Protein 5UH0 (pdb70)

Secondary structure (DSSP, 8-state):
--HHHHHHHHTEEEEEEE-BTTTBB-SSSS-B-HHHHHHHHHHHHHTSEEEEEEES-HHHHHHHHHTTS-SEE-S-PBP-GGGGGTEEEEEEEEEE-EEEEEEBTB---SSTTS-SS-EEEETTS---HHHHHHHTT-TT--EEEESS--HHHHHHHHHHTSSSBEEEEHHHHHHHHTT-TTEEEEEE-S--EEEEEEEE--S--HHHH--HHHH--TTSHHHHHHHHT-/--HHHHHHHHTEEEEEEE-BTTTB----HHHHHHHHHHHHHTSEEEEEEES-HHHHHHHHHTTS-SEE-S-PBP-GGGGGTEEEEEEEEEE-EEEEEEBTB---SSTTS-SS-EEEETTS---HHHHHHHTT-TT--EEEESS--HHHHHHHHHHTS-SBEEEEHHHHHHHHTT-TTEEEEEE-S--EEEEEEEE--SS-HHHH--HHHH--GGGHHHHHHHHT-

InterPro domains:
  IPR000189 Prokaryotic transglycosylase, active site [PS00922] (309-337)
  IPR001638 Solute-binding protein family 3/N-terminal domain of MltF [PF00497] (51-267)
  IPR001638 Solute-binding protein family 3/N-terminal domain of MltF [SM00062] (44-268)
  IPR008258 Transglycosylase SLT domain 1 [PF01464] (298-403)
  IPR023346 Lysozyme-like domain superfamily [SSF53955] (290-451)
  IPR023703 Membrane-bound lytic murein transglycosylase F [MF_02016] (5-475)
  IPR023703 Membrane-bound lytic murein transglycosylase F [NF008112] (1-473)

Foldseek 3Di:
DFPLVVCVVVLEAFEEEADAQQFWHPPDPDIDHLNVVLQCVLCVLSRGHYDYDHAFAPVVVLVCQQVVVHFKYGYQAFDDPVSVVWKDWADFQFWWFKFKKFFPVDDQAQDQVRDDFEAEAAPPGVLCLQVVCCVPVNVPHHYYHDGGHHRLRSQVCRLVVNGGIYIGTPLRQVVVCVVRVRMDTSGIRGDITTTTMMHTDDPGCPPVVSCVSVCVVPVVVSVVSSVVSD/DDPLVVCVVVQEAFEEEADACQFDHCDHLVVVLQCLLCVLSRGHYHYHYAFAPVVVLVCQQVVVHFKYGYQAFDDPVSVVWKDWADFQFWWFKFKKFFPVDDQAQDQQRDPFEAEAAPPGVLCLQVVCCVPVNVPHHYYHDDHHHRLRSQVCRLVVNHGIYTGTPLRQVVVCVVRVRMDTSDTRGDITTTTMMGTPDPDCVVSVSVVSVVCVVVPPSVVSSVVSD

Nearest PDB structures (foldseek):
  5uh0-assembly3_A  TM=1.004E+00  e=4.127E-53  Yersinia pestis
  5uh0-assembly3_B-2  TM=9.868E-01  e=8.962E-49  Yersinia pestis
  4oz9-assembly1_A  TM=8.852E-01  e=1.399E-23  Pseudomonas aeruginosa PAO1
  4zv1-assembly1_A  TM=8.616E-01  e=1.785E-17  synthetic construct
  4g4p-assembly1_A  TM=8.410E-01  e=8.061E-16  Enterococcus faecalis V583

Structure (mmCIF, N/CA/C/O backbone):
data_5UH0
#
_entry.id   5UH0
#
_cell.length_a   64.086
_cell.length_b   66.507
_cell.length_c   96.427
_cell.angle_alpha   90.00
_cell.angle_beta   90.00
_cell.angle_gamma   90.00
#
_symmetry.space_group_name_H-M   'P 21 21 21'
#
loop_
_entity.id
_entity.type
_entity.pdbx_description
1 polymer 'Membrane-bound lytic murein transglycosylase F'
2 non-polymer 'CHLORIDE ION'
3 water water
#
loop_
_atom_site.group_PDB
_atom_site.id
_atom_site.type_symbol
_atom_site.label_atom_id
_atom_site.label_alt_id
_atom_site.label_comp_id
_atom_site.label_asym_id
_atom_site.label_entity_id
_atom_site.label_seq_id
_atom_site.pdbx_PDB_ins_code
_atom_site.Cartn_x
_atom_site.Cartn_y
_atom_site.Cartn_z
_atom_site.occupancy
_atom_site.B_iso_or_equiv
_atom_site.auth_seq_id
_atom_site.auth_comp_id
_atom_site.auth_asym_id
_atom_site.auth_atom_id
_atom_site.pdbx_PDB_model_num
ATOM 1 N N . ASN A 1 2 ? 43.045 6.193 46.345 1.00 65.04 33 ASN A N 1
ATOM 2 C CA . ASN A 1 2 ? 43.471 5.020 45.507 1.00 58.58 33 ASN A CA 1
ATOM 3 C C . ASN A 1 2 ? 43.427 5.260 43.970 1.00 50.75 33 ASN A C 1
ATOM 4 O O . ASN A 1 2 ? 43.004 6.313 43.473 1.00 52.03 33 ASN A O 1
ATOM 9 N N . ALA A 1 3 ? 43.917 4.268 43.242 1.00 41.73 34 ALA A N 1
ATOM 10 C CA . ALA A 1 3 ? 44.046 4.352 41.783 1.00 37.36 34 ALA A CA 1
ATOM 11 C C . ALA A 1 3 ? 42.717 4.133 41.060 1.00 33.27 34 ALA A C 1
ATOM 12 O O . ALA A 1 3 ? 41.731 3.696 41.647 1.00 34.34 34 ALA A O 1
ATOM 14 N N . GLN A 1 4 ? 42.701 4.446 39.772 1.00 32.22 35 GLN A N 1
ATOM 15 C CA . GLN A 1 4 ? 41.480 4.365 38.975 1.00 27.87 35 GLN A CA 1
ATOM 16 C C . GLN A 1 4 ? 40.772 3.010 39.089 1.00 26.72 35 GLN A C 1
ATOM 17 O O . GLN A 1 4 ? 39.560 2.969 39.315 1.00 29.29 35 GLN A O 1
ATOM 23 N N . LEU A 1 5 ? 41.514 1.917 38.935 1.00 26.25 36 LEU A N 1
ATOM 24 C CA . LEU A 1 5 ? 40.947 0.571 39.029 1.00 28.06 36 LEU A CA 1
ATOM 25 C C . LEU A 1 5 ? 40.400 0.258 40.419 1.00 29.00 36 LEU A C 1
ATOM 26 O O . LEU A 1 5 ? 39.368 -0.414 40.554 1.00 28.60 36 LEU A O 1
ATOM 31 N N . ASP A 1 6 ? 41.085 0.718 41.455 1.00 32.55 37 ASP A N 1
ATOM 32 C CA . ASP A 1 6 ? 40.612 0.509 42.823 1.00 31.74 37 ASP A CA 1
ATOM 33 C C . ASP A 1 6 ? 39.227 1.152 42.991 1.00 34.60 37 ASP A C 1
ATOM 34 O O . ASP A 1 6 ? 38.315 0.546 43.575 1.00 32.61 37 ASP A O 1
ATOM 39 N N . GLN A 1 7 ? 39.059 2.369 42.450 1.00 31.59 38 GLN A N 1
ATOM 40 C CA . GLN A 1 7 ? 37.787 3.075 42.558 1.00 31.96 38 GLN A CA 1
ATOM 41 C C . GLN A 1 7 ? 36.686 2.355 41.833 1.00 31.37 38 GLN A C 1
ATOM 42 O O . GLN A 1 7 ? 35.539 2.320 42.306 1.00 32.31 38 GLN A O 1
ATOM 48 N N . ILE A 1 8 ? 37.024 1.811 40.660 1.00 30.75 39 ILE A N 1
ATOM 49 C CA . ILE A 1 8 ? 36.095 1.001 39.867 1.00 29.61 39 ILE A CA 1
ATOM 50 C C . ILE A 1 8 ? 35.682 -0.221 40.681 1.00 29.91 39 ILE A C 1
ATOM 51 O O . ILE A 1 8 ? 34.492 -0.544 40.779 1.00 32.07 39 ILE A O 1
ATOM 56 N N . LYS A 1 9 ? 36.655 -0.891 41.283 1.00 33.19 40 LYS A N 1
ATOM 57 C CA . LYS A 1 9 ? 36.357 -2.075 42.127 1.00 35.34 40 LYS A CA 1
ATOM 58 C C . LYS A 1 9 ? 35.506 -1.729 43.334 1.00 36.76 40 LYS A C 1
ATOM 59 O O . LYS A 1 9 ? 34.610 -2.481 43.671 1.00 36.11 40 LYS A O 1
ATOM 65 N N . ALA A 1 10 ? 35.755 -0.574 43.962 1.00 38.56 41 ALA A N 1
ATOM 66 C CA . ALA A 1 10 ? 34.961 -0.156 45.121 1.00 37.05 41 ALA A CA 1
ATOM 67 C C . ALA A 1 10 ? 33.528 0.237 44.707 1.00 38.68 41 ALA A C 1
ATOM 68 O O . ALA A 1 10 ? 32.592 0.028 45.475 1.00 38.93 41 ALA A O 1
ATOM 70 N N . ARG A 1 11 ? 33.350 0.790 43.503 1.00 33.34 42 ARG A N 1
ATOM 71 C CA . ARG A 1 11 ? 31.999 1.073 43.013 1.00 34.29 42 ARG A CA 1
ATOM 72 C C . ARG A 1 11 ? 31.277 -0.225 42.648 1.00 32.73 42 ARG A C 1
ATOM 73 O O . ARG A 1 11 ? 30.045 -0.301 42.663 1.00 35.38 42 ARG A O 1
ATOM 81 N N . GLY A 1 12 ? 32.046 -1.256 42.326 1.00 33.08 43 GLY A N 1
ATOM 82 C CA . GLY A 1 12 ? 31.496 -2.534 41.872 1.00 31.47 43 GLY A CA 1
ATOM 83 C C . GLY A 1 12 ? 30.993 -2.474 40.432 1.00 29.94 43 GLY A C 1
ATOM 84 O O . GLY A 1 12 ? 30.314 -3.386 39.981 1.00 29.43 43 GLY A O 1
ATOM 85 N N . GLU A 1 13 ? 31.370 -1.429 39.701 1.00 30.99 44 GLU A N 1
ATOM 86 C CA . GLU A 1 13 ? 30.888 -1.209 38.354 1.00 33.19 44 GLU A CA 1
ATOM 87 C C . GLU A 1 13 ? 31.886 -0.522 37.464 1.00 29.12 44 GLU A C 1
ATOM 88 O O . GLU A 1 13 ? 32.638 0.326 37.902 1.00 29.26 44 GLU A O 1
ATOM 94 N N . LEU A 1 14 ? 31.873 -0.898 36.203 1.00 25.99 45 LEU A N 1
ATOM 95 C CA . LEU A 1 14 ? 32.694 -0.281 35.183 1.00 26.29 45 LEU A CA 1
ATOM 96 C C . LEU A 1 14 ? 31.748 0.607 34.410 1.00 23.79 45 LEU A C 1
ATOM 97 O O . LEU A 1 14 ? 30.799 0.101 33.806 1.00 25.76 45 LEU A O 1
ATOM 102 N N . ARG A 1 15 ? 32.012 1.915 34.437 1.00 22.97 46 ARG A N 1
ATOM 103 C CA . ARG A 1 15 ? 31.137 2.896 33.809 1.00 22.69 46 ARG A CA 1
ATOM 104 C C . ARG A 1 15 ? 31.628 3.111 32.391 1.00 19.70 46 ARG A C 1
ATOM 105 O O . ARG A 1 15 ? 32.757 3.541 32.168 1.00 19.52 46 ARG A O 1
ATOM 113 N N . VAL A 1 16 ? 30.779 2.792 31.440 1.00 19.45 47 VAL A N 1
ATOM 114 C CA . VAL A 1 16 ? 31.156 2.887 30.016 1.00 20.81 47 VAL A CA 1
ATOM 115 C C . VAL A 1 16 ? 30.166 3.781 29.317 1.00 23.19 47 VAL A C 1
ATOM 116 O O . VAL A 1 16 ? 28.947 3.543 29.382 1.00 24.91 47 VAL A O 1
ATOM 120 N N . SER A 1 17 ? 30.674 4.785 28.619 1.00 20.89 48 SER A N 1
ATOM 121 C CA . SER A 1 17 ? 29.802 5.687 27.876 1.00 23.67 48 SER A CA 1
ATOM 122 C C . SER A 1 17 ? 29.813 5.321 26.397 1.00 23.83 48 SER A C 1
ATOM 123 O O . SER A 1 17 ? 30.874 5.140 25.781 1.00 22.69 48 SER A O 1
ATOM 126 N N . THR A 1 18 ? 28.613 5.262 25.825 1.00 21.61 49 THR A N 1
ATOM 127 C CA . THR A 1 18 ? 28.421 4.804 24.471 1.00 26.92 49 THR A CA 1
ATOM 128 C C . THR A 1 18 ? 27.417 5.678 23.751 1.00 27.08 49 THR A C 1
ATOM 129 O O . THR A 1 18 ? 26.934 6.684 24.302 1.00 28.95 49 THR A O 1
ATOM 133 N N . ILE A 1 19 ? 27.112 5.275 22.525 1.00 31.19 50 ILE A N 1
ATOM 134 C CA . ILE A 1 19 ? 26.096 5.910 21.663 1.00 33.99 50 ILE A CA 1
ATOM 135 C C . ILE A 1 19 ? 25.313 4.730 21.112 1.00 35.28 50 ILE A C 1
ATOM 136 O O . ILE A 1 19 ? 25.915 3.689 20.783 1.00 35.53 50 ILE A O 1
ATOM 141 N N A SER A 1 20 ? 23.994 4.874 21.019 0.50 32.56 51 SER A N 1
ATOM 142 N N B SER A 1 20 ? 23.994 4.873 21.017 0.50 32.69 51 SER A N 1
ATOM 143 C CA A SER A 1 20 ? 23.141 3.797 20.506 0.50 34.65 51 SER A CA 1
ATOM 144 C CA B SER A 1 20 ? 23.134 3.796 20.506 0.50 34.87 51 SER A CA 1
ATOM 145 C C A SER A 1 20 ? 23.289 3.606 18.986 0.50 37.37 51 SER A C 1
ATOM 146 C C B SER A 1 20 ? 23.285 3.605 18.986 0.50 37.51 51 SER A C 1
ATOM 147 O O A SER A 1 20 ? 23.173 4.555 18.217 0.50 37.58 51 SER A O 1
ATOM 148 O O B SER A 1 20 ? 23.172 4.555 18.218 0.50 37.71 51 SER A O 1
ATOM 153 N N . SER A 1 21 ? 23.503 2.354 18.580 1.00 38.66 52 SER A N 1
ATOM 154 C CA . SER A 1 21 ? 23.713 1.965 17.172 1.00 39.70 52 SER A CA 1
ATOM 155 C C . SER A 1 21 ? 23.829 0.424 17.082 1.00 37.35 52 SER A C 1
ATOM 156 O O . SER A 1 21 ? 24.315 -0.218 18.031 1.00 36.71 52 SER A O 1
ATOM 159 N N . PRO A 1 22 ? 23.405 -0.174 15.949 1.00 39.27 53 PRO A N 1
ATOM 160 C CA . PRO A 1 22 ? 23.510 -1.657 15.810 1.00 40.37 53 PRO A CA 1
ATOM 161 C C . PRO A 1 22 ? 24.961 -2.214 15.879 1.00 38.80 53 PRO A C 1
ATOM 162 O O . PRO A 1 22 ? 25.164 -3.377 16.226 1.00 36.06 53 PRO A O 1
ATOM 166 N N . LEU A 1 23 ? 25.939 -1.359 15.563 1.00 39.82 54 LEU A N 1
ATOM 167 C CA . LEU A 1 23 ? 27.376 -1.705 15.598 1.00 40.51 54 LEU A CA 1
ATOM 168 C C . LEU A 1 23 ? 28.029 -1.496 16.972 1.00 37.23 54 LEU A C 1
ATOM 169 O O . LEU A 1 23 ? 29.052 -2.108 17.303 1.00 30.39 54 LEU A O 1
ATOM 174 N N . ILE A 1 24 ? 27.441 -0.608 17.761 1.00 32.25 55 ILE A N 1
ATOM 175 C CA . ILE A 1 24 ? 28.016 -0.201 19.032 1.00 39.07 55 ILE A CA 1
ATOM 176 C C . ILE A 1 24 ? 27.238 -0.800 20.179 1.00 37.54 55 ILE A C 1
ATOM 177 O O . ILE A 1 24 ? 27.720 -1.720 20.854 1.00 32.54 55 ILE A O 1
ATOM 182 N N . TYR A 1 25 ? 26.021 -0.300 20.359 1.00 34.65 56 TYR A N 1
ATOM 183 C CA . TYR A 1 25 ? 25.156 -0.709 21.470 1.00 36.74 56 TYR A CA 1
ATOM 184 C C . TYR A 1 25 ? 23.715 -0.593 21.050 1.00 35.79 56 TYR A C 1
ATOM 185 O O . TYR A 1 25 ? 23.233 0.514 20.836 1.00 35.04 56 TYR A O 1
ATOM 194 N N . SER A 1 26 ? 23.022 -1.720 20.924 1.00 38.53 57 SER A N 1
ATOM 195 C CA . SER A 1 26 ? 21.605 -1.704 20.515 1.00 40.88 57 SER A CA 1
ATOM 196 C C . SER A 1 26 ? 20.754 -2.493 21.487 1.00 43.65 57 SER A C 1
ATOM 197 O O . SER A 1 26 ? 21.179 -3.531 21.972 1.00 39.98 57 SER A O 1
ATOM 200 N N . THR A 1 27 ? 19.566 -1.971 21.779 1.00 51.87 58 THR A N 1
ATOM 201 C CA . THR A 1 27 ? 18.625 -2.596 22.695 1.00 59.77 58 THR A CA 1
ATOM 202 C C . THR A 1 27 ? 17.265 -2.695 22.005 1.00 73.61 58 THR A C 1
ATOM 203 O O . THR A 1 27 ? 16.221 -2.436 22.617 1.00 79.25 58 THR A O 1
ATOM 207 N N . GLU A 1 28 ? 17.285 -3.065 20.722 1.00 82.22 59 GLU A N 1
ATOM 208 C CA . GLU A 1 28 ? 16.045 -3.217 19.952 1.00 95.28 59 GLU A CA 1
ATOM 209 C C . GLU A 1 28 ? 15.264 -4.478 20.343 1.00 98.72 59 GLU A C 1
ATOM 210 O O . GLU A 1 28 ? 14.139 -4.675 19.884 1.00 110.42 59 GLU A O 1
ATOM 216 N N . LYS A 1 29 ? 15.871 -5.328 21.175 1.00 97.27 60 LYS A N 1
ATOM 217 C CA . LYS A 1 29 ? 15.185 -6.503 21.719 1.00 98.38 60 LYS A CA 1
ATOM 218 C C . LYS A 1 29 ? 15.715 -6.790 23.128 1.00 91.31 60 LYS A C 1
ATOM 219 O O . LYS A 1 29 ? 16.587 -6.070 23.625 1.00 88.87 60 LYS A O 1
ATOM 225 N N . ASP A 1 30 ? 15.167 -7.823 23.767 1.00 93.20 61 ASP A N 1
ATOM 226 C CA . ASP A 1 30 ? 15.545 -8.198 25.140 1.00 89.61 61 ASP A CA 1
ATOM 227 C C . ASP A 1 30 ? 17.057 -8.242 25.386 1.00 87.35 61 ASP A C 1
ATOM 228 O O . ASP A 1 30 ? 17.537 -7.604 26.327 1.00 86.80 61 ASP A O 1
ATOM 233 N N . THR A 1 31 ? 17.800 -8.962 24.538 1.00 82.01 62 THR A N 1
ATOM 234 C CA . THR A 1 31 ? 19.258 -9.062 24.689 1.00 80.48 62 THR A CA 1
ATOM 235 C C . THR A 1 31 ? 19.955 -7.880 23.971 1.00 73.91 62 THR A C 1
ATOM 236 O O . THR A 1 31 ? 19.787 -7.698 22.752 1.00 66.65 62 THR A O 1
ATOM 240 N N . PRO A 1 32 ? 20.714 -7.051 24.721 1.00 67.97 63 PRO A N 1
ATOM 241 C CA . PRO A 1 32 ? 21.416 -5.978 24.005 1.00 62.12 63 PRO A CA 1
ATOM 242 C C . PRO A 1 32 ? 22.495 -6.546 23.075 1.00 51.52 63 PRO A C 1
ATOM 243 O O . PRO A 1 32 ? 22.946 -7.679 23.253 1.00 47.51 63 PRO A O 1
ATOM 247 N N . SER A 1 33 ? 22.893 -5.770 22.081 1.00 49.79 64 SER A N 1
ATOM 248 C CA . SER A 1 33 ? 23.914 -6.219 21.136 1.00 44.96 64 SER A CA 1
ATOM 249 C C . SER A 1 33 ? 24.806 -5.063 20.696 1.00 37.54 64 SER A C 1
ATOM 250 O O . SER A 1 33 ? 24.604 -3.910 21.089 1.00 37.62 64 SER A O 1
ATOM 253 N N . GLY A 1 34 ? 25.800 -5.392 19.887 1.00 32.60 65 GLY A N 1
ATOM 254 C CA . GLY A 1 34 ? 26.745 -4.420 19.367 1.00 28.69 65 GLY A CA 1
ATOM 255 C C . GLY A 1 34 ? 28.128 -4.857 19.763 1.00 25.09 65 GLY A C 1
ATOM 256 O O . GLY A 1 34 ? 28.324 -5.457 20.820 1.00 23.43 65 GLY A O 1
ATOM 257 N N . PHE A 1 35 ? 29.089 -4.540 18.920 1.00 26.31 66 PHE A N 1
ATOM 258 C CA . PHE A 1 35 ? 30.489 -4.913 19.173 1.00 28.29 66 PHE A CA 1
ATOM 259 C C . PHE A 1 35 ? 31.039 -4.309 20.471 1.00 26.77 66 PHE A C 1
ATOM 260 O O . PHE A 1 35 ? 31.604 -5.030 21.309 1.00 25.57 66 PHE A O 1
ATOM 268 N N . ASP A 1 36 ? 30.851 -2.993 20.616 1.00 24.65 67 ASP A N 1
ATOM 269 C CA . ASP A 1 36 ? 31.313 -2.266 21.782 1.00 23.24 67 ASP A CA 1
ATOM 270 C C . ASP A 1 36 ? 30.652 -2.798 23.041 1.00 21.06 67 ASP A C 1
ATOM 271 O O . ASP A 1 36 ? 31.328 -3.016 24.014 1.00 22.76 67 ASP A O 1
ATOM 276 N N . TYR A 1 37 ? 29.346 -3.038 22.999 1.00 22.46 68 TYR A N 1
ATOM 277 C CA . TYR A 1 37 ? 28.649 -3.609 24.143 1.00 23.75 68 TYR A CA 1
ATOM 278 C C . TYR A 1 37 ? 29.244 -4.966 24.556 1.00 23.30 68 TYR A C 1
ATOM 279 O O . TYR A 1 37 ? 29.520 -5.190 25.724 1.00 21.04 68 TYR A O 1
ATOM 288 N N . GLU A 1 38 ? 29.412 -5.873 23.602 1.00 24.51 69 GLU A N 1
ATOM 289 C CA . GLU A 1 38 ? 29.915 -7.228 23.891 1.00 27.01 69 GLU A CA 1
ATOM 290 C C . GLU A 1 38 ? 31.311 -7.190 24.415 1.00 22.82 69 GLU A C 1
ATOM 291 O O . GLU A 1 38 ? 31.616 -7.894 25.362 1.00 23.17 69 GLU A O 1
ATOM 297 N N . LEU A 1 39 ? 32.156 -6.360 23.820 1.00 21.56 70 LEU A N 1
ATOM 298 C CA . LEU A 1 39 ? 33.536 -6.253 24.295 1.00 21.57 70 LEU A CA 1
ATOM 299 C C . LEU A 1 39 ? 33.611 -5.619 25.697 1.00 18.51 70 LEU A C 1
ATOM 300 O O . LEU A 1 39 ? 34.358 -6.089 26.572 1.00 19.62 70 LEU A O 1
ATOM 305 N N . ALA A 1 40 ? 32.797 -4.592 25.933 1.00 17.54 71 ALA A N 1
ATOM 306 C CA . ALA A 1 40 ? 32.688 -3.977 27.251 1.00 19.51 71 ALA A CA 1
ATOM 307 C C . ALA A 1 40 ? 32.180 -4.936 28.325 1.00 20.65 71 ALA A C 1
ATOM 308 O O . ALA A 1 40 ? 32.622 -4.877 29.465 1.00 18.72 71 ALA A O 1
ATOM 310 N N . LYS A 1 41 ? 31.195 -5.756 27.988 1.00 22.58 72 LYS A N 1
ATOM 311 C CA . LYS A 1 41 ? 30.708 -6.776 28.932 1.00 25.96 72 LYS A CA 1
ATOM 312 C C . LYS A 1 41 ? 31.823 -7.750 29.316 1.00 23.01 72 LYS A C 1
ATOM 313 O O . LYS A 1 41 ? 32.012 -8.053 30.495 1.00 19.48 72 LYS A O 1
ATOM 319 N N . ARG A 1 42 ? 32.563 -8.241 28.318 1.00 19.70 73 ARG A N 1
ATOM 320 C CA . ARG A 1 42 ? 33.665 -9.168 28.596 1.00 19.96 73 ARG A CA 1
ATOM 321 C C . ARG A 1 42 ? 34.789 -8.524 29.422 1.00 20.00 73 ARG A C 1
ATOM 322 O O . ARG A 1 42 ? 35.429 -9.198 30.264 1.00 17.99 73 ARG A O 1
ATOM 330 N N . PHE A 1 43 ? 35.023 -7.237 29.183 1.00 19.30 74 PHE A N 1
ATOM 331 C CA . PHE A 1 43 ? 36.020 -6.479 29.930 1.00 17.67 74 PHE A CA 1
ATOM 332 C C . PHE A 1 43 ? 35.576 -6.299 31.396 1.00 20.44 74 PHE A C 1
ATOM 333 O O . PHE A 1 43 ? 36.375 -6.527 32.309 1.00 20.28 74 PHE A O 1
ATOM 341 N N . ALA A 1 44 ? 34.300 -5.961 31.623 1.00 23.10 75 ALA A N 1
ATOM 342 C CA . ALA A 1 44 ? 33.736 -5.812 32.975 1.00 22.02 75 ALA A CA 1
ATOM 343 C C . ALA A 1 44 ? 33.828 -7.148 33.723 1.00 25.62 75 ALA A C 1
ATOM 344 O O . ALA A 1 44 ? 34.237 -7.175 34.891 1.00 25.77 75 ALA A O 1
ATOM 346 N N . ASP A 1 45 ? 33.439 -8.240 33.055 1.00 23.02 76 ASP A N 1
ATOM 347 C CA . ASP A 1 45 ? 33.600 -9.600 33.573 1.00 24.10 76 ASP A CA 1
ATOM 348 C C . ASP A 1 45 ? 35.072 -9.884 33.920 1.00 22.49 76 ASP A C 1
ATOM 349 O O . ASP A 1 45 ? 35.365 -10.395 34.981 1.00 22.98 76 ASP A O 1
ATOM 354 N N . TYR A 1 46 ? 35.988 -9.544 33.015 1.00 21.48 77 TYR A N 1
ATOM 355 C CA . TYR A 1 46 ? 37.427 -9.727 33.277 1.00 22.00 77 TYR A CA 1
ATOM 356 C C . TYR A 1 46 ? 37.871 -8.993 34.542 1.00 23.04 77 TYR A C 1
ATOM 357 O O . TYR A 1 46 ? 38.657 -9.534 35.311 1.00 27.15 77 TYR A O 1
ATOM 366 N N . LEU A 1 47 ? 37.350 -7.789 34.756 1.00 22.96 78 LEU A N 1
ATOM 367 C CA . LEU A 1 47 ? 37.722 -6.978 35.948 1.00 22.95 78 LEU A CA 1
ATOM 368 C C . LEU A 1 47 ? 36.998 -7.425 37.218 1.00 26.18 78 LEU A C 1
ATOM 369 O O . LEU A 1 47 ? 37.412 -7.080 38.309 1.00 27.66 78 LEU A O 1
ATOM 374 N N . GLY A 1 48 ? 35.898 -8.169 37.053 1.00 25.39 79 GLY A N 1
ATOM 375 C CA . GLY A 1 48 ? 35.097 -8.618 38.174 1.00 26.54 79 GLY A CA 1
ATOM 376 C C . GLY A 1 48 ? 34.096 -7.577 38.654 1.00 27.55 79 GLY A C 1
ATOM 377 O O . GLY A 1 48 ? 33.773 -7.543 39.842 1.00 25.60 79 GLY A O 1
ATOM 378 N N . VAL A 1 49 ? 33.581 -6.752 37.741 1.00 26.49 80 VAL A N 1
ATOM 379 C CA . VAL A 1 49 ? 32.573 -5.715 38.105 1.00 27.94 80 VAL A CA 1
ATOM 380 C C . VAL A 1 49 ? 31.374 -5.743 37.169 1.00 29.39 80 VAL A C 1
ATOM 381 O O . VAL A 1 49 ? 31.433 -6.313 36.089 1.00 27.70 80 VAL A O 1
ATOM 385 N N . LYS A 1 50 ? 30.263 -5.174 37.601 1.00 31.82 81 LYS A N 1
ATOM 386 C CA . LYS A 1 50 ? 29.102 -5.055 36.723 1.00 34.24 81 LYS A CA 1
ATOM 387 C C . LYS A 1 50 ? 29.367 -3.990 35.662 1.00 29.07 81 LYS A C 1
ATOM 388 O O . LYS A 1 50 ? 30.088 -3.022 35.887 1.00 32.10 81 LYS A O 1
ATOM 394 N N . LEU A 1 51 ? 28.775 -4.175 34.500 1.00 26.12 82 LEU A N 1
ATOM 395 C CA . LEU A 1 51 ? 28.861 -3.195 33.446 1.00 26.31 82 LEU A CA 1
ATOM 396 C C . LEU A 1 51 ? 27.731 -2.216 33.636 1.00 27.93 82 LEU A C 1
ATOM 397 O O . LEU A 1 51 ? 26.605 -2.642 33.815 1.00 28.00 82 LEU A O 1
ATOM 402 N N . VAL A 1 52 ? 28.033 -0.915 33.624 1.00 26.08 83 VAL A N 1
ATOM 403 C CA . VAL A 1 52 ? 27.010 0.127 33.647 1.00 26.74 83 VAL A CA 1
ATOM 404 C C . VAL A 1 52 ? 27.213 0.946 32.373 1.00 27.67 83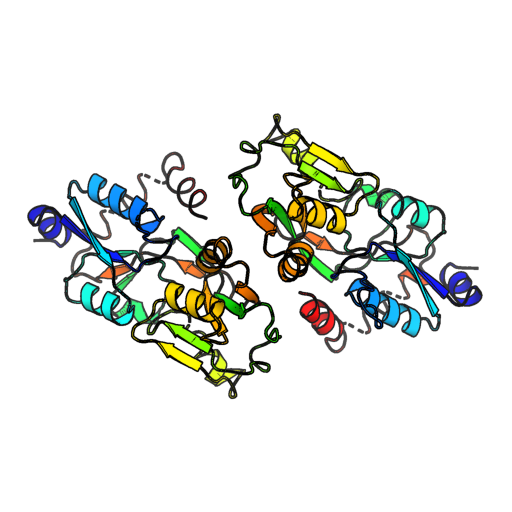 VAL A C 1
ATOM 405 O O . VAL A 1 52 ? 28.232 1.642 32.239 1.00 25.06 83 VAL A O 1
ATOM 409 N N . ILE A 1 53 ? 26.293 0.800 31.425 1.00 31.02 84 ILE A N 1
ATOM 410 C CA . ILE A 1 53 ? 26.317 1.534 30.150 1.00 37.58 84 ILE A CA 1
ATOM 411 C C . ILE A 1 53 ? 25.497 2.799 30.225 1.00 45.85 84 ILE A C 1
ATOM 412 O O . ILE A 1 53 ? 24.390 2.793 30.772 1.00 54.49 84 ILE A O 1
ATOM 417 N N . ILE A 1 54 ? 26.027 3.876 29.649 1.00 42.42 85 ILE A N 1
ATOM 418 C CA . ILE A 1 54 ? 25.298 5.147 29.573 1.00 47.72 85 ILE A CA 1
ATOM 419 C C . ILE A 1 54 ? 25.369 5.618 28.120 1.00 42.29 85 ILE A C 1
ATOM 420 O O . ILE A 1 54 ? 26.431 6.040 27.686 1.00 34.84 85 ILE A O 1
ATOM 425 N N . PRO A 1 55 ? 24.265 5.474 27.347 1.00 40.27 86 PRO A N 1
ATOM 426 C CA . PRO A 1 55 ? 24.305 5.952 25.975 1.00 39.94 86 PRO A CA 1
ATOM 427 C C . PRO A 1 55 ? 24.061 7.457 25.942 1.00 40.53 86 PRO A C 1
ATOM 428 O O . PRO A 1 55 ? 23.255 7.977 26.707 1.00 37.28 86 PRO A O 1
ATOM 432 N N . HIS A 1 56 ? 24.812 8.142 25.096 1.00 39.09 87 HIS A N 1
ATOM 433 C CA . HIS A 1 56 ? 2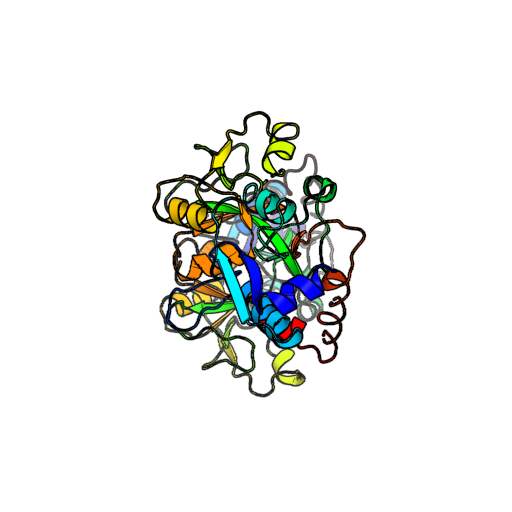4.695 9.582 24.920 1.00 43.33 87 HIS A CA 1
ATOM 434 C C . HIS A 1 56 ? 24.431 9.777 23.451 1.00 39.12 87 HIS A C 1
ATOM 435 O O . HIS A 1 56 ? 24.414 8.810 22.660 1.00 41.84 87 HIS A O 1
ATOM 442 N N . HIS A 1 57 ? 24.212 11.021 23.085 1.00 33.64 88 HIS A N 1
ATOM 443 C CA . HIS A 1 57 ? 24.020 11.338 21.684 1.00 34.91 88 HIS A CA 1
ATOM 444 C C . HIS A 1 57 ? 25.173 12.121 21.155 1.00 33.13 88 HIS A C 1
ATOM 445 O O . HIS A 1 57 ? 25.493 12.019 19.981 1.00 37.84 88 HIS A O 1
ATOM 452 N N . ASN A 1 58 ? 25.816 12.882 22.037 1.00 29.80 89 ASN A N 1
ATOM 453 C CA . ASN A 1 58 ? 26.799 13.864 21.617 1.00 27.98 89 ASN A CA 1
ATOM 454 C C . ASN A 1 58 ? 28.204 13.473 21.969 1.00 25.42 89 ASN A C 1
ATOM 455 O O . ASN A 1 58 ? 28.510 13.239 23.137 1.00 23.68 89 ASN A O 1
ATOM 460 N N . ILE A 1 59 ? 29.068 13.436 20.972 1.00 24.00 90 ILE A N 1
ATOM 461 C CA . ILE A 1 59 ? 30.462 13.014 21.195 1.00 24.41 90 ILE A CA 1
ATOM 462 C C . ILE A 1 59 ? 31.268 13.967 22.081 1.00 24.15 90 ILE A C 1
ATOM 463 O O . ILE A 1 59 ? 32.123 13.500 22.845 1.00 21.69 90 ILE A O 1
ATOM 468 N N . ASP A 1 60 ? 31.004 15.280 21.984 1.00 24.02 91 ASP A N 1
ATOM 469 C CA . ASP A 1 60 ? 31.723 16.271 22.788 1.00 24.42 91 ASP A CA 1
ATOM 470 C C . ASP A 1 60 ? 31.399 16.025 24.242 1.00 23.53 91 ASP A C 1
ATOM 471 O O . ASP A 1 60 ? 32.286 16.112 25.096 1.00 24.30 91 ASP A O 1
ATOM 476 N N A ASP A 1 61 ? 30.146 15.686 24.512 0.70 24.71 92 ASP A N 1
ATOM 477 N N B ASP A 1 61 ? 30.139 15.689 24.515 0.30 23.16 92 ASP A N 1
ATOM 478 C CA A ASP A 1 61 ? 29.682 15.370 25.844 0.70 27.33 92 ASP A CA 1
ATOM 479 C CA B ASP A 1 61 ? 29.689 15.357 25.851 0.30 23.33 92 ASP A CA 1
ATOM 480 C C A ASP A 1 61 ? 30.379 14.114 26.354 0.70 24.13 92 ASP A C 1
ATOM 481 C C B ASP A 1 61 ? 30.384 14.111 26.356 0.30 22.50 92 ASP A C 1
ATOM 482 O O A ASP A 1 61 ? 30.718 14.054 27.528 0.70 26.40 92 ASP A O 1
ATOM 483 O O B ASP A 1 61 ? 30.722 14.048 27.531 0.30 23.54 92 ASP A O 1
ATOM 492 N N . LEU A 1 62 ? 30.562 13.109 25.486 1.00 22.86 93 LEU A N 1
ATOM 493 C CA . LEU A 1 62 ? 31.262 11.864 25.889 1.00 22.42 93 LEU A CA 1
ATOM 494 C C . LEU A 1 62 ? 32.654 12.208 26.419 1.00 22.66 93 LEU A C 1
ATOM 495 O O . LEU A 1 62 ? 33.058 11.777 27.500 1.00 19.56 93 LEU A O 1
ATOM 500 N N . PHE A 1 63 ? 33.374 13.026 25.660 1.00 22.66 94 PHE A N 1
ATOM 501 C CA . PHE A 1 63 ? 34.732 13.388 26.057 1.00 19.77 94 PHE A CA 1
ATOM 502 C C . PHE A 1 63 ? 34.798 14.223 27.327 1.00 23.50 94 PHE A C 1
ATOM 503 O O . PHE A 1 63 ? 35.728 14.085 28.104 1.00 24.07 94 PHE A O 1
ATOM 511 N N . ASP A 1 64 ? 33.805 15.075 27.527 1.00 24.52 95 ASP A N 1
ATOM 512 C CA . ASP A 1 64 ? 33.700 15.881 28.752 1.00 28.05 95 ASP A CA 1
ATOM 513 C C . ASP A 1 64 ? 33.457 14.956 29.978 1.00 23.89 95 ASP A C 1
ATOM 514 O O . ASP A 1 64 ? 34.023 15.153 31.019 1.00 23.39 95 ASP A O 1
ATOM 519 N N . ALA A 1 65 ? 32.562 13.992 29.833 1.00 24.88 96 ALA A N 1
ATOM 520 C CA . ALA A 1 65 ? 32.293 12.995 30.884 1.00 24.85 96 ALA A CA 1
ATOM 521 C C . ALA A 1 65 ? 33.550 12.209 31.225 1.00 26.55 96 ALA A C 1
ATOM 522 O O . ALA A 1 65 ? 33.875 11.993 32.412 1.00 26.20 96 ALA A O 1
ATOM 524 N N . LEU A 1 66 ? 34.297 11.822 30.191 1.00 23.87 97 LEU A N 1
ATOM 525 C CA . LEU A 1 66 ? 35.512 11.057 30.405 1.00 23.04 97 LEU A CA 1
ATOM 526 C C . LEU A 1 66 ? 36.479 11.922 31.189 1.00 26.96 97 LEU A C 1
ATOM 527 O O . LEU A 1 66 ? 37.113 11.451 32.127 1.00 27.26 97 LEU A O 1
ATOM 532 N N . ASP A 1 67 ? 36.537 13.206 30.854 1.00 25.80 98 ASP A N 1
ATOM 533 C CA . ASP A 1 67 ? 37.502 14.096 31.515 1.00 28.70 98 ASP A CA 1
ATOM 534 C C . ASP A 1 67 ? 37.078 14.440 32.920 1.00 28.39 98 ASP A C 1
ATOM 535 O O . ASP A 1 67 ? 37.917 14.716 33.745 1.00 27.40 98 ASP A O 1
ATOM 540 N N . ASN A 1 68 ? 35.771 14.406 33.181 1.00 30.77 99 ASN A N 1
ATOM 541 C CA . ASN A 1 68 ? 35.220 14.764 34.496 1.00 34.55 99 ASN A CA 1
ATOM 542 C C . ASN A 1 68 ? 35.119 13.544 35.433 1.00 35.32 99 ASN A C 1
ATOM 543 O O . ASN A 1 68 ? 34.632 13.670 36.551 1.00 33.23 99 ASN A O 1
ATOM 548 N N . ASP A 1 69 ? 35.575 12.373 34.970 1.00 32.15 100 ASP A N 1
ATOM 549 C CA . ASP A 1 69 ? 35.491 11.117 35.748 1.00 33.61 100 ASP A CA 1
ATOM 550 C C . ASP A 1 69 ? 34.024 10.732 36.029 1.00 34.92 100 ASP A C 1
ATOM 551 O O . ASP A 1 69 ? 33.703 10.207 37.087 1.00 32.50 100 ASP A O 1
ATOM 556 N N . ASP A 1 70 ? 33.138 11.024 35.077 1.00 31.08 101 ASP A N 1
ATOM 557 C CA . ASP A 1 70 ? 31.741 10.620 35.174 1.00 30.65 101 ASP A CA 1
ATOM 558 C C . ASP A 1 70 ? 31.592 9.266 34.482 1.00 25.38 101 ASP A C 1
ATOM 559 O O . ASP A 1 70 ? 30.551 8.641 34.534 1.00 24.33 101 ASP A O 1
ATOM 564 N N . THR A 1 71 ? 32.658 8.805 33.850 1.00 24.27 102 THR A N 1
ATOM 565 C CA . THR A 1 71 ? 32.654 7.535 33.162 1.00 24.52 102 THR A CA 1
ATOM 566 C C . THR A 1 71 ? 34.112 7.067 33.113 1.00 22.13 102 THR A C 1
ATOM 567 O O . THR A 1 71 ? 35.025 7.890 33.259 1.00 24.58 102 THR A O 1
ATOM 571 N N . ASP A 1 72 ? 34.323 5.769 32.926 1.00 20.63 103 ASP A N 1
ATOM 572 C CA . ASP A 1 72 ? 35.672 5.208 32.920 1.00 21.42 103 ASP A CA 1
ATOM 573 C C . ASP A 1 72 ? 36.313 5.099 31.552 1.00 22.23 103 ASP A C 1
ATOM 574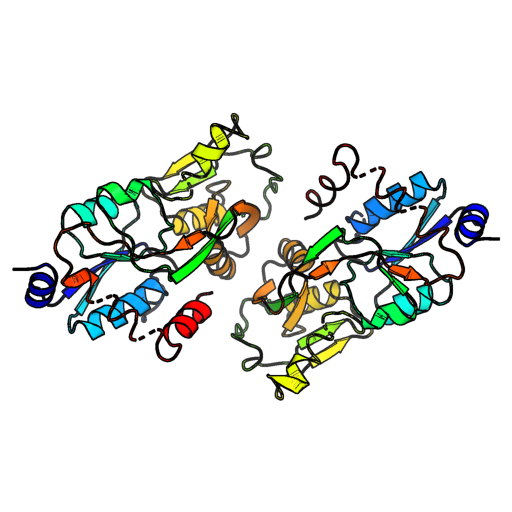 O O . ASP A 1 72 ? 37.544 5.199 31.427 1.00 20.27 103 ASP A O 1
ATOM 579 N N . LEU A 1 73 ? 35.500 4.829 30.538 1.00 18.35 104 LEU A N 1
ATOM 580 C CA . LEU A 1 73 ? 36.001 4.732 29.181 1.00 16.51 104 LEU A CA 1
ATOM 581 C C . LEU A 1 73 ? 34.895 5.031 28.185 1.00 19.02 104 LEU A C 1
ATOM 582 O O . LEU A 1 73 ? 33.684 5.003 28.542 1.00 17.52 104 LEU A O 1
ATOM 587 N N . LEU A 1 74 ? 35.306 5.380 26.968 1.00 16.38 105 LEU A N 1
ATOM 588 C CA . LEU A 1 74 ? 34.383 5.613 25.858 1.00 18.36 105 LEU A CA 1
ATOM 589 C C . LEU A 1 74 ? 34.468 4.476 24.856 1.00 19.59 105 LEU A C 1
ATOM 590 O O . LEU A 1 74 ? 35.552 4.125 24.372 1.00 15.48 105 LEU A O 1
ATOM 595 N N . ALA A 1 75 ? 33.306 3.881 24.573 1.00 19.69 106 ALA A N 1
ATOM 596 C CA . ALA A 1 75 ? 33.177 2.761 23.625 1.00 20.63 106 ALA A CA 1
ATOM 597 C C . ALA A 1 75 ? 31.980 3.122 22.787 1.00 21.26 106 ALA A C 1
ATOM 598 O O . ALA A 1 75 ? 30.878 2.759 23.114 1.00 21.57 106 ALA A O 1
ATOM 600 N N . ALA A 1 76 ? 32.236 3.771 21.673 1.00 23.03 107 ALA A N 1
ATOM 601 C CA . ALA A 1 76 ? 31.177 4.363 20.892 1.00 22.89 107 ALA A CA 1
ATOM 602 C C . ALA A 1 76 ? 31.485 4.493 19.411 1.00 25.81 107 ALA A C 1
ATOM 603 O O . ALA A 1 76 ? 31.100 5.490 18.780 1.00 24.50 107 ALA A O 1
ATOM 605 N N . GLY A 1 77 ? 32.199 3.523 18.855 1.00 22.49 108 GLY A N 1
ATOM 606 C CA . GLY A 1 77 ? 32.544 3.518 17.422 1.00 25.14 108 GLY A CA 1
ATOM 607 C C . GLY A 1 77 ? 33.374 4.712 16.984 1.00 24.11 108 GLY A C 1
ATOM 608 O O . GLY A 1 77 ? 33.335 5.103 15.841 1.00 28.10 108 GLY A O 1
ATOM 609 N N . LEU A 1 78 ? 34.161 5.255 17.904 1.00 22.76 109 LEU A N 1
ATOM 610 C CA . LEU A 1 78 ? 34.903 6.480 17.672 1.00 26.34 109 LEU A CA 1
ATOM 611 C C . LEU A 1 78 ? 36.161 6.343 16.850 1.00 24.74 109 LEU A C 1
ATOM 612 O O . LEU A 1 78 ? 37.044 5.538 17.153 1.00 21.67 109 LEU A O 1
ATOM 617 N N . ILE A 1 79 ? 36.224 7.164 15.801 1.00 23.47 110 ILE A N 1
ATOM 618 C CA . ILE A 1 79 ? 37.325 7.172 14.883 1.00 26.01 110 ILE A CA 1
ATOM 619 C C . ILE A 1 79 ? 38.479 7.961 15.485 1.00 25.10 110 ILE A C 1
ATOM 620 O O . ILE A 1 79 ? 38.266 8.874 16.295 1.00 21.79 110 ILE A O 1
ATOM 625 N N . TYR A 1 80 ? 39.706 7.586 15.144 1.00 25.58 111 TYR A N 1
ATOM 626 C CA . TYR A 1 80 ? 40.845 8.305 15.685 1.00 27.42 111 TYR A CA 1
ATOM 627 C C . TYR A 1 80 ? 40.700 9.785 15.382 1.00 27.19 111 TYR A C 1
ATOM 628 O O . TYR A 1 80 ? 40.384 10.169 14.238 1.00 27.07 111 TYR A O 1
ATOM 637 N N . ASN A 1 81 ? 40.900 10.611 16.406 1.00 25.19 112 ASN A N 1
ATOM 638 C CA . ASN A 1 81 ? 40.895 12.063 16.220 1.00 28.39 112 ASN A CA 1
ATOM 639 C C . ASN A 1 81 ? 42.020 12.681 17.059 1.00 26.81 112 ASN A C 1
ATOM 640 O O . ASN A 1 81 ? 41.937 12.708 18.304 1.00 23.21 112 ASN A O 1
ATOM 645 N N . ARG A 1 82 ? 43.047 13.210 16.383 1.00 25.28 113 ARG A N 1
ATOM 646 C CA . ARG A 1 82 ? 44.214 13.798 17.057 1.00 27.91 113 ARG A CA 1
ATOM 647 C C . ARG A 1 82 ? 43.844 14.906 18.075 1.00 27.14 113 ARG A C 1
ATOM 648 O O . ARG A 1 82 ? 44.512 15.034 19.087 1.00 25.83 113 ARG A O 1
ATOM 656 N N . GLU A 1 83 ? 42.752 15.649 17.840 1.00 25.66 114 GLU A N 1
ATOM 657 C CA . GLU A 1 83 ? 42.332 16.697 18.788 1.00 27.76 114 GLU A CA 1
ATOM 658 C C . GLU A 1 83 ? 41.895 16.177 20.145 1.00 27.09 114 GLU A C 1
ATOM 659 O O . GLU A 1 83 ? 41.901 16.926 21.118 1.00 24.38 114 GLU A O 1
ATOM 665 N N . ARG A 1 84 ? 41.506 14.907 20.211 1.00 25.62 115 ARG A N 1
ATOM 666 C CA . ARG A 1 84 ? 41.066 14.308 21.456 1.00 24.20 115 ARG A CA 1
ATOM 667 C C . ARG A 1 84 ? 42.226 13.890 22.379 1.00 25.95 115 ARG A C 1
ATOM 668 O O . ARG A 1 84 ? 42.000 13.548 23.550 1.00 25.02 115 ARG A O 1
ATOM 676 N N . LEU A 1 85 ? 43.455 13.945 21.873 1.00 26.68 116 LEU A N 1
ATOM 677 C CA . LEU A 1 85 ? 44.613 13.494 22.637 1.00 28.38 116 LEU A CA 1
ATOM 678 C C . LEU A 1 85 ? 45.118 14.423 23.710 1.00 36.05 116 LEU A C 1
ATOM 679 O O . LEU A 1 85 ? 45.980 14.032 24.488 1.00 41.61 116 LEU A O 1
ATOM 684 N N . ASN A 1 86 ? 44.587 15.643 23.751 1.00 41.18 117 ASN A N 1
ATOM 685 C CA . ASN A 1 86 ? 44.957 16.572 24.786 1.00 45.27 117 ASN A CA 1
ATOM 686 C C . ASN A 1 86 ? 44.590 16.015 26.158 1.00 44.50 117 ASN A C 1
ATOM 687 O O . ASN A 1 86 ? 45.440 15.964 27.062 1.00 48.12 117 ASN A O 1
ATOM 692 N N . ARG A 1 87 ? 43.368 15.487 26.276 1.00 37.03 118 ARG A N 1
ATOM 693 C CA . ARG A 1 87 ? 42.882 14.964 27.554 1.00 34.05 118 ARG A CA 1
ATOM 694 C C . ARG A 1 87 ? 42.649 13.462 27.573 1.00 27.95 118 ARG A C 1
ATOM 695 O O . ARG A 1 87 ? 42.461 12.886 28.655 1.00 26.27 118 ARG A O 1
ATOM 703 N N . ALA A 1 88 ? 42.710 12.806 26.419 1.00 22.52 119 ALA A N 1
ATOM 704 C CA . ALA A 1 88 ? 42.413 11.390 26.315 1.00 23.75 119 ALA A CA 1
ATOM 705 C C . ALA A 1 88 ? 43.501 10.576 25.574 1.00 22.94 119 ALA A C 1
ATOM 706 O O . ALA A 1 88 ? 44.421 11.118 24.961 1.00 23.53 119 ALA A O 1
ATOM 708 N N . ARG A 1 89 ? 43.400 9.270 25.695 1.00 22.54 120 ARG A N 1
ATOM 709 C CA . ARG A 1 89 ? 44.326 8.360 25.047 1.00 23.18 120 ARG A CA 1
ATOM 710 C C . ARG A 1 89 ? 43.505 7.251 24.448 1.00 23.46 120 ARG A C 1
ATOM 711 O O . ARG A 1 89 ? 42.435 6.868 24.948 1.00 23.62 120 ARG A O 1
ATOM 719 N N . THR A 1 90 ? 43.961 6.760 23.327 1.00 23.59 121 THR A N 1
ATOM 720 C CA . THR A 1 90 ? 43.243 5.718 22.636 1.00 23.47 121 THR A CA 1
ATOM 721 C C . THR A 1 90 ? 43.655 4.346 23.112 1.00 25.40 121 THR A C 1
ATOM 722 O O . THR A 1 90 ? 44.819 4.131 23.475 1.00 24.04 121 THR A O 1
ATOM 726 N N . GLY A 1 91 ? 42.716 3.403 23.154 1.00 21.11 122 GLY A N 1
ATOM 727 C CA . GLY A 1 91 ? 43.112 2.011 23.388 1.00 21.45 122 GLY A CA 1
ATOM 728 C C . GLY A 1 91 ? 43.550 1.436 22.048 1.00 22.05 122 GLY A C 1
ATOM 729 O O . GLY A 1 91 ? 43.649 2.155 21.041 1.00 23.65 122 GLY A O 1
ATOM 730 N N . PRO A 1 92 ? 43.757 0.124 21.981 1.00 24.18 123 PRO A N 1
ATOM 731 C CA . PRO A 1 92 ? 44.138 -0.486 20.714 1.00 25.09 123 PRO A CA 1
ATOM 732 C C . PRO A 1 92 ? 43.090 -0.300 19.603 1.00 25.43 123 PRO A C 1
ATOM 733 O O . PRO A 1 92 ? 41.926 -0.103 19.891 1.00 22.07 123 PRO A O 1
ATOM 737 N N . ALA A 1 93 ? 43.490 -0.354 18.338 1.00 26.37 124 ALA A N 1
ATOM 738 C CA . ALA A 1 93 ? 42.501 -0.226 17.230 1.00 25.76 124 ALA A CA 1
ATOM 739 C C . ALA A 1 93 ? 41.755 -1.538 17.027 1.00 27.07 124 ALA A C 1
ATOM 740 O O . ALA A 1 93 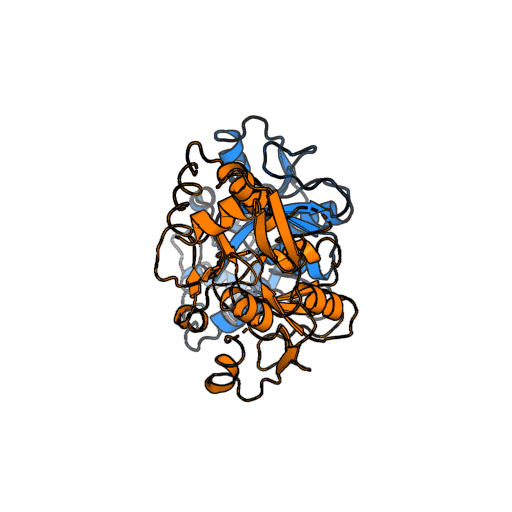? 42.397 -2.565 16.961 1.00 28.02 124 ALA A O 1
ATOM 742 N N . TYR A 1 94 ? 40.423 -1.534 16.937 1.00 24.12 125 TYR A N 1
ATOM 743 C CA . TYR A 1 94 ? 39.703 -2.790 16.726 1.00 27.85 125 TYR A CA 1
ATOM 744 C C . TYR A 1 94 ? 39.403 -3.162 15.280 1.00 35.25 125 TYR A C 1
ATOM 745 O O . TYR A 1 94 ? 39.474 -4.323 14.897 1.00 48.54 125 TYR A O 1
ATOM 754 N N . TYR A 1 95 ? 38.988 -2.206 14.506 1.00 36.60 126 TYR A N 1
ATOM 755 C CA . TYR A 1 95 ? 38.613 -2.470 13.131 1.00 36.71 126 TYR A CA 1
ATOM 756 C C . TYR A 1 95 ? 38.669 -1.133 12.434 1.00 33.21 126 TYR A C 1
ATOM 757 O O . TYR A 1 95 ? 38.863 -0.115 13.092 1.00 29.06 126 TYR A O 1
ATOM 766 N N . SER A 1 96 ? 38.568 -1.141 11.111 1.00 31.95 127 SER A N 1
ATOM 767 C CA . SER A 1 96 ? 38.589 0.097 10.365 1.00 36.05 127 SER A CA 1
ATOM 768 C C . SER A 1 96 ? 37.325 0.270 9.539 1.00 35.16 127 SER A C 1
ATOM 769 O O . SER A 1 96 ? 36.725 -0.704 9.111 1.00 34.51 127 SER A O 1
ATOM 772 N N . VAL A 1 97 ? 36.948 1.525 9.340 1.00 32.67 128 VAL A N 1
ATOM 773 C CA . VAL A 1 97 ? 35.773 1.877 8.554 1.00 31.93 128 VAL A CA 1
ATOM 774 C C . VAL A 1 97 ? 36.115 3.002 7.583 1.00 32.55 128 VAL A C 1
ATOM 775 O O . VAL A 1 97 ? 37.044 3.802 7.823 1.00 30.45 128 VAL A O 1
ATOM 779 N N . SER A 1 98 ? 35.425 3.027 6.453 1.00 31.75 129 SER A N 1
ATOM 780 C CA . SER A 1 98 ? 35.569 4.139 5.508 1.00 31.11 129 SER A CA 1
ATOM 781 C C . SER A 1 98 ? 34.403 5.108 5.766 1.00 28.71 129 SER A C 1
ATOM 782 O O . SER A 1 98 ? 33.407 4.724 6.365 1.00 27.63 129 SER A O 1
ATOM 785 N N . GLN A 1 99 ? 34.571 6.376 5.397 1.00 28.67 130 GLN A N 1
ATOM 786 C CA . GLN A 1 99 ? 33.529 7.392 5.537 1.00 30.87 130 GLN A CA 1
ATOM 787 C C . GLN A 1 99 ? 32.804 7.461 4.188 1.00 32.20 130 GLN A C 1
ATOM 788 O O . GLN A 1 99 ? 33.463 7.543 3.142 1.00 29.80 130 GLN A O 1
ATOM 794 N N . GLN A 1 100 ? 31.471 7.377 4.211 1.00 29.56 131 GLN A N 1
ATOM 795 C CA . GLN A 1 100 ? 30.646 7.423 2.978 1.00 29.17 131 GLN A CA 1
ATOM 796 C C . GLN A 1 100 ? 29.543 8.485 3.039 1.00 27.26 131 GLN A C 1
ATOM 797 O O . GLN A 1 100 ? 28.966 8.724 4.085 1.00 23.89 131 GLN A O 1
ATOM 803 N N . LEU A 1 101 ? 29.240 9.088 1.904 1.00 26.72 132 LEU A N 1
ATOM 804 C CA . LEU A 1 101 ? 28.165 10.094 1.827 1.00 29.23 132 LEU A CA 1
ATOM 805 C C . LEU A 1 101 ? 26.900 9.352 1.443 1.00 28.40 132 LEU A C 1
ATOM 806 O O . LEU A 1 101 ? 26.844 8.689 0.395 1.00 29.35 132 LEU A O 1
ATOM 811 N N . VAL A 1 102 ? 25.869 9.511 2.255 1.00 27.58 133 VAL A N 1
ATOM 812 C CA . VAL A 1 102 ? 24.606 8.823 2.056 1.00 30.17 133 VAL A CA 1
ATOM 813 C C . VAL A 1 102 ? 23.510 9.791 1.574 1.00 30.69 133 VAL A C 1
ATOM 814 O O . VAL A 1 102 ? 23.498 10.976 1.929 1.00 27.12 133 VAL A O 1
ATOM 818 N N . TYR A 1 103 ? 22.642 9.295 0.706 1.00 30.34 134 TYR A N 1
ATOM 819 C CA . TYR A 1 103 ? 21.484 10.051 0.223 1.00 31.58 134 TYR A CA 1
ATOM 820 C C . TYR A 1 103 ? 20.337 9.049 0.254 1.00 32.77 134 TYR A C 1
ATOM 821 O O . TYR A 1 103 ? 20.557 7.881 0.529 1.00 33.86 134 TYR A O 1
ATOM 830 N N . ARG A 1 104 ? 19.125 9.503 -0.039 1.00 35.31 135 ARG A N 1
ATOM 831 C CA . ARG A 1 104 ? 17.941 8.652 -0.023 1.00 37.94 135 ARG A CA 1
ATOM 832 C C . ARG A 1 104 ? 17.531 8.264 -1.458 1.00 38.15 135 ARG A C 1
ATOM 833 O O . ARG A 1 104 ? 17.411 9.137 -2.301 1.00 35.60 135 ARG A O 1
ATOM 841 N N . LEU A 1 105 ? 17.319 6.966 -1.721 1.00 38.63 136 LEU A N 1
ATOM 842 C CA . LEU A 1 105 ? 16.861 6.506 -3.052 1.00 43.46 136 LEU A CA 1
ATOM 843 C C . LEU A 1 105 ? 15.565 7.219 -3.393 1.00 42.35 136 LEU A C 1
ATOM 844 O O . LEU A 1 105 ? 14.698 7.372 -2.523 1.00 37.46 136 LEU A O 1
ATOM 849 N N . GLY A 1 106 ? 15.443 7.664 -4.642 1.00 43.73 137 GLY A N 1
ATOM 850 C CA . GLY A 1 106 ? 14.267 8.420 -5.087 1.00 48.49 137 GLY A CA 1
ATOM 851 C C . GLY A 1 106 ? 14.594 9.900 -5.220 1.00 48.39 137 GLY A C 1
ATOM 852 O O . GLY A 1 106 ? 13.947 10.615 -5.980 1.00 51.40 137 GLY A O 1
ATOM 853 N N . SER A 1 107 ? 15.582 10.361 -4.457 1.00 45.12 138 SER A N 1
ATOM 854 C CA . SER A 1 107 ? 16.055 11.741 -4.537 1.00 46.65 138 SER A CA 1
ATOM 855 C C . SER A 1 107 ? 17.296 11.738 -5.432 1.00 46.63 138 SER A C 1
ATOM 856 O O . SER A 1 107 ? 17.893 10.682 -5.647 1.00 46.38 138 SER A O 1
ATOM 859 N N . PRO A 1 108 ? 17.702 12.917 -5.945 1.00 46.23 139 PRO A N 1
ATOM 860 C CA . PRO A 1 108 ? 18.883 12.952 -6.825 1.00 45.67 139 PRO A CA 1
ATOM 861 C C . PRO A 1 108 ? 20.186 12.432 -6.177 1.00 44.77 139 PRO A C 1
ATOM 862 O O . PRO A 1 108 ? 20.541 12.793 -5.031 1.00 38.59 139 PRO A O 1
ATOM 866 N N . ARG A 1 109 ? 20.871 11.575 -6.921 1.00 43.60 140 ARG A N 1
ATOM 867 C CA . ARG A 1 109 ? 22.126 10.999 -6.479 1.00 43.85 140 ARG A CA 1
ATOM 868 C C . ARG A 1 109 ? 23.256 11.992 -6.730 1.00 41.56 140 ARG A C 1
ATOM 869 O O . ARG A 1 109 ? 23.563 12.290 -7.886 1.00 40.23 140 ARG A O 1
ATOM 877 N N . PRO A 1 110 ? 23.872 12.518 -5.661 1.00 43.53 141 PRO A N 1
ATOM 878 C CA . PRO A 1 110 ? 24.971 13.434 -5.917 1.00 45.92 141 PRO A CA 1
ATOM 879 C C . PRO A 1 110 ? 26.196 12.694 -6.449 1.00 44.69 141 PRO A C 1
ATOM 880 O O . PRO A 1 110 ? 26.456 11.578 -6.039 1.00 42.61 141 PRO A O 1
ATOM 884 N N . LYS A 1 111 ? 26.936 13.333 -7.347 1.00 49.75 142 LYS A N 1
ATOM 885 C CA . LYS A 1 111 ? 28.122 12.738 -7.948 1.00 51.67 142 LYS A CA 1
ATOM 886 C C . LYS A 1 111 ? 29.406 13.089 -7.169 1.00 47.35 142 LYS A C 1
ATOM 887 O O . LYS A 1 111 ? 30.394 12.356 -7.215 1.00 45.05 142 LYS A O 1
ATOM 893 N N . SER A 1 112 ? 29.387 14.224 -6.479 1.00 43.98 143 SER A N 1
ATOM 894 C CA . SER A 1 112 ? 30.529 14.665 -5.680 1.00 42.08 143 SER A CA 1
ATOM 895 C C . SER A 1 112 ? 30.021 15.731 -4.716 1.00 41.08 143 SER A C 1
ATOM 896 O O . SER A 1 112 ? 28.824 16.028 -4.706 1.00 37.08 143 SER A O 1
ATOM 899 N N . PHE A 1 113 ? 30.923 16.333 -3.945 1.00 41.20 144 PHE A N 1
ATOM 900 C CA . PHE A 1 113 ? 30.537 17.414 -3.046 1.00 42.35 144 PHE A CA 1
ATOM 901 C C . PHE A 1 113 ? 30.219 18.725 -3.789 1.00 43.49 144 PHE A C 1
ATOM 902 O O . PHE A 1 113 ? 29.739 19.676 -3.165 1.00 47.30 144 PHE A O 1
ATOM 910 N N . SER A 1 114 ? 30.486 18.776 -5.098 1.00 47.77 145 SER A N 1
ATOM 911 C CA . SER A 1 114 ? 30.146 19.961 -5.901 1.00 47.94 145 SER A CA 1
ATOM 912 C C . SER A 1 114 ? 28.679 19.954 -6.280 1.00 46.02 145 SER A C 1
ATOM 913 O O . SER A 1 114 ? 28.113 20.994 -6.601 1.00 47.34 145 SER A O 1
ATOM 916 N N . ASP A 1 115 ? 28.082 18.771 -6.224 1.00 46.06 146 ASP A N 1
ATOM 917 C CA . ASP A 1 115 ? 26.743 18.506 -6.713 1.00 46.73 146 ASP A CA 1
ATOM 918 C C . ASP A 1 115 ? 25.643 18.383 -5.650 1.00 44.86 146 ASP A C 1
ATOM 919 O O . ASP A 1 115 ? 24.541 17.969 -5.971 1.00 45.76 146 ASP A O 1
ATOM 924 N N . LEU A 1 116 ? 25.911 18.770 -4.399 1.00 44.01 147 LEU A N 1
ATOM 925 C CA . LEU A 1 116 ? 24.888 18.653 -3.362 1.00 43.72 147 LEU A CA 1
ATOM 926 C C . LEU A 1 116 ? 23.817 19.735 -3.491 1.00 47.50 147 LEU A C 1
ATOM 927 O O . LEU A 1 116 ? 24.141 20.875 -3.818 1.00 48.88 147 LEU A O 1
ATOM 932 N N . LYS A 1 117 ? 22.559 19.379 -3.230 1.00 50.08 148 LYS A N 1
ATOM 933 C CA . LYS A 1 117 ? 21.484 20.367 -3.283 1.00 56.39 148 LYS A CA 1
ATOM 934 C C . LYS A 1 117 ? 21.330 20.977 -1.874 1.00 53.51 148 LYS A C 1
ATOM 935 O O . LYS A 1 117 ? 21.442 22.196 -1.667 1.00 61.69 148 LYS A O 1
ATOM 941 N N . GLY A 1 118 ? 21.126 20.100 -0.910 1.00 45.39 149 GLY A N 1
ATOM 942 C CA . GLY A 1 118 ? 20.910 20.488 0.481 1.00 42.14 149 GLY A CA 1
ATOM 943 C C . GLY A 1 118 ? 22.145 20.399 1.344 1.00 37.70 149 GLY A C 1
ATOM 944 O O . GLY A 1 118 ? 23.226 20.126 0.887 1.00 31.92 149 GLY A O 1
ATOM 945 N N . GLN A 1 119 ? 21.968 20.617 2.638 1.00 36.32 150 GLN A N 1
ATOM 946 C CA . GLN A 1 119 ? 23.098 20.571 3.542 1.00 35.56 150 GLN A CA 1
ATOM 947 C C . GLN A 1 119 ? 23.394 19.141 3.974 1.00 30.30 150 GLN A C 1
ATOM 948 O O . GLN A 1 119 ? 22.500 18.271 4.022 1.00 28.87 150 GLN A O 1
ATOM 954 N N . VAL A 1 120 ? 24.668 18.896 4.221 1.00 30.20 151 VAL A N 1
ATOM 955 C CA . VAL A 1 120 ? 25.106 17.624 4.780 1.00 30.62 151 VAL A CA 1
ATOM 956 C C . VAL A 1 120 ? 25.261 17.907 6.269 1.00 28.83 151 VAL A C 1
ATOM 957 O O . VAL A 1 120 ? 25.952 18.849 6.666 1.00 27.78 151 VAL A O 1
ATOM 961 N N . VAL A 1 121 ? 24.577 17.125 7.098 1.00 25.85 152 VAL A N 1
ATOM 962 C CA . VAL A 1 121 ? 24.645 17.305 8.539 1.00 24.05 152 VAL A CA 1
ATOM 963 C C . VAL A 1 121 ? 25.320 16.060 9.146 1.00 26.53 152 VAL A C 1
ATOM 964 O O . VAL A 1 121 ? 24.986 14.943 8.777 1.00 27.15 152 VAL A O 1
ATOM 968 N N . VAL A 1 122 ? 26.259 16.270 10.064 1.00 22.25 153 VAL A N 1
ATOM 969 C CA . VAL A 1 122 ? 26.950 15.173 10.760 1.00 22.70 153 VAL A CA 1
ATOM 970 C C . VAL A 1 122 ? 26.835 15.398 12.251 1.00 21.52 153 VAL A C 1
ATOM 971 O O . VAL A 1 122 ? 26.439 16.473 12.694 1.00 21.37 153 VAL A O 1
ATOM 975 N N . ALA A 1 123 ? 27.210 14.406 13.038 1.00 21.89 154 ALA A N 1
ATOM 976 C CA . ALA A 1 123 ? 27.154 14.546 14.504 1.00 21.40 154 ALA A CA 1
ATOM 977 C C . ALA A 1 123 ? 28.266 15.457 15.007 1.00 20.72 154 ALA A C 1
ATOM 978 O O . ALA A 1 123 ? 29.403 15.377 14.514 1.00 23.02 154 ALA A O 1
ATOM 980 N N . SER A 1 124 ? 27.943 16.357 15.944 1.00 21.57 155 SER A N 1
ATOM 981 C CA . SER A 1 124 ? 28.946 17.262 16.532 1.00 22.83 155 SER A CA 1
ATOM 982 C C . SER A 1 124 ? 30.117 16.456 17.166 1.00 22.01 155 SER A C 1
ATOM 983 O O . SER A 1 124 ? 29.899 15.458 17.837 1.00 23.19 155 SER A O 1
ATOM 986 N N . GLY A 1 125 ? 31.341 16.933 16.953 1.00 22.01 156 GLY A N 1
ATOM 987 C CA . GLY A 1 125 ? 32.540 16.296 17.513 1.00 22.72 156 GLY A CA 1
ATOM 988 C C . GLY A 1 125 ? 33.025 14.993 16.852 1.00 25.11 156 GLY A C 1
ATOM 989 O O . GLY A 1 125 ? 33.994 14.380 17.322 1.00 24.11 156 GLY A O 1
ATOM 990 N N . SER A 1 126 ? 32.318 14.533 15.825 1.00 25.69 157 SER A N 1
ATOM 991 C CA . SER A 1 126 ? 32.689 13.338 15.145 1.00 25.56 157 SER A CA 1
ATOM 992 C C . SER A 1 126 ? 33.867 13.593 14.244 1.00 27.10 157 SER A C 1
ATOM 993 O O . SER A 1 126 ? 34.140 14.728 13.889 1.00 25.48 157 SER A O 1
ATOM 996 N N . ALA A 1 127 ? 34.586 12.531 13.924 1.00 29.26 158 ALA A N 1
ATOM 997 C CA . ALA A 1 127 ? 35.655 12.590 12.928 1.00 29.67 158 ALA A CA 1
ATOM 998 C C . ALA A 1 127 ? 35.047 12.974 11.570 1.00 29.69 158 ALA A C 1
ATOM 999 O O . ALA A 1 127 ? 35.719 13.564 10.740 1.00 33.98 158 ALA A O 1
ATOM 1001 N N . HIS A 1 128 ? 33.766 12.669 11.365 1.00 29.34 159 HIS A N 1
ATOM 1002 C CA . HIS A 1 128 ? 33.077 13.093 10.126 1.00 32.25 159 HIS A CA 1
ATOM 1003 C C . HIS A 1 128 ? 33.123 14.629 9.964 1.00 29.59 159 HIS A C 1
ATOM 1004 O O . HIS A 1 128 ? 33.274 15.152 8.861 1.00 28.98 159 HIS A O 1
ATOM 1019 N N . THR A 1 130 ? 35.438 16.667 11.193 1.00 29.67 161 THR A N 1
ATOM 1020 C CA . THR A 1 130 ? 36.802 17.061 10.821 1.00 32.66 161 THR A CA 1
ATOM 1021 C C . THR A 1 130 ? 37.014 16.905 9.321 1.00 34.17 161 THR A C 1
ATOM 1022 O O . THR A 1 130 ? 37.638 17.739 8.689 1.00 35.26 161 THR A O 1
ATOM 1026 N N . THR A 1 131 ? 36.519 15.809 8.762 1.00 30.97 162 THR A N 1
ATOM 1027 C CA . THR A 1 131 ? 36.641 15.571 7.340 1.00 32.95 162 THR A CA 1
ATOM 1028 C C . THR A 1 131 ? 35.949 16.666 6.525 1.00 31.07 162 THR A C 1
ATOM 1029 O O . THR A 1 131 ? 36.489 17.140 5.514 1.00 30.86 162 THR A O 1
ATOM 1033 N N . LEU A 1 132 ? 34.743 17.047 6.921 1.00 27.37 163 LEU A N 1
ATOM 1034 C CA . LEU A 1 132 ? 34.031 18.086 6.165 1.00 28.81 163 LEU A CA 1
ATOM 1035 C C . LEU A 1 132 ? 34.781 19.447 6.232 1.00 31.95 163 LEU A C 1
ATOM 1036 O O . LEU A 1 132 ? 34.908 20.127 5.223 1.00 31.34 163 LEU A O 1
ATOM 1041 N N . LYS A 1 133 ? 35.300 19.809 7.401 1.00 32.55 164 LYS A N 1
ATOM 1042 C CA . LYS A 1 133 ? 36.053 21.061 7.528 1.00 33.98 164 LYS A CA 1
ATOM 1043 C C . LYS A 1 133 ? 37.251 21.049 6.604 1.00 39.31 164 LYS A C 1
ATOM 1044 O O . LYS A 1 133 ? 37.518 22.028 5.928 1.00 45.75 164 LYS A O 1
ATOM 1050 N N . ARG A 1 134 ? 37.972 19.930 6.582 1.00 41.47 165 ARG A N 1
ATOM 1051 C CA . ARG A 1 134 ? 39.158 19.750 5.714 1.00 44.28 165 ARG A CA 1
ATOM 1052 C C . ARG A 1 134 ? 38.827 19.957 4.236 1.00 44.99 165 ARG A C 1
ATOM 1053 O O . ARG A 1 134 ? 39.544 20.656 3.523 1.00 46.31 165 ARG A O 1
ATOM 1061 N N . LEU A 1 135 ? 37.734 19.354 3.783 1.00 40.17 166 LEU A N 1
ATOM 1062 C CA . LEU A 1 135 ? 37.296 19.484 2.396 1.00 41.42 166 LEU A CA 1
ATOM 1063 C C . LEU A 1 135 ? 36.840 20.904 2.036 1.00 42.51 166 LEU A C 1
ATOM 1064 O O . LEU A 1 135 ? 37.102 21.369 0.923 1.00 41.80 166 LEU A O 1
ATOM 1069 N N . LYS A 1 136 ? 36.152 21.587 2.954 1.00 41.21 167 LYS A N 1
ATOM 1070 C CA . LYS A 1 136 ? 35.652 22.934 2.669 1.00 45.55 167 LYS A CA 1
ATOM 1071 C C . LYS A 1 136 ? 36.769 23.964 2.536 1.00 53.70 167 LYS A C 1
ATOM 1072 O O . LYS A 1 136 ? 36.678 24.863 1.717 1.00 51.41 167 LYS A O 1
ATOM 1078 N N . GLN A 1 137 ? 37.806 23.834 3.356 1.00 60.79 168 GLN A N 1
ATOM 1079 C CA . GLN A 1 137 ? 38.948 24.742 3.300 1.00 67.40 168 GLN A CA 1
ATOM 1080 C C . GLN A 1 137 ? 39.892 24.410 2.125 1.00 70.17 168 GLN A C 1
ATOM 1081 O O . GLN A 1 137 ? 40.733 25.227 1.764 1.00 72.45 168 GLN A O 1
ATOM 1087 N N . THR A 1 138 ? 39.729 23.236 1.512 1.00 68.54 169 THR A N 1
ATOM 1088 C CA . THR A 1 138 ? 40.583 22.824 0.387 1.00 67.55 169 THR A CA 1
ATOM 1089 C C . THR A 1 138 ? 39.836 22.720 -0.961 1.00 66.41 169 THR A C 1
ATOM 1090 O O . THR A 1 138 ? 39.675 23.709 -1.670 1.00 67.52 169 THR A O 1
ATOM 1094 N N . LYS A 1 139 ? 39.361 21.516 -1.285 1.00 64.22 170 LYS A N 1
ATOM 1095 C CA . LYS A 1 139 ? 38.730 21.238 -2.583 1.00 65.45 170 LYS A CA 1
ATOM 1096 C C . LYS A 1 139 ? 37.272 21.704 -2.794 1.00 61.00 170 LYS A C 1
ATOM 1097 O O . LYS A 1 139 ? 36.875 21.911 -3.934 1.00 56.42 170 LYS A O 1
ATOM 1103 N N . TYR A 1 140 ? 36.496 21.919 -1.727 1.00 53.87 171 TYR A N 1
ATOM 1104 C CA . TYR A 1 140 ? 35.088 22.340 -1.898 1.00 50.97 171 TYR A CA 1
ATOM 1105 C C . TYR A 1 140 ? 34.637 23.555 -1.070 1.00 52.95 171 TYR A C 1
ATOM 1106 O O . TYR A 1 140 ? 33.848 23.395 -0.113 1.00 45.88 171 TYR A O 1
ATOM 1115 N N . PRO A 1 141 ? 35.096 24.769 -1.449 1.00 51.45 172 PRO A N 1
ATOM 1116 C CA . PRO A 1 141 ? 34.715 26.002 -0.744 1.00 52.18 172 PRO A CA 1
ATOM 1117 C C . PRO A 1 141 ? 33.211 26.255 -0.659 1.00 49.88 172 PRO A C 1
ATOM 1118 O O . PRO A 1 141 ? 32.757 26.911 0.260 1.00 50.83 172 PRO A O 1
ATOM 1122 N N A GLU A 1 142 ? 32.457 25.740 -1.619 0.50 51.29 173 GLU A N 1
ATOM 1123 N N B GLU A 1 142 ? 32.455 25.730 -1.621 0.50 49.21 173 GLU A N 1
ATOM 1124 C CA A GLU A 1 142 ? 31.003 25.910 -1.656 0.50 53.85 173 GLU A CA 1
ATOM 1125 C CA B GLU A 1 142 ? 31.002 25.918 -1.645 0.50 50.38 173 GLU A CA 1
ATOM 1126 C C A GLU A 1 142 ? 30.235 25.025 -0.665 0.50 51.86 173 GLU A C 1
ATOM 1127 C C B GLU A 1 142 ? 30.234 25.024 -0.665 0.50 49.83 173 GLU A C 1
ATOM 1128 O O A GLU A 1 142 ? 29.038 25.234 -0.455 0.50 55.80 173 GLU A O 1
ATOM 1129 O O B GLU A 1 142 ? 29.037 25.229 -0.458 0.50 53.76 173 GLU A O 1
ATOM 1140 N N . LEU A 1 143 ? 30.908 24.033 -0.092 1.00 47.27 174 LEU A N 1
ATOM 1141 C CA . LEU A 1 143 ? 30.244 23.074 0.776 1.00 45.93 174 LEU A CA 1
ATOM 1142 C C . LEU A 1 143 ? 29.410 23.644 1.937 1.00 42.05 174 LEU A C 1
ATOM 1143 O O . LEU A 1 143 ? 29.936 24.386 2.762 1.00 43.38 174 LEU A O 1
ATOM 1148 N N . ASN A 1 144 ? 28.116 23.316 1.945 1.00 37.58 175 ASN A N 1
ATOM 1149 C CA . ASN A 1 144 ? 27.186 23.708 3.000 1.00 39.14 175 ASN A CA 1
ATOM 1150 C C . ASN A 1 144 ? 27.013 22.502 3.922 1.00 34.32 175 ASN A C 1
ATOM 1151 O O . ASN A 1 144 ? 26.403 21.485 3.551 1.00 34.70 175 ASN A O 1
ATOM 1156 N N . TRP A 1 145 ? 27.558 22.613 5.132 1.00 33.05 176 TRP A N 1
ATOM 1157 C CA . TRP A 1 145 ? 27.464 21.536 6.106 1.00 28.85 176 TRP A CA 1
ATOM 1158 C C . TRP A 1 145 ? 27.130 22.122 7.459 1.00 25.97 176 TRP A C 1
ATOM 1159 O O . TRP A 1 145 ? 27.261 23.324 7.657 1.00 26.98 176 TRP A O 1
ATOM 1170 N N . SER A 1 146 ? 26.676 21.277 8.377 1.00 27.36 177 SER A N 1
ATOM 1171 C CA . SER A 1 146 ? 26.471 21.696 9.781 1.00 23.44 177 SER A CA 1
ATOM 1172 C C . SER A 1 146 ? 26.599 20.478 10.707 1.00 21.92 177 SER A C 1
ATOM 1173 O O . SER A 1 146 ? 26.673 19.337 10.225 1.00 21.71 177 SER A O 1
ATOM 1176 N N . SER A 1 147 ? 26.614 20.719 12.018 1.00 20.78 178 SER A N 1
ATOM 1177 C CA . SER A 1 147 ? 26.695 19.655 12.999 1.00 22.90 178 SER A CA 1
ATOM 1178 C C . SER A 1 147 ? 25.431 19.603 13.815 1.00 24.34 178 SER A C 1
ATOM 1179 O O . SER A 1 147 ? 24.885 20.658 14.198 1.00 24.50 178 SER A O 1
ATOM 1182 N N . SER A 1 148 ? 25.009 18.381 14.158 1.00 23.08 179 SER A N 1
ATOM 1183 C CA . SER A 1 148 ? 23.832 18.184 14.998 1.00 22.34 179 SER A CA 1
ATOM 1184 C C . SER A 1 148 ? 24.316 17.971 16.396 1.00 24.71 179 SER A C 1
ATOM 1185 O O . SER A 1 148 ? 25.160 17.123 16.637 1.00 21.15 179 SER A O 1
ATOM 1188 N N . VAL A 1 149 ? 23.787 18.743 17.328 1.00 21.57 180 VAL A N 1
ATOM 1189 C CA . VAL A 1 149 ? 24.197 18.613 18.717 1.00 22.56 180 VAL A CA 1
ATOM 1190 C C . VAL A 1 149 ? 23.462 17.495 19.447 1.00 24.71 180 VAL A C 1
ATOM 1191 O O . VAL A 1 149 ? 23.986 16.934 20.430 1.00 26.01 180 VAL A O 1
ATOM 1195 N N . ASP A 1 150 ? 22.249 17.184 19.023 1.00 22.58 181 ASP A N 1
ATOM 1196 C CA . ASP A 1 150 ? 21.472 16.176 19.761 1.00 26.08 181 ASP A CA 1
ATOM 1197 C C . ASP A 1 150 ? 21.203 14.858 19.011 1.00 25.26 181 ASP A C 1
ATOM 1198 O O . ASP A 1 150 ? 20.562 13.994 19.577 1.00 24.08 181 ASP A O 1
ATOM 1203 N N A LYS A 1 151 ? 21.707 14.712 17.778 0.50 23.65 182 LYS A N 1
ATOM 1204 N N B LYS A 1 151 ? 21.706 14.710 17.778 0.50 24.21 182 LYS A N 1
ATOM 1205 C CA A LYS A 1 151 ? 21.513 13.492 17.002 0.50 24.07 182 LYS A CA 1
ATOM 1206 C CA B LYS A 1 151 ? 21.509 13.489 17.000 0.50 24.98 182 LYS A CA 1
ATOM 1207 C C A LYS A 1 151 ? 22.832 12.779 16.762 0.50 24.17 182 LYS A C 1
ATOM 1208 C C B LYS A 1 151 ? 22.830 12.779 16.759 0.50 24.71 182 LYS A C 1
ATOM 1209 O O A LYS A 1 151 ? 23.852 13.407 16.499 0.50 24.24 182 LYS A O 1
ATOM 1210 O O B LYS A 1 151 ? 23.850 13.407 16.497 0.50 24.76 182 LYS A O 1
ATOM 1221 N N . SER A 1 152 ? 22.792 11.451 16.839 1.00 23.51 183 SER A N 1
ATOM 1222 C CA . SER A 1 152 ? 23.949 10.606 16.596 1.00 25.17 183 SER A CA 1
ATOM 1223 C C . SER A 1 152 ? 24.028 10.344 15.105 1.00 27.36 183 SER A C 1
ATOM 1224 O O . SER A 1 152 ? 23.085 10.682 14.367 1.00 24.79 183 SER A O 1
ATOM 1227 N N . GLY A 1 153 ? 25.135 9.741 14.662 1.00 25.23 184 GLY A N 1
ATOM 1228 C CA . GLY A 1 153 ? 25.293 9.338 13.249 1.00 26.27 184 GLY A CA 1
ATOM 1229 C C . GLY A 1 153 ? 24.194 8.382 12.843 1.00 27.07 184 GLY A C 1
ATOM 1230 O O . GLY A 1 153 ? 23.692 8.432 11.720 1.00 27.05 184 GLY A O 1
ATOM 1231 N N . LYS A 1 154 ? 23.796 7.521 13.770 1.00 25.30 185 LYS A N 1
ATOM 1232 C CA . LYS A 1 154 ? 22.728 6.577 13.515 1.00 27.46 185 LYS A CA 1
ATOM 1233 C C . LYS A 1 154 ? 21.393 7.351 13.354 1.00 26.65 185 LYS A C 1
ATOM 1234 O O . LYS A 1 154 ? 20.672 7.145 12.399 1.00 25.76 185 LYS A O 1
ATOM 1240 N N . GLU A 1 155 ? 21.093 8.270 14.259 1.00 25.44 186 GLU A N 1
ATOM 1241 C CA . GLU A 1 155 ? 19.860 9.048 14.124 1.00 27.56 186 GLU A CA 1
ATOM 1242 C C . GLU A 1 155 ? 19.882 9.896 12.847 1.00 26.21 186 GLU A C 1
ATOM 1243 O O . GLU A 1 155 ? 18.846 10.083 12.226 1.00 25.76 186 GLU A O 1
ATOM 1249 N N . LEU A 1 156 ? 21.053 10.392 12.442 1.00 22.46 187 LEU A N 1
ATOM 1250 C CA . LEU A 1 156 ? 21.165 11.174 11.207 1.00 25.36 187 LEU A CA 1
ATOM 1251 C C . LEU A 1 156 ? 20.890 10.322 9.975 1.00 26.59 187 LEU A C 1
ATOM 1252 O O . LEU A 1 156 ? 20.255 10.781 9.026 1.00 26.08 187 LEU A O 1
ATOM 1257 N N . LEU A 1 157 ? 21.363 9.082 9.996 1.00 25.16 188 LEU A N 1
ATOM 1258 C CA . LEU A 1 157 ? 21.082 8.132 8.899 1.00 24.18 188 LEU A CA 1
ATOM 1259 C C . LEU A 1 157 ? 19.582 7.865 8.835 1.00 24.43 188 LEU A C 1
ATOM 1260 O O . LEU A 1 157 ? 18.996 7.896 7.763 1.00 24.84 188 LEU A O 1
ATOM 1265 N N . GLU A 1 158 ? 18.941 7.654 9.980 1.00 26.21 189 GLU A N 1
ATOM 1266 C CA . GLU A 1 158 ? 17.467 7.470 10.016 1.00 28.75 189 GLU A CA 1
ATOM 1267 C C . GLU A 1 158 ? 16.718 8.677 9.443 1.00 30.30 189 GLU A C 1
ATOM 1268 O O . GLU A 1 158 ? 15.709 8.504 8.775 1.00 32.06 189 GLU A O 1
ATOM 1274 N N . GLN A 1 159 ? 17.203 9.890 9.714 1.00 29.48 190 GLN A N 1
ATOM 1275 C CA . GLN A 1 159 ? 16.596 11.107 9.143 1.00 31.44 190 GLN A CA 1
ATOM 1276 C C . GLN A 1 159 ? 16.691 11.131 7.612 1.00 29.70 190 GLN A C 1
ATOM 1277 O O . GLN A 1 159 ? 15.752 11.526 6.930 1.00 29.78 190 GLN A O 1
ATOM 1283 N N . VAL A 1 160 ? 17.833 10.728 7.076 1.00 27.16 191 VAL A N 1
ATOM 1284 C CA . VAL A 1 160 ? 17.979 10.652 5.614 1.00 27.67 191 VAL A CA 1
ATOM 1285 C C . VAL A 1 160 ? 16.974 9.649 5.067 1.00 29.05 191 VAL A C 1
ATOM 1286 O O . VAL A 1 160 ? 16.314 9.918 4.057 1.00 32.51 191 VAL A O 1
ATOM 1290 N N . ALA A 1 161 ? 16.837 8.515 5.757 1.00 28.45 192 ALA A N 1
ATOM 1291 C CA . ALA A 1 161 ? 15.901 7.465 5.350 1.00 30.38 192 ALA A CA 1
ATOM 1292 C C . ALA A 1 161 ? 14.458 7.964 5.317 1.00 36.10 192 ALA A C 1
ATOM 1293 O O . ALA A 1 161 ? 13.711 7.654 4.377 1.00 36.28 192 ALA A O 1
ATOM 1295 N N . GLU A 1 162 ? 14.085 8.777 6.301 1.00 39.33 193 GLU A N 1
ATOM 1296 C CA . GLU A 1 162 ? 12.737 9.348 6.396 1.00 44.61 193 GLU A CA 1
ATOM 1297 C C . GLU A 1 162 ? 12.520 10.588 5.515 1.00 46.21 193 GLU A C 1
ATOM 1298 O O . GLU A 1 162 ? 11.409 11.089 5.425 1.00 49.56 193 GLU A O 1
ATOM 1304 N N . GLY A 1 163 ? 13.564 11.092 4.866 1.00 41.96 194 GLY A N 1
ATOM 1305 C CA . GLY A 1 163 ? 13.424 12.294 4.028 1.00 40.91 194 GLY A CA 1
ATOM 1306 C C . GLY A 1 163 ? 13.425 13.624 4.774 1.00 40.51 194 GLY A C 1
ATOM 1307 O O . GLY A 1 163 ? 12.924 14.626 4.259 1.00 43.24 194 GLY A O 1
ATOM 1308 N N . LYS A 1 164 ? 14.008 13.647 5.971 1.00 37.57 195 LYS A N 1
ATOM 1309 C CA . LYS A 1 164 ? 14.083 14.858 6.798 1.00 40.78 195 LYS A CA 1
ATOM 1310 C C . LYS A 1 164 ? 15.451 15.557 6.741 1.00 37.77 195 LYS A C 1
ATOM 1311 O O . LYS A 1 164 ? 15.626 16.661 7.262 1.00 39.46 195 LYS A O 1
ATOM 1317 N N . LEU A 1 165 ? 16.398 14.902 6.087 1.00 34.80 196 LEU A N 1
ATOM 1318 C CA . LEU A 1 165 ? 17.752 15.394 5.911 1.00 34.20 196 LEU A CA 1
ATOM 1319 C C . LEU A 1 165 ? 18.154 14.874 4.544 1.00 31.40 196 LEU A C 1
ATOM 1320 O O . LEU A 1 165 ? 17.862 13.730 4.217 1.00 29.12 196 LEU A O 1
ATOM 1325 N N A ASP A 1 166 ? 18.837 15.689 3.751 0.50 31.49 197 ASP A N 1
ATOM 1326 N N B ASP A 1 166 ? 18.838 15.689 3.753 0.50 31.30 197 ASP A N 1
ATOM 1327 C CA A ASP A 1 166 ? 19.224 15.263 2.410 0.50 31.34 197 ASP A CA 1
ATOM 1328 C CA B ASP A 1 166 ? 19.226 15.278 2.410 0.50 31.05 197 ASP A CA 1
ATOM 1329 C C A ASP A 1 166 ? 20.397 14.309 2.399 0.50 28.83 197 ASP A C 1
ATOM 1330 C C B ASP A 1 166 ? 20.396 14.314 2.398 0.50 28.65 197 ASP A C 1
ATOM 1331 O O A ASP A 1 166 ? 20.365 13.291 1.688 0.50 27.45 197 ASP A O 1
ATOM 1332 O O B ASP A 1 166 ? 20.363 13.294 1.687 0.50 27.30 197 ASP A O 1
ATOM 1341 N N . TYR A 1 167 ? 21.428 14.626 3.178 1.00 27.72 198 TYR A N 1
ATOM 1342 C CA . TYR A 1 167 ? 22.633 13.789 3.225 1.00 24.56 198 TYR A CA 1
ATOM 1343 C C . TYR A 1 167 ? 23.326 13.780 4.575 1.00 24.84 198 TYR A C 1
ATOM 1344 O O . TYR A 1 167 ? 23.154 14.725 5.383 1.00 24.05 198 TYR A O 1
ATOM 1353 N N A THR A 1 168 ? 24.098 12.715 4.824 0.60 23.69 199 THR A N 1
ATOM 1354 N N B THR A 1 168 ? 24.102 12.721 4.822 0.40 25.24 199 THR A N 1
ATOM 1355 C CA A THR A 1 168 ? 24.955 12.627 6.004 0.60 23.28 199 THR A CA 1
ATOM 1356 C CA B THR A 1 168 ? 24.956 12.624 6.003 0.40 26.12 199 THR A CA 1
ATOM 1357 C C A THR A 1 168 ? 26.190 11.863 5.577 0.60 27.00 199 THR A C 1
ATOM 1358 C C B THR A 1 168 ? 26.192 11.868 5.572 0.40 28.30 199 THR A C 1
ATOM 1359 O O A THR A 1 168 ? 26.179 11.147 4.559 0.60 25.94 199 THR A O 1
ATOM 1360 O O B THR A 1 168 ? 26.184 11.155 4.554 0.40 27.58 199 THR A O 1
ATOM 1367 N N . LEU A 1 169 ? 27.265 12.088 6.319 1.00 27.36 200 LEU A N 1
ATOM 1368 C CA . LEU A 1 169 ? 28.544 11.440 6.104 1.00 34.88 200 LEU A CA 1
ATOM 1369 C C . LEU A 1 169 ? 28.682 10.499 7.294 1.00 36.18 200 LEU A C 1
ATOM 1370 O O . LEU A 1 169 ? 28.873 10.973 8.417 1.00 44.85 200 LEU A O 1
ATOM 1375 N N . GLY A 1 170 ? 28.526 9.190 7.053 1.00 33.65 201 GLY A N 1
ATOM 1376 C CA . GLY A 1 170 ? 28.618 8.170 8.095 1.00 35.83 201 GLY A CA 1
ATOM 1377 C C . GLY A 1 170 ? 29.700 7.129 7.802 1.00 33.02 201 GLY A C 1
ATOM 1378 O O . GLY A 1 170 ? 30.328 7.171 6.761 1.00 32.36 201 GLY A O 1
ATOM 1379 N N . ASP A 1 171 ? 29.890 6.184 8.715 1.00 31.62 202 ASP A N 1
ATOM 1380 C CA . ASP A 1 171 ? 30.898 5.151 8.535 1.00 37.70 202 ASP A CA 1
ATOM 1381 C C . ASP A 1 171 ? 30.267 3.936 7.832 1.00 33.45 202 ASP A C 1
ATOM 1382 O O . ASP A 1 171 ? 29.087 3.634 8.012 1.00 31.24 202 ASP A O 1
ATOM 1387 N N . SER A 1 172 ? 31.083 3.278 7.017 1.00 35.27 203 SER A N 1
ATOM 1388 C CA . SER A 1 172 ? 30.688 2.136 6.205 1.00 33.74 203 SER A CA 1
ATOM 1389 C C . SER A 1 172 ? 30.022 0.981 6.940 1.00 35.63 203 SER A C 1
ATOM 1390 O O . SER A 1 172 ? 29.139 0.342 6.379 1.00 34.41 203 SER A O 1
ATOM 1393 N N . ALA A 1 173 ? 30.447 0.712 8.178 1.00 37.01 204 ALA A N 1
ATOM 1394 C CA . ALA A 1 173 ? 29.913 -0.418 8.940 1.00 39.40 204 ALA A CA 1
ATOM 1395 C C . ALA A 1 173 ? 28.480 -0.137 9.397 1.00 36.85 204 ALA A C 1
ATOM 1396 O O . ALA A 1 173 ? 27.590 -0.960 9.220 1.00 33.76 204 ALA A O 1
ATOM 1398 N N . THR A 1 174 ? 28.274 1.044 9.962 1.00 35.90 205 THR A N 1
ATOM 1399 C CA . THR A 1 174 ? 26.952 1.499 10.421 1.00 35.20 205 THR A CA 1
ATOM 1400 C C . THR A 1 174 ? 25.970 1.628 9.256 1.00 33.41 205 THR A C 1
ATOM 1401 O O . THR A 1 174 ? 24.800 1.243 9.370 1.00 30.85 205 THR A O 1
ATOM 1405 N N . ILE A 1 175 ? 26.440 2.178 8.136 1.00 28.60 206 ILE A N 1
ATOM 1406 C CA . ILE A 1 175 ? 25.595 2.321 6.961 1.00 30.38 206 ILE A CA 1
ATOM 1407 C C . ILE A 1 175 ? 25.073 0.939 6.546 1.00 32.52 206 ILE A C 1
ATOM 1408 O O . ILE A 1 175 ? 23.843 0.752 6.384 1.00 33.19 206 ILE A O 1
ATOM 1413 N N . ALA A 1 176 ? 25.985 -0.033 6.430 1.00 32.76 207 ALA A N 1
ATOM 1414 C CA . ALA A 1 176 ? 25.614 -1.385 6.023 1.00 36.48 207 ALA A CA 1
ATOM 1415 C C . ALA A 1 176 ? 24.517 -1.971 6.919 1.00 38.32 207 ALA A C 1
ATOM 1416 O O . ALA A 1 176 ? 23.524 -2.491 6.416 1.00 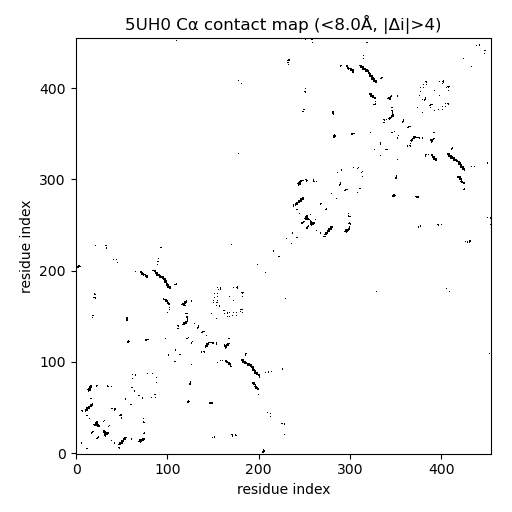37.40 207 ALA A O 1
ATOM 1418 N N . LEU A 1 177 ? 24.679 -1.848 8.238 1.00 35.20 208 LEU A N 1
ATOM 1419 C CA . LEU A 1 177 ? 23.689 -2.377 9.167 1.00 37.96 208 LEU A CA 1
ATOM 1420 C C . LEU A 1 177 ? 22.324 -1.675 9.078 1.00 39.20 208 LEU A C 1
ATOM 1421 O O . LEU A 1 177 ? 21.277 -2.335 9.089 1.00 38.46 208 LEU A O 1
ATOM 1426 N N . LEU A 1 178 ? 22.330 -0.350 8.983 1.00 37.20 209 LEU A N 1
ATOM 1427 C CA . LEU A 1 178 ? 21.073 0.391 8.876 1.00 38.98 209 LEU A CA 1
ATOM 1428 C C . LEU A 1 178 ? 20.362 0.138 7.566 1.00 41.60 209 LEU A C 1
ATOM 1429 O O . LEU A 1 178 ? 19.146 0.234 7.504 1.00 41.32 209 LEU A O 1
ATOM 1434 N N . GLN A 1 179 ? 21.121 -0.160 6.518 1.00 41.56 210 GLN A N 1
ATOM 1435 C CA . GLN A 1 179 ? 20.515 -0.497 5.222 1.00 47.07 210 GLN A CA 1
ATOM 1436 C C . GLN A 1 179 ? 19.593 -1.720 5.273 1.00 48.85 210 GLN A C 1
ATOM 1437 O O . GLN A 1 179 ? 18.644 -1.795 4.498 1.00 54.55 210 GLN A O 1
ATOM 1443 N N . ARG A 1 180 ? 19.849 -2.671 6.178 1.00 49.52 211 ARG A N 1
ATOM 1444 C CA . ARG A 1 180 ? 18.975 -3.854 6.258 1.00 52.64 211 ARG A CA 1
ATOM 1445 C C . ARG A 1 180 ? 17.627 -3.578 6.927 1.00 51.19 211 ARG A C 1
ATOM 1446 O O . ARG A 1 180 ? 16.750 -4.427 6.938 1.00 47.33 211 ARG A O 1
ATOM 1454 N N . ILE A 1 181 ? 17.487 -2.383 7.486 1.00 48.65 212 ILE A N 1
ATOM 1455 C CA . ILE A 1 181 ? 16.254 -1.892 8.112 1.00 49.64 212 ILE A CA 1
ATOM 1456 C C . ILE A 1 181 ? 15.704 -0.710 7.294 1.00 44.66 212 ILE A C 1
ATOM 1457 O O . ILE A 1 181 ? 14.514 -0.462 7.298 1.00 50.56 212 ILE A O 1
ATOM 1462 N N . HIS A 1 182 ? 16.595 0.028 6.638 1.00 40.37 213 HIS A N 1
ATOM 1463 C CA . HIS A 1 182 ? 16.222 1.179 5.825 1.00 40.48 213 HIS A CA 1
ATOM 1464 C C . HIS A 1 182 ? 16.871 1.002 4.447 1.00 42.51 213 HIS A C 1
ATOM 1465 O O . HIS A 1 182 ? 17.911 1.621 4.174 1.00 44.45 213 HIS A O 1
ATOM 1472 N N . PRO A 1 183 ? 16.271 0.158 3.576 1.00 46.62 214 PRO A N 1
ATOM 1473 C CA . PRO A 1 183 ? 16.839 -0.116 2.234 1.00 49.20 214 PRO A CA 1
ATOM 1474 C C . PRO A 1 183 ? 16.930 1.114 1.336 1.00 49.75 214 PRO A C 1
ATOM 1475 O O . PRO A 1 183 ? 17.714 1.122 0.375 1.00 47.36 214 PRO A O 1
ATOM 1479 N N . GLN A 1 184 ? 16.116 2.129 1.652 1.00 52.45 215 GLN A N 1
ATOM 1480 C CA . GLN A 1 184 ? 16.123 3.410 0.935 1.00 53.29 215 GLN A CA 1
ATOM 1481 C C . GLN A 1 184 ? 17.422 4.220 1.168 1.00 48.75 215 GLN A C 1
ATOM 1482 O O . GLN A 1 184 ? 17.652 5.221 0.496 1.00 46.62 215 GLN A O 1
ATOM 1488 N N . LEU A 1 185 ? 18.252 3.799 2.123 1.00 44.84 216 LEU A N 1
ATOM 1489 C CA . LEU A 1 185 ? 19.547 4.465 2.333 1.00 39.39 216 LEU A CA 1
ATOM 1490 C C . LEU A 1 185 ? 20.510 3.986 1.288 1.00 37.52 216 LEU A C 1
ATOM 1491 O O . LEU A 1 185 ? 20.697 2.792 1.140 1.00 41.34 216 LEU A O 1
ATOM 1496 N N . ALA A 1 186 ? 21.149 4.910 0.578 1.00 35.11 217 ALA A N 1
ATOM 1497 C CA . ALA A 1 186 ? 22.112 4.539 -0.421 1.00 33.02 217 ALA A CA 1
ATOM 1498 C C . ALA A 1 186 ? 23.380 5.330 -0.274 1.00 32.15 217 ALA A C 1
ATOM 1499 O O . ALA A 1 186 ? 23.367 6.434 0.251 1.00 31.71 217 ALA A O 1
ATOM 1501 N N . VAL A 1 187 ? 24.476 4.742 -0.726 1.00 33.84 218 VAL A N 1
ATOM 1502 C CA . VAL A 1 187 ? 25.777 5.391 -0.734 1.00 34.26 218 VAL A CA 1
ATOM 1503 C C . VAL A 1 187 ? 25.930 6.142 -2.047 1.00 37.71 218 VAL A C 1
ATOM 1504 O O . VAL A 1 187 ? 25.763 5.563 -3.112 1.00 39.51 218 VAL A O 1
ATOM 1508 N N . ALA A 1 188 ? 26.223 7.433 -1.970 1.00 35.85 219 ALA A N 1
ATOM 1509 C CA . ALA A 1 188 ? 26.466 8.231 -3.161 1.00 37.86 219 ALA A CA 1
ATOM 1510 C C . ALA A 1 188 ? 27.918 8.014 -3.605 1.00 37.97 219 ALA A C 1
ATOM 1511 O O . ALA A 1 188 ? 28.189 7.834 -4.784 1.00 38.48 219 ALA A O 1
ATOM 1513 N N . PHE A 1 189 ? 28.847 8.043 -2.653 1.00 35.65 220 PHE A N 1
ATOM 1514 C CA . PHE A 1 189 ? 30.267 7.814 -2.925 1.00 33.88 220 PHE A CA 1
ATOM 1515 C C . PHE A 1 189 ? 31.038 7.658 -1.620 1.00 36.06 220 PHE A C 1
ATOM 1516 O O . PHE A 1 189 ? 30.521 7.977 -0.545 1.00 34.30 220 PHE A O 1
ATOM 1524 N N . ASP A 1 190 ? 32.242 7.113 -1.719 1.00 34.40 221 ASP A N 1
ATOM 1525 C CA . ASP A 1 190 ? 33.133 6.979 -0.586 1.00 38.00 221 ASP A CA 1
ATOM 1526 C C . ASP A 1 190 ? 33.849 8.303 -0.480 1.00 38.53 221 ASP A C 1
ATOM 1527 O O . ASP A 1 190 ? 34.106 8.962 -1.495 1.00 37.00 221 ASP A O 1
ATOM 1532 N N . VAL A 1 191 ? 34.186 8.683 0.736 1.00 35.17 222 VAL A N 1
ATOM 1533 C CA . VAL A 1 191 ? 34.847 9.961 0.979 1.00 37.14 222 VAL A CA 1
ATOM 1534 C C . VAL A 1 191 ? 36.265 9.770 1.478 1.00 37.21 222 VAL A C 1
ATOM 1535 O O . VAL A 1 191 ? 37.166 10.479 1.052 1.00 39.71 222 VAL A O 1
ATOM 1539 N N A THR A 1 192 ? 36.460 8.829 2.399 0.50 35.66 223 THR A N 1
ATOM 1540 N N B THR A 1 192 ? 36.463 8.814 2.380 0.50 36.73 223 THR A N 1
ATOM 1541 C CA A THR A 1 192 ? 37.797 8.567 2.925 0.50 38.75 223 THR A CA 1
ATOM 1542 C CA B THR A 1 192 ? 37.795 8.559 2.916 0.50 40.62 223 THR A CA 1
ATOM 1543 C C A THR A 1 192 ? 38.113 7.085 2.853 0.50 40.30 223 THR A C 1
ATOM 1544 C C B THR A 1 192 ? 38.113 7.083 2.852 0.50 41.35 223 THR A C 1
ATOM 1545 O O A THR A 1 192 ? 37.212 6.253 2.723 0.50 39.34 223 THR A O 1
ATOM 1546 O O B THR A 1 192 ? 37.212 6.250 2.723 0.50 40.30 223 THR A O 1
ATOM 1553 N N . ASP A 1 193 ? 39.404 6.763 2.938 1.00 44.32 224 ASP A N 1
ATOM 1554 C CA . ASP A 1 193 ? 39.859 5.384 2.997 1.00 46.26 224 ASP A CA 1
ATOM 1555 C C . ASP A 1 193 ? 39.637 4.940 4.448 1.00 47.42 224 ASP A C 1
ATOM 1556 O O . ASP A 1 193 ? 39.183 5.728 5.294 1.00 39.91 224 ASP A O 1
ATOM 1561 N N . GLU A 1 194 ? 39.958 3.682 4.718 1.00 47.91 225 GLU A N 1
ATOM 1562 C CA . GLU A 1 194 ? 39.787 3.106 6.041 1.00 48.60 225 GLU A CA 1
ATOM 1563 C C . GLU A 1 194 ? 40.480 3.860 7.185 1.00 46.77 225 GLU A C 1
ATOM 1564 O O . GLU A 1 194 ? 41.617 4.260 7.074 1.00 44.14 225 GLU A O 1
ATOM 1570 N N . GLU A 1 195 ? 39.747 4.062 8.277 1.00 41.75 226 GLU A N 1
ATOM 1571 C CA . GLU A 1 195 ? 40.258 4.733 9.460 1.00 40.22 226 GLU A CA 1
ATOM 1572 C C . GLU A 1 195 ? 39.921 3.844 10.660 1.00 37.71 226 GLU A C 1
ATOM 1573 O O . GLU A 1 195 ? 38.839 3.242 10.699 1.00 33.95 226 GLU A O 1
ATOM 1579 N N . PRO A 1 196 ? 40.850 3.751 11.623 1.00 37.12 227 PRO A N 1
ATOM 1580 C CA . PRO A 1 196 ? 40.654 2.861 12.758 1.00 34.56 227 PRO A CA 1
ATOM 1581 C C . PRO A 1 196 ? 39.710 3.386 13.825 1.00 29.40 227 PRO A C 1
ATOM 1582 O O . PRO A 1 196 ? 39.624 4.601 14.056 1.00 29.29 227 PRO A O 1
ATOM 1586 N N . VAL A 1 197 ? 39.026 2.447 14.482 1.00 25.98 228 VAL A N 1
ATOM 1587 C CA . VAL A 1 197 ? 38.154 2.748 15.576 1.00 25.22 228 VAL A CA 1
ATOM 1588 C C . VAL A 1 197 ? 38.834 2.293 16.862 1.00 22.81 228 VAL A C 1
ATOM 1589 O O . VAL A 1 197 ? 39.476 1.229 16.887 1.00 21.08 228 VAL A O 1
ATOM 1593 N N . THR A 1 198 ? 38.724 3.084 17.929 1.00 22.48 229 THR A N 1
ATOM 1594 C CA . THR A 1 198 ? 39.314 2.716 19.227 1.00 21.59 229 THR A CA 1
ATOM 1595 C C . THR A 1 198 ? 38.491 3.186 20.386 1.00 21.27 229 THR A C 1
ATOM 1596 O O . THR A 1 198 ? 37.680 4.097 20.251 1.00 20.18 229 THR A O 1
ATOM 1600 N N . TRP A 1 199 ? 38.693 2.571 21.541 1.00 18.80 230 TRP A N 1
ATOM 1601 C CA . TRP A 1 199 ? 38.123 3.064 22.766 1.00 19.05 230 TRP A CA 1
ATOM 1602 C C . TRP A 1 199 ? 38.977 4.234 23.248 1.00 19.20 230 TRP A C 1
ATOM 1603 O O . TRP A 1 199 ? 40.130 4.370 22.841 1.00 18.81 230 TRP A O 1
ATOM 1614 N N . TYR A 1 200 ? 38.441 5.064 24.128 1.00 17.38 231 TYR A N 1
ATOM 1615 C CA . TYR A 1 200 ? 39.197 6.181 24.710 1.00 17.74 231 TYR A CA 1
ATOM 1616 C C . TYR A 1 200 ? 39.130 6.121 26.219 1.00 18.22 231 TYR A C 1
ATOM 1617 O O . TYR A 1 200 ? 38.095 5.764 26.798 1.00 17.62 231 TYR A O 1
ATOM 1626 N N . PHE A 1 201 ? 40.239 6.518 26.843 1.00 18.40 232 PHE A N 1
ATOM 1627 C CA . PHE A 1 201 ? 40.406 6.574 28.283 1.00 20.03 232 PHE A CA 1
ATOM 1628 C C . PHE A 1 201 ? 40.990 7.934 28.637 1.00 20.50 232 PHE A C 1
ATOM 1629 O O . PHE A 1 201 ? 41.634 8.589 27.815 1.00 21.50 232 PHE A O 1
ATOM 1637 N N . LYS A 1 202 ? 40.809 8.350 29.878 1.00 21.94 233 LYS A N 1
ATOM 1638 C CA . LYS A 1 202 ? 41.409 9.577 30.315 1.00 23.45 233 LYS A CA 1
ATOM 1639 C C . LYS A 1 202 ? 42.947 9.447 30.347 1.00 21.48 233 LYS A C 1
ATOM 1640 O O . LYS A 1 202 ? 43.497 8.387 30.689 1.00 22.88 233 LYS A O 1
ATOM 1646 N N A GLN A 1 203 ? 43.630 10.510 29.919 0.70 22.48 234 GLN A N 1
ATOM 1647 N N B GLN A 1 203 ? 43.635 10.521 29.953 0.30 22.58 234 GLN A N 1
ATOM 1648 C CA A GLN A 1 203 ? 45.079 10.530 29.989 0.70 23.98 234 GLN A CA 1
ATOM 1649 C CA B GLN A 1 203 ? 45.084 10.584 30.017 0.30 23.35 234 GLN A CA 1
ATOM 1650 C C A GLN A 1 203 ? 45.452 10.776 31.450 0.70 22.72 234 GLN A C 1
ATOM 1651 C C B GLN A 1 203 ? 45.445 10.783 31.463 0.30 23.39 234 GLN A C 1
ATOM 1652 O O A GLN A 1 203 ? 45.120 11.804 31.982 0.70 24.11 234 GLN A O 1
ATOM 1653 O O B GLN A 1 203 ? 45.093 11.812 32.031 0.30 24.48 234 GLN A O 1
ATOM 1664 N N . SER A 1 204 ? 46.181 9.860 32.047 1.00 23.59 235 SER A N 1
ATOM 1665 C CA . SER A 1 204 ? 46.673 10.089 33.415 1.00 28.69 235 SER A CA 1
ATOM 1666 C C . SER A 1 204 ? 47.952 9.335 33.660 1.00 26.70 235 SER A C 1
ATOM 1667 O O . SER A 1 204 ? 48.299 8.433 32.918 1.00 26.72 235 SER A O 1
ATOM 1670 N N . ASP A 1 205 ? 48.610 9.675 34.754 1.00 31.76 236 ASP A N 1
ATOM 1671 C CA . ASP A 1 205 ? 49.782 8.917 35.204 1.00 32.03 236 ASP A CA 1
ATOM 1672 C C . ASP A 1 205 ? 49.366 7.581 35.830 1.00 31.94 236 ASP A C 1
ATOM 1673 O O . ASP A 1 205 ? 50.211 6.804 36.216 1.00 30.63 236 ASP A O 1
ATOM 1678 N N . ASP A 1 206 ? 48.082 7.291 35.891 1.00 31.00 237 ASP A N 1
ATOM 1679 C CA . ASP A 1 206 ? 47.589 6.070 36.504 1.00 32.13 237 ASP A CA 1
ATOM 1680 C C . ASP A 1 206 ? 47.104 5.085 35.418 1.00 33.72 237 ASP A C 1
ATOM 1681 O O . ASP A 1 206 ? 46.158 5.371 34.645 1.00 31.14 237 ASP A O 1
ATOM 1686 N N . ASP A 1 207 ? 47.791 3.949 35.353 1.00 34.05 238 ASP A N 1
ATOM 1687 C CA . ASP A 1 207 ? 47.532 2.915 34.368 1.00 31.86 238 ASP A CA 1
ATOM 1688 C C . ASP A 1 207 ? 46.928 1.721 34.998 1.00 32.16 238 ASP A C 1
ATOM 1689 O O . ASP A 1 207 ? 46.915 0.656 34.391 1.00 34.43 238 ASP A O 1
ATOM 1694 N N . SER A 1 208 ? 46.351 1.871 36.192 1.00 29.05 239 SER A N 1
ATOM 1695 C CA . SER A 1 208 ? 45.717 0.716 36.811 1.00 30.43 239 SER A CA 1
ATOM 1696 C C . SER A 1 208 ? 44.545 0.176 35.907 1.00 30.46 239 SER A C 1
ATOM 1697 O O . SER A 1 208 ? 44.387 -1.028 35.728 1.00 29.27 239 SER A O 1
ATOM 1700 N N . LEU A 1 209 ? 43.767 1.084 35.330 1.00 28.24 240 LEU A N 1
ATOM 1701 C CA . LEU A 1 209 ? 42.741 0.681 34.382 1.00 27.46 240 LEU A CA 1
ATOM 1702 C C . LEU A 1 209 ? 43.329 0.436 32.998 1.00 25.12 240 LEU A C 1
ATOM 1703 O O . LEU A 1 209 ? 43.004 -0.568 32.371 1.00 24.20 240 LEU A O 1
ATOM 1708 N N . TYR A 1 210 ? 44.134 1.377 32.506 1.00 23.98 241 TYR A N 1
ATOM 1709 C CA . TYR A 1 210 ? 44.631 1.267 31.120 1.00 23.88 241 TYR A CA 1
ATOM 1710 C C . TYR A 1 210 ? 45.455 -0.021 30.877 1.00 25.96 241 TYR A C 1
ATOM 1711 O O . TYR A 1 210 ? 45.349 -0.685 29.822 1.00 29.11 241 TYR A O 1
ATOM 1720 N N . ALA A 1 211 ? 46.315 -0.353 31.840 1.00 23.84 242 ALA A N 1
ATOM 1721 C CA . ALA A 1 211 ? 47.152 -1.550 31.714 1.00 24.64 242 ALA A CA 1
ATOM 1722 C C . ALA A 1 211 ? 46.260 -2.789 31.773 1.00 23.32 242 ALA A C 1
ATOM 1723 O O . ALA A 1 211 ? 46.529 -3.754 31.085 1.00 23.66 242 ALA A O 1
ATOM 1725 N N . ALA A 1 212 ? 45.207 -2.766 32.592 1.00 24.57 243 ALA A N 1
ATOM 1726 C CA . ALA A 1 212 ? 44.270 -3.871 32.669 1.00 25.20 243 ALA A CA 1
ATOM 1727 C C . ALA A 1 212 ? 43.581 -4.048 31.315 1.00 25.28 243 ALA A C 1
ATOM 1728 O O . ALA A 1 212 ? 43.374 -5.172 30.855 1.00 23.87 243 ALA A O 1
ATOM 1746 N N . LEU A 1 214 ? 44.864 -3.316 28.418 1.00 22.53 245 LEU A N 1
ATOM 1747 C CA . LEU A 1 214 ? 45.823 -3.909 27.489 1.00 22.04 245 LEU A CA 1
ATOM 1748 C C . LEU A 1 214 ? 46.033 -5.435 27.782 1.00 24.54 245 LEU A C 1
ATOM 1749 O O . LEU A 1 214 ? 46.259 -6.242 26.849 1.00 21.94 245 LEU A O 1
ATOM 1754 N N A ASP A 1 215 ? 45.974 -5.802 29.061 0.50 22.96 246 ASP A N 1
ATOM 1755 N N B ASP A 1 215 ? 45.964 -5.801 29.057 0.50 23.29 246 ASP A N 1
ATOM 1756 C CA A ASP A 1 215 ? 46.076 -7.208 29.466 0.50 23.77 246 ASP A CA 1
ATOM 1757 C CA B ASP A 1 215 ? 46.080 -7.202 29.453 0.50 24.30 246 ASP A CA 1
ATOM 1758 C C A ASP A 1 215 ? 44.877 -7.977 28.939 0.50 22.69 246 ASP A C 1
ATOM 1759 C C B ASP A 1 215 ? 44.877 -7.976 28.938 0.50 22.98 246 ASP A C 1
ATOM 1760 O O A ASP A 1 215 ? 45.005 -9.102 28.432 0.50 22.66 246 ASP A O 1
ATOM 1761 O O B ASP A 1 215 ? 45.005 -9.102 28.432 0.50 22.92 246 ASP A O 1
ATOM 1770 N N . PHE A 1 216 ? 43.705 -7.374 29.097 1.00 22.28 247 PHE A N 1
ATOM 1771 C CA . PHE A 1 216 ? 42.447 -7.954 28.614 1.00 20.14 247 PHE A CA 1
ATOM 1772 C C . PHE A 1 216 ? 42.496 -8.121 27.115 1.00 20.79 247 PHE A C 1
ATOM 1773 O O . PHE A 1 216 ? 42.176 -9.187 26.617 1.00 18.37 247 PHE A O 1
ATOM 1781 N N . TYR A 1 217 ? 42.963 -7.075 26.408 1.00 21.28 248 TYR A N 1
ATOM 1782 C CA . TYR A 1 217 ? 43.065 -7.118 24.962 1.00 21.02 248 TYR A CA 1
ATOM 1783 C C . TYR A 1 217 ? 43.972 -8.236 24.511 1.00 22.34 248 TYR A C 1
ATOM 1784 O O . TYR A 1 217 ? 43.676 -8.915 23.517 1.00 23.46 248 TYR A O 1
ATOM 1793 N N . SER A 1 218 ? 45.114 -8.392 25.195 1.00 24.34 249 SER A N 1
ATOM 1794 C CA . SER A 1 218 ? 46.089 -9.473 24.909 1.00 25.43 249 SER A CA 1
ATOM 1795 C C . SER A 1 218 ? 45.436 -10.857 25.033 1.00 25.12 249 SER A C 1
ATOM 1796 O O . SER A 1 218 ? 45.638 -11.754 24.197 1.00 26.02 249 SER A O 1
ATOM 1799 N N . GLU A 1 219 ? 44.691 -11.051 26.118 1.00 26.28 250 GLU A N 1
ATOM 1800 C CA . GLU A 1 219 ? 43.988 -12.327 26.315 1.00 25.44 250 GLU A CA 1
ATOM 1801 C C . GLU A 1 219 ? 42.953 -12.579 25.207 1.00 25.50 250 GLU A C 1
ATOM 1802 O O . GLU A 1 219 ? 42.827 -13.694 24.716 1.00 25.83 250 GLU A O 1
ATOM 1816 N N . VAL A 1 221 ? 42.952 -11.405 22.056 1.00 26.75 252 VAL A N 1
ATOM 1817 C CA . VAL A 1 221 ? 43.604 -11.679 20.785 1.00 32.28 252 VAL A CA 1
ATOM 1818 C C . VAL A 1 221 ? 44.188 -13.110 20.755 1.00 35.12 252 VAL A C 1
ATOM 1819 O O . VAL A 1 221 ? 44.241 -13.738 19.711 1.00 40.74 252 VAL A O 1
ATOM 1823 N N . GLU A 1 222 ? 44.612 -13.604 21.913 1.00 35.28 253 GLU A N 1
ATOM 1824 C CA . GLU A 1 222 ? 45.363 -14.840 22.051 1.00 42.82 253 GLU A CA 1
ATOM 1825 C C . GLU A 1 222 ? 44.829 -16.056 21.308 1.00 46.79 253 GLU A C 1
ATOM 1826 O O . GLU A 1 222 ? 45.612 -16.707 20.627 1.00 57.43 253 GLU A O 1
ATOM 1832 N N . ASP A 1 223 ? 43.545 -16.378 21.400 1.00 45.83 254 ASP A N 1
ATOM 1833 C CA . ASP A 1 223 ? 43.024 -17.551 20.677 1.00 49.59 254 ASP A CA 1
ATOM 1834 C C . ASP A 1 223 ? 42.183 -17.126 19.437 1.00 48.05 254 ASP A C 1
ATOM 1835 O O . ASP A 1 223 ? 41.354 -17.876 18.945 1.00 43.99 254 ASP A O 1
ATOM 1840 N N . GLY A 1 224 ? 42.395 -15.907 18.936 1.00 44.64 255 GLY A N 1
ATOM 1841 C CA . GLY A 1 224 ? 41.596 -15.371 17.814 1.00 42.93 255 GLY A CA 1
ATOM 1842 C C . GLY A 1 224 ? 40.137 -14.979 18.168 1.00 43.54 255 GLY A C 1
ATOM 1843 O O . GLY A 1 224 ? 39.305 -14.745 17.287 1.00 38.59 255 GLY A O 1
ATOM 1844 N N . SER A 1 225 ? 39.847 -14.843 19.461 1.00 39.71 256 SER A N 1
ATOM 1845 C CA . SER A 1 225 ? 38.521 -14.474 19.901 1.00 41.75 256 SER A CA 1
ATOM 1846 C C . SER A 1 225 ? 38.117 -13.060 19.507 1.00 39.20 256 SER A C 1
ATOM 1847 O O . SER A 1 225 ? 36.948 -12.822 19.215 1.00 45.25 256 SER A O 1
ATOM 1850 N N . LEU A 1 226 ? 39.052 -12.109 19.506 1.00 36.66 257 LEU A N 1
ATOM 1851 C CA . LEU A 1 226 ? 38.677 -10.734 19.137 1.00 32.92 257 LEU A CA 1
ATOM 1852 C C . LEU A 1 226 ? 38.350 -10.651 17.651 1.00 34.67 257 LEU A C 1
ATOM 1853 O O . LEU A 1 226 ? 37.458 -9.905 17.263 1.00 33.98 257 LEU A O 1
ATOM 1858 N N . ALA A 1 227 ? 39.086 -11.399 16.828 1.00 38.57 258 ALA A N 1
ATOM 1859 C CA . ALA A 1 227 ? 38.860 -11.425 15.377 1.00 39.49 258 ALA A CA 1
ATOM 1860 C C . ALA A 1 227 ? 37.480 -11.921 15.066 1.00 41.65 258 ALA A C 1
ATOM 1861 O O . ALA A 1 227 ? 36.808 -11.359 14.214 1.00 44.76 258 ALA A O 1
ATOM 1863 N N . ARG A 1 228 ? 37.068 -12.993 15.732 1.00 40.65 259 ARG A N 1
ATOM 1864 C CA . ARG A 1 228 ? 35.751 -13.570 15.510 1.00 45.07 259 ARG A CA 1
ATOM 1865 C C . ARG A 1 228 ? 34.684 -12.501 15.800 1.00 42.10 259 ARG A C 1
ATOM 1866 O O . ARG A 1 228 ? 33.813 -12.225 14.961 1.00 39.85 259 ARG A O 1
ATOM 1874 N N . LEU A 1 229 ? 34.797 -11.876 16.982 1.00 36.97 260 LEU A N 1
ATOM 1875 C CA . LEU A 1 229 ? 33.845 -10.830 17.407 1.00 37.70 260 LEU A CA 1
ATOM 1876 C C . LEU A 1 229 ? 33.800 -9.662 16.407 1.00 37.28 260 LEU A C 1
ATOM 1877 O O . LEU A 1 229 ? 32.746 -9.147 16.113 1.00 40.77 260 LEU A O 1
ATOM 1882 N N . GLU A 1 230 ? 34.959 -9.218 15.939 1.00 39.77 261 GLU A N 1
ATOM 1883 C CA . GLU A 1 230 ? 35.021 -8.140 14.954 1.00 43.76 261 GLU A CA 1
ATOM 1884 C C . GLU A 1 230 ? 34.283 -8.538 13.687 1.00 47.97 261 GLU A C 1
ATOM 1885 O O . GLU A 1 230 ? 33.455 -7.786 13.203 1.00 47.03 261 GLU A O 1
ATOM 1891 N N . GLU A 1 231 ? 34.584 -9.738 13.183 1.00 50.16 262 GLU A N 1
ATOM 1892 C CA . GLU A 1 231 ? 34.005 -10.245 11.933 1.00 53.49 262 GLU A CA 1
ATOM 1893 C C . GLU A 1 231 ? 32.521 -10.465 12.021 1.00 51.86 262 GLU A C 1
ATOM 1894 O O . GLU A 1 231 ? 31.829 -10.222 11.025 1.00 44.68 262 GLU A O 1
ATOM 1900 N N . LYS A 1 232 ? 32.024 -10.880 13.196 1.00 54.25 263 LYS A N 1
ATOM 1901 C CA . LYS A 1 232 ? 30.581 -11.005 13.415 1.00 55.02 263 LYS A CA 1
ATOM 1902 C C . LYS A 1 232 ? 29.806 -9.696 13.095 1.00 55.23 263 LYS A C 1
ATOM 1903 O O . LYS A 1 232 ? 28.788 -9.730 12.438 1.00 50.59 263 LYS A O 1
ATOM 1909 N N . TYR A 1 233 ? 30.301 -8.549 13.565 1.00 54.51 264 TYR A N 1
ATOM 1910 C CA . TYR A 1 233 ? 29.650 -7.252 13.283 1.00 51.80 264 TYR A CA 1
ATOM 1911 C C . TYR A 1 233 ? 30.176 -6.534 12.026 1.00 60.50 264 TYR A C 1
ATOM 1912 O O . TYR A 1 233 ? 29.763 -5.412 11.769 1.00 72.42 264 TYR A O 1
ATOM 1921 N N . LEU A 1 234 ? 31.076 -7.154 11.268 1.00 61.78 265 LEU A N 1
ATOM 1922 C CA . LEU A 1 234 ? 31.711 -6.566 10.066 1.00 62.90 265 LEU A CA 1
ATOM 1923 C C . LEU A 1 234 ? 32.107 -7.687 9.102 1.00 61.03 265 LEU A C 1
ATOM 1924 O O . LEU A 1 234 ? 31.350 -8.098 8.227 1.00 63.27 265 LEU A O 1
ATOM 1929 N N . ASN B 1 2 ? 46.489 -8.688 -45.089 1.00 58.25 33 ASN B N 1
ATOM 1930 C CA . ASN B 1 2 ? 45.321 -7.851 -44.716 1.00 58.91 33 ASN B CA 1
ATOM 1931 C C . ASN B 1 2 ? 45.146 -8.045 -43.210 1.00 53.20 33 ASN B C 1
ATOM 1932 O O . ASN B 1 2 ? 44.736 -9.115 -42.787 1.00 54.02 33 ASN B O 1
ATOM 1937 N N . ALA B 1 3 ? 45.504 -7.033 -42.425 1.00 44.07 34 ALA B N 1
ATOM 1938 C CA . ALA B 1 3 ? 45.488 -7.130 -40.971 1.00 39.69 34 ALA B CA 1
ATOM 1939 C C . ALA B 1 3 ? 44.091 -7.034 -40.367 1.00 34.01 34 ALA B C 1
ATOM 1940 O O . ALA B 1 3 ? 43.138 -6.624 -41.032 1.00 31.00 34 ALA B O 1
ATOM 1942 N N . GLN B 1 4 ? 43.972 -7.423 -39.098 1.00 31.97 35 GLN B N 1
ATOM 1943 C CA . GLN B 1 4 ? 42.667 -7.426 -38.448 1.00 30.17 35 GLN B CA 1
ATOM 1944 C C . GLN B 1 4 ? 41.961 -6.068 -38.549 1.00 31.79 35 GLN B C 1
ATOM 1945 O O . GLN B 1 4 ? 40.747 -6.002 -38.870 1.00 29.94 35 GLN B O 1
ATOM 1951 N N . LEU B 1 5 ? 42.694 -4.984 -38.265 1.00 29.83 36 LEU B N 1
ATOM 1952 C CA . LEU B 1 5 ? 42.092 -3.655 -38.333 1.00 33.24 36 LEU B CA 1
ATOM 1953 C C . LEU B 1 5 ? 41.653 -3.254 -39.752 1.00 34.22 36 LEU B C 1
ATOM 1954 O O . LEU B 1 5 ? 40.635 -2.598 -39.930 1.00 33.41 36 LEU B O 1
ATOM 1959 N N . ASP B 1 6 ? 42.439 -3.643 -40.747 1.00 40.23 37 ASP B N 1
ATOM 1960 C CA . ASP B 1 6 ? 42.062 -3.405 -42.148 1.00 42.99 37 ASP B CA 1
ATOM 1961 C C . ASP B 1 6 ? 40.712 -4.040 -42.467 1.00 39.69 37 ASP B C 1
ATOM 1962 O O . ASP B 1 6 ? 39.855 -3.395 -43.067 1.00 36.15 37 ASP B O 1
ATOM 1967 N N . GLN B 1 7 ? 40.514 -5.281 -42.004 1.00 37.00 38 GLN B N 1
ATOM 1968 C CA . GLN B 1 7 ? 39.257 -6.001 -42.239 1.00 37.89 38 GLN B CA 1
ATOM 1969 C C . GLN B 1 7 ? 38.083 -5.279 -41.599 1.00 35.85 38 GLN B C 1
ATOM 1970 O O . GLN B 1 7 ? 36.993 -5.222 -42.167 1.00 33.73 38 GLN B O 1
ATOM 1976 N N . ILE B 1 8 ? 38.304 -4.792 -40.374 1.00 33.37 39 ILE B N 1
ATOM 1977 C CA . ILE B 1 8 ? 37.305 -4.044 -39.634 1.00 32.87 39 ILE B CA 1
ATOM 1978 C C . ILE B 1 8 ? 36.955 -2.780 -40.395 1.00 32.31 39 ILE B C 1
ATOM 1979 O O . ILE B 1 8 ? 35.747 -2.440 -40.572 1.00 31.85 39 ILE B O 1
ATOM 1984 N N . LYS B 1 9 ? 37.991 -2.076 -40.861 1.00 33.12 40 LYS B N 1
ATOM 1985 C CA . LYS B 1 9 ? 37.759 -0.835 -41.629 1.00 38.35 40 LYS B CA 1
ATOM 1986 C C . LYS B 1 9 ? 37.036 -1.096 -42.927 1.00 41.20 40 LYS B C 1
ATOM 1987 O O . LYS B 1 9 ? 36.157 -0.323 -43.290 1.00 44.31 40 LYS B O 1
ATOM 1993 N N . ALA B 1 10 ? 37.348 -2.209 -43.590 1.00 45.31 41 ALA B N 1
ATOM 1994 C CA . ALA B 1 10 ? 36.659 -2.552 -44.851 1.00 44.31 41 ALA B CA 1
ATOM 1995 C C . ALA B 1 10 ? 35.196 -2.970 -44.608 1.00 40.82 41 ALA B C 1
ATOM 1996 O O . ALA B 1 10 ? 34.345 -2.707 -45.419 1.00 39.29 41 ALA B O 1
ATOM 1998 N N . ARG B 1 11 ? 34.915 -3.617 -43.479 1.00 38.83 42 ARG B N 1
ATOM 1999 C CA . ARG B 1 11 ? 33.527 -3.982 -43.135 1.00 37.43 42 ARG B CA 1
ATOM 2000 C C . ARG B 1 11 ? 32.744 -2.715 -42.734 1.00 39.86 42 ARG B C 1
ATOM 2001 O O . ARG B 1 11 ? 31.519 -2.681 -42.836 1.00 38.97 42 ARG B O 1
ATOM 2009 N N . GLY B 1 12 ? 33.457 -1.672 -42.291 1.00 35.76 43 GLY B N 1
ATOM 2010 C CA . GLY B 1 12 ? 32.807 -0.427 -41.903 1.00 31.50 43 GLY B CA 1
ATOM 2011 C C . GLY B 1 12 ? 32.158 -0.491 -40.528 1.00 31.61 43 GLY B C 1
ATOM 2012 O O . GLY B 1 12 ? 31.406 0.430 -40.146 1.00 31.49 43 GLY B O 1
ATOM 2013 N N . GLU B 1 13 ? 32.475 -1.532 -39.750 1.00 28.84 44 GLU B N 1
ATOM 2014 C CA . GLU B 1 13 ? 31.845 -1.698 -38.433 1.00 30.59 44 GLU B CA 1
ATOM 2015 C C . GLU B 1 13 ? 32.779 -2.310 -37.424 1.00 27.31 44 GLU B C 1
ATOM 2016 O O . GLU B 1 13 ? 33.625 -3.123 -37.764 1.00 29.84 44 GLU B O 1
ATOM 2022 N N . LEU B 1 14 ? 32.628 -1.896 -36.175 1.00 28.87 45 LEU B N 1
ATOM 2023 C CA . LEU B 1 14 ? 33.359 -2.484 -35.084 1.00 27.86 45 LEU B CA 1
ATOM 2024 C C . LEU B 1 14 ? 32.327 -3.347 -34.381 1.00 26.37 45 LEU B C 1
ATOM 2025 O O . LEU B 1 14 ? 31.351 -2.807 -33.833 1.00 23.99 45 LEU B O 1
ATOM 2030 N N . ARG B 1 15 ? 32.565 -4.665 -34.371 1.00 22.35 46 ARG B N 1
ATOM 2031 C CA . ARG B 1 15 ? 31.630 -5.605 -33.787 1.00 23.07 46 ARG B CA 1
ATOM 2032 C C . ARG B 1 15 ? 32.028 -5.816 -32.342 1.00 22.27 46 ARG B C 1
ATOM 2033 O O . ARG B 1 15 ? 33.120 -6.258 -32.059 1.00 24.03 46 ARG B O 1
ATOM 2041 N N . VAL B 1 16 ? 31.133 -5.462 -31.442 1.00 19.59 47 VAL B N 1
ATOM 2042 C CA . VAL B 1 16 ? 31.412 -5.543 -30.003 1.00 22.33 47 VAL B CA 1
ATOM 2043 C C . VAL B 1 16 ? 30.380 -6.406 -29.340 1.00 22.94 47 VAL B C 1
ATOM 2044 O O . VAL B 1 16 ? 29.177 -6.167 -29.501 1.00 27.00 47 VAL B O 1
ATOM 2048 N N . SER B 1 17 ? 30.832 -7.396 -28.588 1.00 21.63 48 SER B N 1
ATOM 2049 C CA . SER B 1 17 ? 29.913 -8.282 -27.891 1.00 22.06 48 SER B CA 1
ATOM 2050 C C . SER B 1 17 ? 29.842 -7.897 -26.421 1.00 23.57 48 SER B C 1
ATOM 2051 O O . SER B 1 17 ? 30.883 -7.751 -25.746 1.00 21.39 48 SER B O 1
ATOM 2054 N N . THR B 1 18 ? 28.609 -7.830 -25.913 1.00 22.19 49 THR B N 1
ATOM 2055 C CA . THR B 1 18 ? 28.353 -7.415 -24.558 1.00 25.13 49 THR B CA 1
ATOM 2056 C C . THR B 1 18 ? 27.333 -8.350 -23.889 1.00 26.99 49 THR B C 1
ATOM 2057 O O . THR B 1 18 ? 26.894 -9.347 -24.485 1.00 27.01 49 THR B O 1
ATOM 2061 N N . ILE B 1 19 ? 26.986 -7.981 -22.660 1.00 31.00 50 ILE B N 1
ATOM 2062 C CA . ILE B 1 19 ? 25.936 -8.595 -21.840 1.00 38.04 50 ILE B CA 1
ATOM 2063 C C . ILE B 1 19 ? 25.205 -7.373 -21.238 1.00 42.81 50 ILE B C 1
ATOM 2064 O O . ILE B 1 19 ? 25.849 -6.348 -20.896 1.00 40.81 50 ILE B O 1
ATOM 2069 N N . SER B 1 20 ? 23.883 -7.463 -21.146 1.00 43.61 51 SER B N 1
ATOM 2070 C CA . SER B 1 20 ? 23.064 -6.394 -20.593 1.00 49.59 51 SER B CA 1
ATOM 2071 C C . SER B 1 20 ? 23.250 -6.182 -19.061 1.00 53.88 51 SER B C 1
ATOM 2072 O O . SER B 1 20 ? 23.151 -7.133 -18.247 1.00 53.00 51 SER B O 1
ATOM 2075 N N . SER B 1 21 ? 23.459 -4.918 -18.694 1.00 53.15 52 SER B N 1
ATOM 2076 C CA . SER B 1 21 ? 23.629 -4.484 -17.297 1.00 55.17 52 SER B CA 1
ATOM 2077 C C . SER B 1 21 ? 23.725 -2.939 -17.238 1.00 50.36 52 SER B C 1
ATOM 2078 O O . SER B 1 21 ? 24.228 -2.316 -18.192 1.00 45.78 52 SER B O 1
ATOM 2081 N N . PRO B 1 22 ? 23.272 -2.318 -16.125 1.00 50.88 53 PRO B N 1
ATOM 2082 C CA . PRO B 1 22 ? 23.383 -0.833 -16.012 1.00 51.32 53 PRO B CA 1
ATOM 2083 C C . PRO B 1 22 ? 24.848 -0.284 -16.057 1.00 47.57 53 PRO B C 1
ATOM 2084 O O . PRO B 1 22 ? 25.071 0.874 -16.443 1.00 40.93 53 PRO B O 1
ATOM 2088 N N . LEU B 1 23 ? 25.815 -1.140 -15.717 1.00 47.20 54 LEU B N 1
ATOM 2089 C CA . LEU B 1 23 ? 27.257 -0.794 -15.733 1.00 47.68 54 LEU B CA 1
ATOM 2090 C C . LEU B 1 23 ? 27.935 -1.024 -17.106 1.00 38.86 54 LEU B C 1
ATOM 2091 O O . LEU B 1 23 ? 28.997 -0.438 -17.432 1.00 33.92 54 LEU B O 1
ATOM 2096 N N . ILE B 1 24 ? 27.339 -1.918 -17.887 1.00 36.53 55 ILE B N 1
ATOM 2097 C CA . ILE B 1 24 ? 27.925 -2.354 -19.132 1.00 43.36 55 ILE B CA 1
ATOM 2098 C C . ILE B 1 24 ? 27.191 -1.754 -20.302 1.00 47.79 55 ILE B C 1
ATOM 2099 O O . ILE B 1 24 ? 27.710 -0.830 -20.983 1.00 36.52 55 ILE B O 1
ATOM 2104 N N . TYR B 1 25 ? 25.978 -2.273 -20.507 1.00 51.20 56 TYR B N 1
ATOM 2105 C CA . TYR B 1 25 ? 25.149 -1.893 -21.637 1.00 55.28 56 TYR B CA 1
ATOM 2106 C C . TYR B 1 25 ? 23.704 -2.013 -21.233 1.00 52.19 56 TYR B C 1
ATOM 2107 O O . TYR B 1 25 ? 23.211 -3.127 -21.000 1.00 55.41 56 TYR B O 1
ATOM 2116 N N . SER B 1 26 ? 23.017 -0.874 -21.145 1.00 55.37 57 SER B N 1
ATOM 2117 C CA . SER B 1 26 ? 21.599 -0.856 -20.773 1.00 60.83 57 SER B CA 1
ATOM 2118 C C . SER B 1 26 ? 20.780 -0.082 -21.795 1.00 63.70 57 SER B C 1
ATOM 2119 O O . SER B 1 26 ? 21.253 0.902 -22.366 1.00 64.16 57 SER B O 1
ATOM 2122 N N . THR B 1 27 ? 19.538 -0.521 -21.993 1.00 68.09 58 THR B N 1
ATOM 2123 C CA . THR B 1 27 ? 18.605 0.120 -22.920 1.00 73.41 58 THR B CA 1
ATOM 2124 C C . THR B 1 27 ? 17.298 0.427 -22.210 1.00 72.54 58 THR B C 1
ATOM 2125 O O . THR B 1 27 ? 16.539 1.265 -22.671 1.00 70.61 58 THR B O 1
ATOM 2129 N N . SER B 1 33 ? 22.978 3.148 -22.494 1.00 57.41 64 SER B N 1
ATOM 2130 C CA . SER B 1 33 ? 23.965 3.619 -21.521 1.00 49.32 64 SER B CA 1
ATOM 2131 C C . SER B 1 33 ? 24.828 2.470 -20.997 1.00 47.62 64 SER B C 1
ATOM 2132 O O . SER B 1 33 ? 24.631 1.317 -21.374 1.00 48.49 64 SER B O 1
ATOM 2135 N N . GLY B 1 34 ? 25.791 2.818 -20.145 1.00 33.94 65 GLY B N 1
ATOM 2136 C CA . GLY B 1 34 ? 26.718 1.883 -19.549 1.00 32.77 65 GLY B CA 1
ATOM 2137 C C . GLY B 1 34 ? 28.121 2.307 -19.946 1.00 28.32 65 GLY B C 1
ATOM 2138 O O . GLY B 1 34 ? 28.339 2.888 -21.022 1.00 27.83 65 GLY B O 1
ATOM 2139 N N . PHE B 1 35 ? 29.061 2.046 -19.059 1.00 29.24 66 PHE B N 1
ATOM 2140 C CA . PHE B 1 35 ? 30.465 2.404 -19.290 1.00 28.14 66 PHE B CA 1
ATOM 2141 C C . PHE B 1 35 ? 31.056 1.752 -20.547 1.00 25.70 66 PHE B C 1
ATOM 2142 O O . PHE B 1 35 ? 31.633 2.447 -21.391 1.00 24.50 66 PHE B O 1
ATOM 2150 N N . ASP B 1 36 ? 30.878 0.426 -20.657 1.00 24.71 67 ASP B N 1
ATOM 2151 C CA . ASP B 1 36 ? 31.366 -0.346 -21.789 1.00 22.45 67 ASP B CA 1
ATOM 2152 C C . ASP B 1 36 ? 30.755 0.177 -23.092 1.00 19.61 67 ASP B C 1
ATOM 2153 O O . ASP B 1 36 ? 31.449 0.361 -24.044 1.00 20.12 67 ASP B O 1
ATOM 2158 N N . TYR B 1 37 ? 29.454 0.422 -23.101 1.00 24.34 68 TYR B N 1
ATOM 2159 C CA . TYR B 1 37 ? 28.800 0.953 -24.282 1.00 26.60 68 TYR B CA 1
ATOM 2160 C C . TYR B 1 37 ? 29.400 2.313 -24.729 1.00 25.51 68 TYR B C 1
ATOM 2161 O O . TYR B 1 37 ? 29.708 2.517 -25.906 1.00 22.33 68 TYR B O 1
ATOM 2170 N N . GLU B 1 38 ? 29.525 3.236 -23.784 1.00 24.15 69 GLU B N 1
ATOM 2171 C CA . GLU B 1 38 ? 30.033 4.589 -24.080 1.00 29.18 69 GLU B CA 1
ATOM 2172 C C . GLU B 1 38 ? 31.474 4.544 -24.545 1.00 24.75 69 GLU B C 1
ATOM 2173 O O . GLU B 1 38 ? 31.828 5.228 -25.488 1.00 22.39 69 GLU B O 1
ATOM 2179 N N . LEU B 1 39 ? 32.288 3.710 -23.910 1.00 22.55 70 LEU B N 1
ATOM 2180 C CA . LEU B 1 39 ? 33.682 3.590 -24.321 1.00 22.90 70 LEU B CA 1
ATOM 2181 C C . LEU B 1 39 ? 33.804 2.928 -25.713 1.00 20.70 70 LEU B C 1
ATOM 2182 O O . LEU B 1 39 ? 34.605 3.371 -26.557 1.00 17.86 70 LEU B O 1
ATOM 2187 N N . ALA B 1 40 ? 32.980 1.908 -25.964 1.00 19.67 71 ALA B N 1
ATOM 2188 C CA . ALA B 1 40 ? 32.930 1.262 -27.272 1.00 21.73 71 ALA B CA 1
ATOM 2189 C C . ALA B 1 40 ? 32.492 2.226 -28.398 1.00 21.36 71 ALA B C 1
ATOM 2190 O O . ALA B 1 40 ? 32.997 2.156 -29.522 1.00 21.12 71 ALA B O 1
ATOM 2192 N N . LYS B 1 41 ? 31.509 3.073 -28.112 1.00 22.31 72 LYS B N 1
ATOM 2193 C CA . LYS B 1 41 ? 31.094 4.062 -29.092 1.00 22.69 72 LYS B CA 1
ATOM 2194 C C . LYS B 1 41 ? 32.246 5.049 -29.430 1.00 22.52 72 LYS B C 1
ATOM 2195 O O . LYS B 1 41 ? 32.518 5.349 -30.598 1.00 19.14 72 LYS B O 1
ATOM 2201 N N . ARG B 1 42 ? 32.923 5.540 -28.408 1.00 19.47 73 ARG B N 1
ATOM 2202 C CA . ARG B 1 42 ? 34.056 6.448 -28.628 1.00 21.02 73 ARG B CA 1
ATOM 2203 C C . ARG B 1 42 ? 35.227 5.779 -29.399 1.00 20.43 73 ARG B C 1
ATOM 2204 O O . ARG B 1 42 ? 35.913 6.441 -30.211 1.00 19.40 73 ARG B O 1
ATOM 2212 N N . PHE B 1 43 ? 35.415 4.486 -29.141 1.00 17.49 74 PHE B N 1
ATOM 2213 C CA . PHE B 1 43 ? 36.439 3.704 -29.834 1.00 19.02 74 PHE B CA 1
ATOM 2214 C C . PHE B 1 43 ? 36.084 3.524 -31.308 1.00 18.35 74 PHE B C 1
ATOM 2215 O O . PHE B 1 43 ? 36.932 3.754 -32.167 1.00 18.60 74 PHE B O 1
ATOM 2223 N N . ALA B 1 44 ? 34.807 3.213 -31.596 1.00 21.30 75 ALA B N 1
ATOM 2224 C CA . ALA B 1 44 ? 34.300 3.080 -32.971 1.00 21.90 75 ALA B CA 1
ATOM 2225 C C . ALA B 1 44 ? 34.467 4.393 -33.727 1.00 23.40 75 ALA B C 1
ATOM 2226 O O . ALA B 1 44 ? 34.903 4.410 -34.877 1.00 22.00 75 ALA B O 1
ATOM 2228 N N . ASP B 1 45 ? 34.113 5.497 -33.070 1.00 22.78 76 ASP B N 1
ATOM 2229 C CA . ASP B 1 45 ? 34.316 6.855 -33.614 1.00 22.39 76 ASP B CA 1
ATOM 2230 C C . ASP B 1 45 ? 35.788 7.101 -33.897 1.00 22.20 76 ASP B C 1
ATOM 2231 O O . ASP B 1 45 ? 36.143 7.595 -34.950 1.00 20.98 76 ASP B O 1
ATOM 2236 N N . TYR B 1 46 ? 36.651 6.758 -32.943 1.00 20.36 77 TYR B N 1
ATOM 2237 C CA . TYR B 1 46 ? 38.094 6.914 -33.143 1.00 21.43 77 TYR B CA 1
ATOM 2238 C C . TYR B 1 46 ? 38.575 6.147 -34.387 1.00 22.25 77 TYR B C 1
ATOM 2239 O O . TYR B 1 46 ? 39.406 6.660 -35.136 1.00 24.61 77 TYR B O 1
ATOM 2248 N N . LEU B 1 47 ? 38.041 4.944 -34.599 1.00 22.97 78 LEU B N 1
ATOM 2249 C CA . LEU B 1 47 ? 38.434 4.102 -35.739 1.00 23.36 78 LEU B CA 1
ATOM 2250 C C . LEU B 1 47 ? 37.779 4.516 -37.043 1.00 25.86 78 LEU B C 1
ATOM 2251 O O . LEU B 1 47 ? 38.225 4.097 -38.117 1.00 26.55 78 LEU B O 1
ATOM 2256 N N . GLY B 1 48 ? 36.697 5.296 -36.954 1.00 25.11 79 GLY B N 1
ATOM 2257 C CA . GLY B 1 48 ? 35.953 5.756 -38.125 1.00 26.74 79 GLY B CA 1
ATOM 2258 C C . GLY B 1 48 ? 34.986 4.703 -38.670 1.00 27.40 79 GLY B C 1
ATOM 2259 O O . GLY B 1 48 ? 34.771 4.628 -39.870 1.00 30.11 79 GLY B O 1
ATOM 2260 N N . VAL B 1 49 ? 34.411 3.892 -37.779 1.00 25.94 80 VAL B N 1
ATOM 2261 C CA . VAL B 1 49 ? 33.470 2.838 -38.176 1.00 27.86 80 VAL B CA 1
ATOM 2262 C C . VAL B 1 49 ? 32.214 2.878 -37.322 1.00 28.33 80 VAL B C 1
ATOM 2263 O O . VAL B 1 49 ? 32.199 3.478 -36.255 1.00 27.68 80 VAL B O 1
ATOM 2267 N N . LYS B 1 50 ? 31.145 2.270 -37.814 1.00 30.43 81 LYS B N 1
ATOM 2268 C CA . LYS B 1 50 ? 29.918 2.198 -37.017 1.00 31.72 81 LYS B CA 1
ATOM 2269 C C . LYS B 1 50 ? 30.070 1.176 -35.906 1.00 27.19 81 LYS B C 1
ATOM 2270 O O . LYS B 1 50 ? 30.791 0.182 -36.067 1.00 26.90 81 LYS B O 1
ATOM 2276 N N . LEU B 1 51 ? 29.434 1.432 -34.768 1.00 24.78 82 LEU B N 1
ATOM 2277 C CA . LEU B 1 51 ? 29.442 0.489 -33.662 1.00 24.49 82 LEU B CA 1
ATOM 2278 C C . LEU B 1 51 ? 28.296 -0.487 -33.888 1.00 24.44 82 LEU B C 1
ATOM 2279 O O . LEU B 1 51 ? 27.200 -0.043 -34.133 1.00 24.37 82 LEU B O 1
ATOM 2284 N N . VAL B 1 52 ? 28.571 -1.787 -33.832 1.00 24.04 83 VAL B N 1
ATOM 2285 C CA . VAL B 1 52 ? 27.557 -2.827 -33.926 1.00 26.74 83 VAL B CA 1
ATOM 2286 C C . VAL B 1 52 ? 27.644 -3.656 -32.649 1.00 27.68 83 VAL B C 1
ATOM 2287 O O . VAL B 1 52 ? 28.634 -4.332 -32.421 1.00 26.31 83 VAL B O 1
ATOM 2291 N N . ILE B 1 53 ? 26.637 -3.521 -31.791 1.00 30.21 84 ILE B N 1
ATOM 2292 C CA . ILE B 1 53 ? 26.561 -4.223 -30.502 1.00 36.94 84 ILE B CA 1
ATOM 2293 C C . ILE B 1 53 ? 25.790 -5.511 -30.598 1.00 45.71 84 ILE B C 1
ATOM 2294 O O . ILE B 1 53 ? 24.743 -5.561 -31.235 1.00 42.67 84 ILE B O 1
ATOM 2299 N N . ILE B 1 54 ? 26.295 -6.548 -29.933 1.00 46.60 85 ILE B N 1
ATOM 2300 C CA . ILE B 1 54 ? 25.623 -7.859 -29.903 1.00 57.37 85 ILE B CA 1
ATOM 2301 C C . ILE B 1 54 ? 25.563 -8.308 -28.438 1.00 52.99 85 ILE B C 1
ATOM 2302 O O . ILE B 1 54 ? 26.581 -8.710 -27.898 1.00 46.28 85 ILE B O 1
ATOM 2307 N N . PRO B 1 55 ? 24.403 -8.162 -27.762 1.00 53.11 86 PRO B N 1
ATOM 2308 C CA . PRO B 1 55 ? 24.362 -8.602 -26.358 1.00 53.96 86 PRO B CA 1
ATOM 2309 C C . PRO B 1 55 ? 24.102 -10.099 -26.291 1.00 49.44 86 PRO B C 1
ATOM 2310 O O . PRO B 1 55 ? 23.336 -10.624 -27.089 1.00 44.90 86 PRO B O 1
ATOM 2314 N N . HIS B 1 56 ? 24.787 -10.777 -25.384 1.00 44.85 87 HIS B N 1
ATOM 2315 C CA . HIS B 1 56 ? 24.646 -12.214 -25.189 1.00 51.63 87 HIS B CA 1
ATOM 2316 C C . HIS B 1 56 ? 24.321 -12.400 -23.732 1.00 49.78 87 HIS B C 1
ATOM 2317 O O . HIS B 1 56 ? 24.281 -11.431 -22.960 1.00 48.39 87 HIS B O 1
ATOM 2324 N N . HIS B 1 57 ? 24.063 -13.636 -23.360 1.00 37.93 88 HIS B N 1
ATOM 2325 C CA . HIS B 1 57 ? 23.870 -13.955 -21.977 1.00 37.73 88 HIS B CA 1
ATOM 2326 C C . HIS B 1 57 ? 24.972 -14.784 -21.449 1.00 30.40 88 HIS B C 1
ATOM 2327 O O . HIS B 1 57 ? 25.284 -14.660 -20.261 1.00 35.06 88 HIS B O 1
ATOM 2334 N N A ASN B 1 58 ? 25.598 -15.583 -22.319 0.50 25.84 89 ASN B N 1
ATOM 2335 N N B ASN B 1 58 ? 25.562 -15.666 -22.262 0.50 29.75 89 ASN B N 1
ATOM 2336 C CA A ASN B 1 58 ? 26.560 -16.583 -21.862 0.50 22.65 89 ASN B CA 1
ATOM 2337 C CA B ASN B 1 58 ? 26.535 -16.611 -21.666 0.50 27.06 89 ASN B CA 1
ATOM 2338 C C A ASN B 1 58 ? 28.007 -16.204 -22.131 0.50 21.63 89 ASN B C 1
ATOM 2339 C C B ASN B 1 58 ? 27.979 -16.322 -22.094 0.50 24.36 89 ASN B C 1
ATOM 2340 O O A ASN B 1 58 ? 28.369 -15.979 -23.272 0.50 20.58 89 ASN B O 1
ATOM 2341 O O B ASN B 1 58 ? 28.295 -16.236 -23.277 0.50 22.54 89 ASN B O 1
ATOM 2350 N N . ILE B 1 59 ? 28.821 -16.168 -21.077 1.00 21.09 90 ILE B N 1
ATOM 2351 C CA . ILE B 1 59 ? 30.225 -15.767 -21.228 1.00 22.47 90 ILE B CA 1
ATOM 2352 C C . ILE B 1 59 ? 31.077 -16.714 -22.091 1.00 23.99 90 ILE B C 1
ATOM 2353 O O . ILE B 1 59 ? 31.961 -16.247 -22.812 1.00 21.08 90 ILE B O 1
ATOM 2358 N N . ASP B 1 60 ? 30.802 -18.024 -22.014 1.00 22.06 91 ASP B N 1
ATOM 2359 C CA . ASP B 1 60 ? 31.556 -19.004 -22.787 1.00 22.04 91 ASP B CA 1
ATOM 2360 C C . ASP B 1 60 ? 31.298 -18.776 -24.258 1.00 23.26 91 ASP B C 1
ATOM 2361 O O . ASP B 1 60 ? 32.223 -18.860 -25.073 1.00 23.29 91 ASP B O 1
ATOM 2366 N N . ASP B 1 61 ? 30.050 -18.438 -24.578 1.00 24.53 92 ASP B N 1
ATOM 2367 C CA . ASP B 1 61 ? 29.650 -18.123 -25.934 1.00 27.32 92 ASP B CA 1
ATOM 2368 C C . ASP B 1 61 ? 30.374 -16.854 -26.401 1.00 24.18 92 ASP B C 1
ATOM 2369 O O . ASP B 1 61 ? 30.763 -16.793 -27.567 1.00 24.76 92 ASP B O 1
ATOM 2374 N N . LEU B 1 62 ? 30.503 -15.855 -25.526 1.00 21.05 93 LEU B N 1
ATOM 2375 C CA . LEU B 1 62 ? 31.234 -14.612 -25.898 1.00 21.47 93 LEU B CA 1
ATOM 2376 C C . LEU B 1 62 ? 32.650 -14.953 -26.362 1.00 18.40 93 LEU B C 1
ATOM 2377 O O . LEU B 1 62 ? 33.095 -14.522 -27.411 1.00 18.68 93 LEU B O 1
ATOM 2382 N N . PHE B 1 63 ? 33.328 -15.773 -25.574 1.00 19.91 94 PHE B N 1
ATOM 2383 C CA . PHE B 1 63 ? 34.709 -16.132 -25.906 1.00 19.80 94 PHE B CA 1
ATOM 2384 C C . PHE B 1 63 ? 34.833 -16.953 -27.163 1.00 22.36 94 PHE B C 1
ATOM 2385 O O . PHE B 1 63 ? 35.809 -16.811 -27.882 1.00 21.58 94 PHE B O 1
ATOM 2393 N N . ASP B 1 64 ? 33.846 -17.817 -27.418 1.00 23.80 95 ASP B N 1
ATOM 2394 C CA . ASP B 1 64 ? 33.806 -18.608 -28.648 1.00 26.17 95 ASP B CA 1
ATOM 2395 C C . ASP B 1 64 ? 33.637 -17.693 -29.865 1.00 23.97 95 ASP B C 1
ATOM 2396 O O . ASP B 1 64 ? 34.290 -17.885 -30.863 1.00 26.10 95 ASP B O 1
ATOM 2401 N N . ALA B 1 65 ? 32.719 -16.728 -29.766 1.00 23.59 96 ALA B N 1
ATOM 2402 C CA . ALA B 1 65 ? 32.508 -15.742 -30.828 1.00 24.00 96 ALA B CA 1
ATOM 2403 C C . ALA B 1 65 ? 33.792 -14.948 -31.099 1.00 22.85 96 ALA B C 1
ATOM 2404 O O . ALA B 1 65 ? 34.169 -14.713 -32.260 1.00 24.03 96 ALA B O 1
ATOM 2406 N N . LEU B 1 66 ? 34.474 -14.554 -30.037 1.00 20.87 97 LEU B N 1
ATOM 2407 C CA . LEU B 1 66 ? 35.704 -13.789 -30.184 1.00 22.25 97 LEU B CA 1
ATOM 2408 C C . LEU B 1 66 ? 36.711 -14.646 -30.927 1.00 24.52 97 LEU B C 1
ATOM 2409 O O . LEU B 1 66 ? 37.387 -14.175 -31.828 1.00 27.40 97 LEU B O 1
ATOM 2414 N N . ASP B 1 67 ? 36.772 -15.917 -30.578 1.00 26.19 98 ASP B N 1
ATOM 2415 C CA . ASP B 1 67 ? 37.777 -16.803 -31.180 1.00 29.68 98 ASP B CA 1
ATOM 2416 C C . ASP B 1 67 ? 37.422 -17.159 -32.610 1.00 30.12 98 ASP B C 1
ATOM 2417 O O . ASP B 1 67 ? 38.301 -17.437 -33.395 1.00 33.86 98 ASP B O 1
ATOM 2422 N N A ASN B 1 68 ? 36.128 -17.138 -32.932 0.50 30.93 99 ASN B N 1
ATOM 2423 N N B ASN B 1 68 ? 36.137 -17.139 -32.931 0.50 29.86 99 ASN B N 1
ATOM 2424 C CA A ASN B 1 68 ? 35.641 -17.481 -34.270 0.50 34.22 99 ASN B CA 1
ATOM 2425 C CA B ASN B 1 68 ? 35.684 -17.513 -34.261 0.50 32.39 99 ASN B CA 1
ATOM 2426 C C A ASN B 1 68 ? 35.572 -16.281 -35.216 0.50 34.73 99 ASN B C 1
ATOM 2427 C C B ASN B 1 68 ? 35.626 -16.309 -35.221 0.50 33.54 99 ASN B C 1
ATOM 2428 O O A ASN B 1 68 ? 35.121 -16.420 -36.360 0.50 34.95 99 ASN B O 1
ATOM 2429 O O B ASN B 1 68 ? 35.252 -16.481 -36.382 0.50 34.08 99 ASN B O 1
ATOM 2438 N N . ASP B 1 69 ? 35.996 -15.111 -34.741 1.00 32.52 100 ASP B N 1
ATOM 2439 C CA . ASP B 1 69 ? 35.935 -13.865 -35.536 1.00 35.87 100 ASP B CA 1
ATOM 2440 C C . ASP B 1 69 ? 34.481 -13.478 -35.875 1.00 32.62 100 ASP B C 1
ATOM 2441 O O . ASP B 1 69 ? 34.200 -12.965 -36.950 1.00 34.79 100 ASP B O 1
ATOM 2446 N N . ASP B 1 70 ? 33.559 -13.764 -34.967 1.00 29.96 101 ASP B N 1
ATOM 2447 C CA . ASP B 1 70 ? 32.166 -13.364 -35.121 1.00 30.37 101 ASP B CA 1
ATOM 2448 C C . ASP B 1 70 ? 31.967 -12.013 -34.435 1.00 28.19 101 ASP B C 1
ATOM 2449 O O . ASP B 1 70 ? 30.924 -11.396 -34.545 1.00 26.55 101 ASP B O 1
ATOM 2454 N N . THR B 1 71 ? 33.002 -11.551 -33.746 1.00 25.66 102 THR B N 1
ATOM 2455 C CA . THR B 1 71 ? 32.964 -10.274 -33.057 1.00 24.14 102 THR B CA 1
ATOM 2456 C C . THR B 1 71 ? 34.410 -9.836 -32.931 1.00 21.80 102 THR B C 1
ATOM 2457 O O . THR B 1 71 ? 35.324 -10.672 -33.021 1.00 21.57 102 THR B O 1
ATOM 2461 N N . ASP B 1 72 ? 34.640 -8.538 -32.755 1.00 21.39 103 ASP B N 1
ATOM 2462 C CA . ASP B 1 72 ? 36.008 -8.008 -32.681 1.00 21.43 103 ASP B CA 1
ATOM 2463 C C . ASP B 1 72 ? 36.575 -7.869 -31.287 1.00 20.57 103 ASP B C 1
ATOM 2464 O O . ASP B 1 72 ? 37.791 -7.956 -31.105 1.00 19.49 103 ASP B O 1
ATOM 2469 N N . LEU B 1 73 ? 35.709 -7.591 -30.320 1.00 19.73 104 LEU B N 1
ATOM 2470 C CA . LEU B 1 73 ? 36.154 -7.449 -28.934 1.00 18.73 104 LEU B CA 1
ATOM 2471 C C . LEU B 1 73 ? 35.002 -7.716 -27.988 1.00 19.68 104 LEU B C 1
ATOM 2472 O O . LEU B 1 73 ? 33.824 -7.669 -28.385 1.00 21.76 104 LEU B O 1
ATOM 2477 N N . LEU B 1 74 ? 35.356 -8.069 -26.747 1.00 17.52 105 LEU B N 1
ATOM 2478 C CA . LEU B 1 74 ? 34.387 -8.301 -25.690 1.00 19.23 105 LEU B CA 1
ATOM 2479 C C . LEU B 1 74 ? 34.461 -7.151 -24.688 1.00 18.77 105 LEU B C 1
ATOM 2480 O O . LEU B 1 74 ? 35.533 -6.793 -24.184 1.00 16.79 105 LEU B O 1
ATOM 2485 N N . ALA B 1 75 ? 33.292 -6.539 -24.444 1.00 20.38 106 ALA B N 1
ATOM 2486 C CA . ALA B 1 75 ? 33.133 -5.418 -23.508 1.00 19.87 106 ALA B CA 1
ATOM 2487 C C . ALA B 1 75 ? 31.889 -5.769 -22.740 1.00 20.92 106 ALA B C 1
ATOM 2488 O O . ALA B 1 75 ? 30.791 -5.363 -23.092 1.00 20.91 106 ALA B O 1
ATOM 2490 N N . ALA B 1 76 ? 32.074 -6.456 -21.646 1.00 22.38 107 ALA B N 1
ATOM 2491 C CA . ALA B 1 76 ? 30.965 -7.053 -20.935 1.00 22.71 107 ALA B CA 1
ATOM 2492 C C . ALA B 1 76 ? 31.200 -7.184 -19.440 1.00 24.48 107 ALA B C 1
ATOM 2493 O O . ALA B 1 76 ? 30.745 -8.181 -18.831 1.00 23.85 107 ALA B O 1
ATOM 2495 N N . GLY B 1 77 ? 31.917 -6.218 -18.859 1.00 23.02 108 GLY B N 1
ATOM 2496 C CA . GLY B 1 77 ? 32.212 -6.223 -17.416 1.00 24.61 108 GLY B CA 1
ATOM 2497 C C . GLY B 1 77 ? 32.967 -7.445 -16.949 1.00 25.80 108 GLY B C 1
ATOM 2498 O O . GLY B 1 77 ? 32.866 -7.840 -15.802 1.00 26.68 108 GLY B O 1
ATOM 2499 N N . LEU B 1 78 ? 33.781 -8.008 -17.840 1.00 21.89 109 LEU B N 1
ATOM 2500 C CA . LEU B 1 78 ? 34.482 -9.246 -17.568 1.00 22.77 109 LEU B CA 1
ATOM 2501 C C . LEU B 1 78 ? 35.716 -9.095 -16.704 1.00 23.29 109 LEU B C 1
ATOM 2502 O O . LEU B 1 78 ? 36.600 -8.251 -16.986 1.00 21.45 109 LEU B O 1
ATOM 2507 N N . ILE B 1 79 ? 35.774 -9.916 -15.658 1.00 23.00 110 ILE B N 1
ATOM 2508 C CA . ILE B 1 79 ? 36.854 -9.885 -14.707 1.00 23.35 110 ILE B CA 1
ATOM 2509 C C . ILE B 1 79 ? 38.042 -10.623 -15.285 1.00 23.56 110 ILE B C 1
ATOM 2510 O O . ILE B 1 79 ? 37.911 -11.548 -16.081 1.00 21.78 110 ILE B O 1
ATOM 2515 N N . TYR B 1 80 ? 39.230 -10.167 -14.934 1.00 24.28 111 TYR B N 1
ATOM 2516 C CA . TYR B 1 80 ? 40.432 -10.773 -15.457 1.00 25.82 111 TYR B CA 1
ATOM 2517 C C . TYR B 1 80 ? 40.428 -12.232 -15.106 1.00 26.02 111 TYR B C 1
ATOM 2518 O O . TYR B 1 80 ? 40.174 -12.578 -13.951 1.00 26.59 111 TYR B O 1
ATOM 2527 N N . ASN B 1 81 ? 40.660 -13.102 -16.088 1.00 24.64 112 ASN B N 1
ATOM 2528 C CA . ASN B 1 81 ? 40.628 -14.562 -15.851 1.00 24.38 112 ASN B CA 1
ATOM 2529 C C . ASN B 1 81 ? 41.743 -15.220 -16.646 1.00 25.54 112 ASN B C 1
ATOM 2530 O O . ASN B 1 81 ? 41.698 -15.277 -17.879 1.00 22.90 112 ASN B O 1
ATOM 2535 N N . ARG B 1 82 ? 42.745 -15.715 -15.929 1.00 29.58 113 ARG B N 1
ATOM 2536 C CA . ARG B 1 82 ? 43.924 -16.366 -16.525 1.00 32.58 113 ARG B CA 1
ATOM 2537 C C . ARG B 1 82 ? 43.582 -17.509 -17.488 1.00 32.71 113 ARG B C 1
ATOM 2538 O O . ARG B 1 82 ? 44.289 -17.692 -18.463 1.00 26.38 113 ARG B O 1
ATOM 2546 N N . GLU B 1 83 ? 42.472 -18.233 -17.264 1.00 32.10 114 GLU B N 1
ATOM 2547 C CA . GLU B 1 83 ? 42.071 -19.311 -18.193 1.00 35.38 114 GLU B CA 1
ATOM 2548 C C . GLU B 1 83 ? 41.704 -18.823 -19.591 1.00 30.37 114 GLU B C 1
ATOM 2549 O O . GLU B 1 83 ? 41.753 -19.583 -20.558 1.00 31.88 114 GLU B O 1
ATOM 2555 N N . ARG B 1 84 ? 41.331 -17.558 -19.703 1.00 29.54 115 ARG B N 1
ATOM 2556 C CA . ARG B 1 84 ? 40.935 -16.991 -20.991 1.00 26.38 115 ARG B CA 1
ATOM 2557 C C . ARG B 1 84 ? 42.145 -16.556 -21.849 1.00 26.23 115 ARG B C 1
ATOM 2558 O O . ARG B 1 84 ? 41.992 -16.206 -23.030 1.00 26.46 115 ARG B O 1
ATOM 2566 N N . LEU B 1 85 ? 43.334 -16.577 -21.269 1.00 29.44 116 LEU B N 1
ATOM 2567 C CA . LEU B 1 85 ? 44.541 -16.088 -21.959 1.00 33.69 116 LEU B CA 1
ATOM 2568 C C . LEU B 1 85 ? 45.142 -17.022 -22.971 1.00 36.10 116 LEU B C 1
ATOM 2569 O O . LEU B 1 85 ? 46.056 -16.629 -23.691 1.00 36.80 116 LEU B O 1
ATOM 2574 N N . ASN B 1 86 ? 44.641 -18.244 -23.028 1.00 36.84 117 ASN B N 1
ATOM 2575 C CA . ASN B 1 86 ? 45.102 -19.181 -24.040 1.00 41.63 117 ASN B CA 1
ATOM 2576 C C . ASN B 1 86 ? 44.774 -18.647 -25.438 1.00 38.95 117 ASN B C 1
ATOM 2577 O O . ASN B 1 86 ? 45.646 -18.601 -26.298 1.00 36.91 117 ASN B O 1
ATOM 2582 N N . ARG B 1 87 ? 43.546 -18.164 -25.630 1.00 33.40 118 ARG B N 1
ATOM 2583 C CA . ARG B 1 87 ? 43.103 -17.694 -26.950 1.00 31.58 118 ARG B CA 1
ATOM 2584 C C . ARG B 1 87 ? 42.871 -16.187 -27.050 1.00 26.36 118 ARG B C 1
ATOM 2585 O O . ARG B 1 87 ? 42.679 -15.662 -28.153 1.00 26.00 118 ARG B O 1
ATOM 2593 N N . ALA B 1 88 ? 42.846 -15.517 -25.897 1.00 24.62 119 ALA B N 1
ATOM 2594 C CA . ALA B 1 88 ? 42.527 -14.097 -25.862 1.00 25.25 119 ALA B CA 1
ATOM 2595 C C . ALA B 1 88 ? 43.579 -13.269 -25.097 1.00 24.97 119 ALA B C 1
ATOM 2596 O O . ALA B 1 88 ? 44.475 -13.796 -24.422 1.00 24.76 119 ALA B O 1
ATOM 2598 N N . ARG B 1 89 ? 43.455 -11.969 -25.237 1.00 23.15 120 ARG B N 1
ATOM 2599 C CA . ARG B 1 89 ? 44.340 -11.003 -24.581 1.00 25.30 120 ARG B CA 1
ATOM 2600 C C . ARG B 1 89 ? 43.438 -10.013 -23.890 1.00 26.12 120 ARG B C 1
ATOM 2601 O O . ARG B 1 89 ? 42.402 -9.625 -24.419 1.00 24.53 120 ARG B O 1
ATOM 2609 N N . THR B 1 90 ? 43.837 -9.578 -22.718 1.00 27.24 121 THR B N 1
ATOM 2610 C CA . THR B 1 90 ? 43.099 -8.569 -22.025 1.00 24.44 121 THR B CA 1
ATOM 2611 C C . THR B 1 90 ? 43.610 -7.201 -22.408 1.00 24.87 121 THR B C 1
ATOM 2612 O O . THR B 1 90 ? 44.819 -7.019 -22.612 1.00 24.59 121 THR B O 1
ATOM 2616 N N . GLY B 1 91 ? 42.713 -6.227 -22.519 1.00 23.32 122 GLY B N 1
ATOM 2617 C CA . GLY B 1 91 ? 43.181 -4.839 -22.729 1.00 23.94 122 GLY B CA 1
ATOM 2618 C C . GLY B 1 91 ? 43.528 -4.298 -21.356 1.00 27.63 122 GLY B C 1
ATOM 2619 O O . GLY B 1 91 ? 43.500 -5.032 -20.346 1.00 26.26 122 GLY B O 1
ATOM 2620 N N . PRO B 1 92 ? 43.828 -3.005 -21.265 1.00 30.97 123 PRO B N 1
ATOM 2621 C CA . PRO B 1 92 ? 44.119 -2.430 -19.957 1.00 32.80 123 PRO B CA 1
ATOM 2622 C C . PRO B 1 92 ? 42.927 -2.533 -18.985 1.00 30.65 123 PRO B C 1
ATOM 2623 O O . PRO B 1 92 ? 41.785 -2.655 -19.419 1.00 30.83 123 PRO B O 1
ATOM 2627 N N . ALA B 1 93 ? 43.202 -2.531 -17.680 1.00 30.30 124 ALA B N 1
ATOM 2628 C CA . ALA B 1 93 ? 42.143 -2.579 -16.677 1.00 29.54 124 ALA B CA 1
ATOM 2629 C C . ALA B 1 93 ? 41.441 -1.233 -16.572 1.00 26.80 124 ALA B C 1
ATOM 2630 O O . ALA B 1 93 ? 42.098 -0.232 -16.490 1.00 26.18 124 ALA B O 1
ATOM 2632 N N . TYR B 1 94 ? 40.109 -1.199 -16.570 1.00 25.10 125 TYR B N 1
ATOM 2633 C CA . TYR B 1 94 ? 39.401 0.080 -16.392 1.00 27.32 125 TYR B CA 1
ATOM 2634 C C . TYR B 1 94 ? 39.052 0.440 -14.943 1.00 29.39 125 TYR B C 1
ATOM 2635 O O . TYR B 1 94 ? 39.106 1.589 -14.537 1.00 33.24 125 TYR B O 1
ATOM 2644 N N . TYR B 1 95 ? 38.671 -0.548 -14.185 1.00 29.98 126 TYR B N 1
ATOM 2645 C CA . TYR B 1 95 ? 38.300 -0.346 -12.818 1.00 31.64 126 TYR B CA 1
ATOM 2646 C C . TYR B 1 95 ? 38.405 -1.690 -12.144 1.00 32.49 126 TYR B C 1
ATOM 2647 O O . TYR B 1 95 ? 38.634 -2.696 -12.811 1.00 31.39 126 TYR B O 1
ATOM 2656 N N . SER B 1 96 ? 38.318 -1.705 -10.824 1.00 30.58 127 SER B N 1
ATOM 2657 C CA . SER B 1 96 ? 38.343 -2.953 -10.086 1.00 30.77 127 SER B CA 1
ATOM 2658 C C . SER B 1 96 ? 37.081 -3.124 -9.264 1.00 30.84 127 SER B C 1
ATOM 2659 O O . SER B 1 96 ? 36.466 -2.159 -8.857 1.00 32.90 127 SER B O 1
ATOM 2662 N N . VAL B 1 97 ? 36.703 -4.377 -9.072 1.00 29.12 128 VAL B N 1
ATOM 2663 C CA . VAL B 1 97 ? 35.529 -4.744 -8.315 1.00 29.41 128 VAL B CA 1
ATOM 2664 C C . VAL B 1 97 ? 35.867 -5.882 -7.349 1.00 29.89 128 VAL B C 1
ATOM 2665 O O . VAL B 1 97 ? 36.795 -6.663 -7.587 1.00 30.05 128 VAL B O 1
ATOM 2669 N N A SER B 1 98 ? 35.155 -5.942 -6.229 0.50 30.89 129 SER B N 1
ATOM 2670 N N B SER B 1 98 ? 35.115 -5.960 -6.256 0.50 30.02 129 SER B N 1
ATOM 2671 C CA A SER B 1 98 ? 35.284 -7.068 -5.318 0.50 30.80 129 SER B CA 1
ATOM 2672 C CA B SER B 1 98 ? 35.263 -7.062 -5.312 0.50 29.43 129 SER B CA 1
ATOM 2673 C C A SER B 1 98 ? 34.141 -8.043 -5.640 0.50 30.54 129 SER B C 1
ATOM 2674 C C B SER B 1 98 ? 34.123 -8.041 -5.608 0.50 29.71 129 SER B C 1
ATOM 2675 O O A SER B 1 98 ? 33.139 -7.642 -6.259 0.50 28.34 129 SER B O 1
ATOM 2676 O O B SER B 1 98 ? 33.108 -7.642 -6.196 0.50 27.80 129 SER B O 1
ATOM 2681 N N . GLN B 1 99 ? 34.318 -9.319 -5.273 1.00 29.35 130 GLN B N 1
ATOM 2682 C CA . GLN B 1 99 ? 33.280 -10.335 -5.447 1.00 28.23 130 GLN B CA 1
ATOM 2683 C C . GLN B 1 99 ? 32.538 -10.395 -4.110 1.00 28.72 130 GLN B C 1
ATOM 2684 O O . GLN B 1 99 ? 33.185 -10.488 -3.044 1.00 27.70 130 GLN B O 1
ATOM 2690 N N . GLN B 1 100 ? 31.202 -10.301 -4.157 1.00 28.05 131 GLN B N 1
ATOM 2691 C CA . GLN B 1 100 ? 30.370 -10.309 -2.941 1.00 26.29 131 GLN B CA 1
ATOM 2692 C C . GLN B 1 100 ? 29.264 -11.348 -3.011 1.00 25.89 131 GLN B C 1
ATOM 2693 O O . GLN B 1 100 ? 28.680 -11.579 -4.073 1.00 22.64 131 GLN B O 1
ATOM 2699 N N . LEU B 1 101 ? 28.967 -11.971 -1.874 1.00 26.87 132 LEU B N 1
ATOM 2700 C CA . LEU B 1 101 ? 27.881 -12.950 -1.804 1.00 28.70 132 LEU B CA 1
ATOM 2701 C C . LEU B 1 101 ? 26.621 -12.181 -1.427 1.00 29.88 132 LEU B C 1
ATOM 2702 O O . LEU B 1 101 ? 26.582 -11.502 -0.388 1.00 32.31 132 LEU B O 1
ATOM 2707 N N . VAL B 1 102 ? 25.583 -12.335 -2.238 1.00 28.94 133 VAL B N 1
ATOM 2708 C CA . VAL B 1 102 ? 24.345 -11.604 -2.060 1.00 29.10 133 VAL B CA 1
ATOM 2709 C C . VAL B 1 102 ? 23.223 -12.543 -1.581 1.00 29.64 133 VAL B C 1
ATOM 2710 O O . VAL B 1 102 ? 23.179 -13.714 -1.949 1.00 27.97 133 VAL B O 1
ATOM 2714 N N . TYR B 1 103 ? 22.366 -12.025 -0.716 1.00 30.44 134 TYR B N 1
ATOM 2715 C CA . TYR B 1 103 ? 21.201 -12.761 -0.225 1.00 32.52 134 TYR B CA 1
ATOM 2716 C C . TYR B 1 103 ? 20.074 -11.749 -0.244 1.00 32.67 134 TYR B C 1
ATOM 2717 O O . TYR B 1 103 ? 20.309 -10.578 -0.529 1.00 32.11 134 TYR B O 1
ATOM 2726 N N . ARG B 1 104 ? 18.858 -12.188 0.049 1.00 35.98 135 ARG B N 1
ATOM 2727 C CA . ARG B 1 104 ? 17.684 -11.307 0.042 1.00 40.87 135 ARG B CA 1
ATOM 2728 C C . ARG B 1 104 ? 17.291 -10.929 1.485 1.00 41.88 135 ARG B C 1
ATOM 2729 O O . ARG B 1 104 ? 17.169 -11.812 2.321 1.00 40.19 135 ARG B O 1
ATOM 2737 N N . LEU B 1 105 ? 17.091 -9.632 1.761 1.00 44.65 136 LEU B N 1
ATOM 2738 C CA . LEU B 1 105 ? 16.650 -9.176 3.101 1.00 48.29 136 LEU B CA 1
ATOM 2739 C C . LEU B 1 105 ? 15.357 -9.880 3.452 1.00 50.08 136 LEU B C 1
ATOM 2740 O O . LEU B 1 105 ? 14.481 -10.023 2.595 1.00 51.80 136 LEU B O 1
ATOM 2745 N N . GLY B 1 106 ? 15.251 -10.336 4.698 1.00 50.83 137 GLY B N 1
ATOM 2746 C CA . GLY B 1 106 ? 14.068 -11.074 5.162 1.00 54.67 137 GLY B CA 1
ATOM 2747 C C . GLY B 1 106 ? 14.372 -12.557 5.277 1.00 54.66 137 GLY B C 1
ATOM 2748 O O . GLY B 1 106 ? 13.725 -13.264 6.036 1.00 58.02 137 GLY B O 1
ATOM 2749 N N . SER B 1 107 ? 15.347 -13.026 4.497 1.00 53.44 138 SER B N 1
ATOM 2750 C CA . SER B 1 107 ? 15.789 -14.417 4.547 1.00 53.64 138 SER B CA 1
ATOM 2751 C C . SER B 1 107 ? 17.043 -14.458 5.415 1.00 54.11 138 SER B C 1
ATOM 2752 O O . SER B 1 107 ? 17.658 -13.418 5.642 1.00 54.15 138 SER B O 1
ATOM 2755 N N . PRO B 1 108 ? 17.442 -15.653 5.892 1.00 56.22 139 PRO B N 1
ATOM 2756 C CA . PRO B 1 108 ? 18.619 -15.717 6.778 1.00 55.81 139 PRO B CA 1
ATOM 2757 C C . PRO B 1 108 ? 19.930 -15.195 6.162 1.00 50.76 139 PRO B C 1
ATOM 2758 O O . PRO B 1 108 ? 20.289 -15.535 5.022 1.00 44.80 139 PRO B O 1
ATOM 2762 N N . ARG B 1 109 ? 20.620 -14.353 6.922 1.00 49.64 140 ARG B N 1
ATOM 2763 C CA . ARG B 1 109 ? 21.884 -13.780 6.485 1.00 48.60 140 ARG B CA 1
ATOM 2764 C C . ARG B 1 109 ? 23.005 -14.781 6.735 1.00 47.67 140 ARG B C 1
ATOM 2765 O O . ARG B 1 109 ? 23.317 -15.082 7.885 1.00 47.84 140 ARG B O 1
ATOM 2773 N N . PRO B 1 110 ? 23.612 -15.313 5.663 1.00 45.35 141 PRO B N 1
ATOM 2774 C CA . PRO B 1 110 ? 24.700 -16.249 5.915 1.00 45.75 141 PRO B CA 1
ATOM 2775 C C . PRO B 1 110 ? 25.938 -15.514 6.417 1.00 44.82 141 PRO B C 1
ATOM 2776 O O . PRO B 1 110 ? 26.202 -14.399 6.009 1.00 45.07 141 PRO B O 1
ATOM 2780 N N . LYS B 1 111 ? 26.684 -16.145 7.305 1.00 43.16 142 LYS B N 1
ATOM 2781 C CA . LYS B 1 111 ? 27.888 -15.537 7.903 1.00 44.89 142 LYS B CA 1
ATOM 2782 C C . LYS B 1 111 ? 29.156 -15.941 7.139 1.00 41.93 142 LYS B C 1
ATOM 2783 O O . LYS B 1 111 ? 30.160 -15.235 7.170 1.00 43.57 142 LYS B O 1
ATOM 2789 N N . SER B 1 112 ? 29.108 -17.081 6.467 1.00 37.77 143 SER B N 1
ATOM 2790 C CA . SER B 1 112 ? 30.242 -17.554 5.655 1.00 35.49 143 SER B CA 1
ATOM 2791 C C . SER B 1 112 ? 29.705 -18.610 4.701 1.00 32.23 143 SER B C 1
ATOM 2792 O O . SER B 1 112 ? 28.505 -18.883 4.694 1.00 38.27 143 SER B O 1
ATOM 2795 N N . PHE B 1 113 ? 30.583 -19.241 3.933 1.00 35.37 144 PHE B N 1
ATOM 2796 C CA . PHE B 1 113 ? 30.164 -20.331 3.044 1.00 34.79 144 PHE B CA 1
ATOM 2797 C C . PHE B 1 113 ? 29.845 -21.621 3.802 1.00 36.55 144 PHE B C 1
ATOM 2798 O O . PHE B 1 113 ? 29.428 -22.600 3.198 1.00 38.15 144 PHE B O 1
ATOM 2806 N N . SER B 1 114 ? 30.098 -21.658 5.107 1.00 40.02 145 SER B N 1
ATOM 2807 C CA . SER B 1 114 ? 29.741 -22.828 5.928 1.00 42.67 145 SER B CA 1
ATOM 2808 C C . SER B 1 114 ? 28.274 -22.806 6.283 1.00 41.35 145 SER B C 1
ATOM 2809 O O . SER B 1 114 ? 27.686 -23.849 6.568 1.00 45.87 145 SER B O 1
ATOM 2812 N N . ASP B 1 115 ? 27.705 -21.605 6.232 1.00 41.00 146 ASP B N 1
ATOM 2813 C CA . ASP B 1 115 ? 26.384 -21.306 6.743 1.00 41.84 146 ASP B CA 1
ATOM 2814 C C . ASP B 1 115 ? 25.271 -21.129 5.706 1.00 41.17 146 ASP B C 1
ATOM 2815 O O . ASP B 1 115 ? 24.208 -20.623 6.038 1.00 43.24 146 ASP B O 1
ATOM 2820 N N . LEU B 1 116 ? 25.488 -21.526 4.451 1.00 37.57 147 LEU B N 1
ATOM 2821 C CA . LEU B 1 116 ? 24.431 -21.350 3.435 1.00 38.14 147 LEU B CA 1
ATOM 2822 C C . LEU B 1 116 ? 23.297 -22.364 3.600 1.00 40.85 147 LEU B C 1
ATOM 2823 O O . LEU B 1 116 ? 23.547 -23.511 3.902 1.00 40.68 147 LEU B O 1
ATOM 2828 N N . LYS B 1 117 ? 22.061 -21.919 3.368 1.00 41.18 148 LYS B N 1
ATOM 2829 C CA . LYS B 1 117 ? 20.863 -22.759 3.445 1.00 47.18 148 LYS B CA 1
ATOM 2830 C C . LYS B 1 117 ? 20.292 -23.019 2.044 1.00 45.38 148 LYS B C 1
ATOM 2831 O O . LYS B 1 117 ? 19.094 -23.224 1.909 1.00 50.32 148 LYS B O 1
ATOM 2837 N N . GLY B 1 118 ? 21.124 -22.992 1.006 1.00 41.02 149 GLY B N 1
ATOM 2838 C CA . GLY B 1 118 ? 20.663 -23.234 -0.371 1.00 38.98 149 GLY B CA 1
ATOM 2839 C C . GLY B 1 118 ? 21.801 -23.088 -1.364 1.00 34.87 149 GLY B C 1
ATOM 2840 O O . GLY B 1 118 ? 22.936 -22.814 -0.966 1.00 31.17 149 GLY B O 1
ATOM 2841 N N . GLN B 1 119 ? 21.520 -23.268 -2.649 1.00 35.01 150 GLN B N 1
ATOM 2842 C CA . GLN B 1 119 ? 22.596 -23.180 -3.611 1.00 34.38 150 GLN B CA 1
ATOM 2843 C C . GLN B 1 119 ? 22.952 -21.747 -4.010 1.00 28.88 150 GLN B C 1
ATOM 2844 O O . GLN B 1 119 ? 22.107 -20.885 -4.026 1.00 28.93 150 GLN B O 1
ATOM 2850 N N . VAL B 1 120 ? 24.223 -21.550 -4.325 1.00 25.88 151 VAL B N 1
ATOM 2851 C CA . VAL B 1 120 ? 24.721 -20.331 -4.877 1.00 26.25 151 VAL B CA 1
ATOM 2852 C C . VAL B 1 120 ? 24.773 -20.612 -6.381 1.00 24.93 151 VAL B C 1
ATOM 2853 O O . VAL B 1 120 ? 25.417 -21.555 -6.794 1.00 23.77 151 VAL B O 1
ATOM 2857 N N . VAL B 1 121 ? 24.112 -19.784 -7.181 1.00 21.06 152 VAL B N 1
ATOM 2858 C CA . VAL B 1 121 ? 24.166 -19.946 -8.648 1.00 22.84 152 VAL B CA 1
ATOM 2859 C C . VAL B 1 121 ? 24.884 -18.731 -9.240 1.00 21.59 152 VAL B C 1
ATOM 2860 O O . VAL B 1 121 ? 24.591 -17.600 -8.843 1.00 23.62 152 VAL B O 1
ATOM 2864 N N . VAL B 1 122 ? 25.839 -18.964 -10.138 1.00 19.71 153 VAL B N 1
ATOM 2865 C CA . VAL B 1 122 ? 26.563 -17.860 -10.823 1.00 18.63 153 VAL B CA 1
ATOM 2866 C C . VAL B 1 122 ? 26.455 -18.060 -12.313 1.00 18.01 153 VAL B C 1
ATOM 2867 O O . VAL B 1 122 ? 26.032 -19.142 -12.772 1.00 19.86 153 VAL B O 1
ATOM 2871 N N . ALA B 1 123 ? 26.853 -17.069 -13.090 1.00 18.72 154 ALA B N 1
ATOM 2872 C CA . ALA B 1 123 ? 26.786 -17.239 -14.572 1.00 21.06 154 ALA B CA 1
ATOM 2873 C C . ALA B 1 123 ? 27.884 -18.154 -15.071 1.00 21.10 154 ALA B C 1
ATOM 2874 O O . ALA B 1 123 ? 29.016 -18.054 -14.589 1.00 22.19 154 ALA B O 1
ATOM 2876 N N . SER B 1 124 ? 27.552 -19.077 -16.000 1.00 21.67 155 SER B N 1
ATOM 2877 C CA . SER B 1 124 ? 28.561 -19.990 -16.590 1.00 22.29 155 SER B CA 1
ATOM 2878 C C . SER B 1 124 ? 29.742 -19.200 -17.201 1.00 19.94 155 SER B C 1
ATOM 2879 O O . SER B 1 124 ? 29.540 -18.231 -17.903 1.00 22.86 155 SER B O 1
ATOM 2882 N N . GLY B 1 125 ? 30.956 -19.681 -16.967 1.00 20.44 156 GLY B N 1
ATOM 2883 C CA . GLY B 1 125 ? 32.172 -19.059 -17.500 1.00 22.23 156 GLY B CA 1
ATOM 2884 C C . GLY B 1 125 ? 32.661 -17.776 -16.843 1.00 23.63 156 GLY B C 1
ATOM 2885 O O . GLY B 1 125 ? 33.644 -17.165 -17.297 1.00 24.21 156 GLY B O 1
ATOM 2886 N N . SER B 1 126 ? 31.954 -17.312 -15.820 1.00 26.07 157 SER B N 1
ATOM 2887 C CA . SER B 1 126 ? 32.358 -16.143 -15.103 1.00 20.81 157 SER B CA 1
ATOM 2888 C C . SER B 1 126 ? 33.525 -16.440 -14.215 1.00 24.54 157 SER B C 1
ATOM 2889 O O . SER B 1 126 ? 33.775 -17.600 -13.873 1.00 24.10 157 SER B O 1
ATOM 2892 N N . ALA B 1 127 ? 34.270 -15.377 -13.879 1.00 24.04 158 ALA B N 1
ATOM 2893 C CA . ALA B 1 127 ? 35.331 -15.471 -12.883 1.00 27.48 158 ALA B CA 1
ATOM 2894 C C . ALA B 1 127 ? 34.714 -15.897 -11.537 1.00 28.41 158 ALA B C 1
ATOM 2895 O O . ALA B 1 127 ? 35.374 -16.520 -10.702 1.00 28.14 158 ALA B O 1
ATOM 2897 N N . HIS B 1 128 ? 33.449 -15.555 -11.323 1.00 26.86 159 HIS B N 1
ATOM 2898 C CA . HIS B 1 128 ? 32.752 -15.969 -10.090 1.00 27.47 159 HIS B CA 1
ATOM 2899 C C . HIS B 1 128 ? 32.741 -17.498 -9.939 1.00 28.35 159 HIS B C 1
ATOM 2900 O O . HIS B 1 128 ? 32.883 -18.024 -8.826 1.00 26.59 159 HIS B O 1
ATOM 2915 N N . THR B 1 130 ? 34.997 -19.593 -11.178 1.00 28.92 161 THR B N 1
ATOM 2916 C CA . THR B 1 130 ? 36.333 -20.041 -10.799 1.00 31.38 161 THR B CA 1
ATOM 2917 C C . THR B 1 130 ? 36.545 -19.922 -9.298 1.00 31.35 161 THR B C 1
ATOM 2918 O O . THR B 1 130 ? 37.124 -20.813 -8.662 1.00 33.86 161 THR B O 1
ATOM 2922 N N . THR B 1 131 ? 36.101 -18.802 -8.732 1.00 29.14 162 THR B N 1
ATOM 2923 C CA . THR B 1 131 ? 36.231 -18.586 -7.304 1.00 26.09 162 THR B CA 1
ATOM 2924 C C . THR B 1 131 ? 35.487 -19.675 -6.497 1.00 25.58 162 THR B C 1
ATOM 2925 O O . THR B 1 131 ? 35.999 -20.196 -5.503 1.00 24.64 162 THR B O 1
ATOM 2929 N N . LEU B 1 132 ? 34.266 -19.991 -6.895 1.00 25.36 163 LEU B N 1
ATOM 2930 C CA . LEU B 1 132 ? 33.500 -21.010 -6.161 1.00 26.83 163 LEU B CA 1
ATOM 2931 C C . LEU B 1 132 ? 34.167 -22.398 -6.239 1.00 31.39 163 LEU B C 1
ATOM 2932 O O . LEU B 1 132 ? 34.240 -23.100 -5.233 1.00 29.95 163 LEU B O 1
ATOM 2937 N N A LYS B 1 133 ? 34.676 -22.775 -7.413 0.50 30.25 164 LYS B N 1
ATOM 2938 N N B LYS B 1 133 ? 34.654 -22.774 -7.419 0.50 31.29 164 LYS B N 1
ATOM 2939 C CA A LYS B 1 133 ? 35.353 -24.067 -7.550 0.50 32.54 164 LYS B CA 1
ATOM 2940 C CA B LYS B 1 133 ? 35.353 -24.045 -7.572 0.50 34.30 164 LYS B CA 1
ATOM 2941 C C A LYS B 1 133 ? 36.536 -24.135 -6.607 0.50 34.87 164 LYS B C 1
ATOM 2942 C C B LYS B 1 133 ? 36.523 -24.123 -6.603 0.50 35.83 164 LYS B C 1
ATOM 2943 O O A LYS B 1 133 ? 36.726 -25.137 -5.930 0.50 40.32 164 LYS B O 1
ATOM 2944 O O B LYS B 1 133 ? 36.679 -25.110 -5.893 0.50 41.21 164 LYS B O 1
ATOM 2955 N N . ARG B 1 134 ? 37.326 -23.062 -6.577 1.00 36.04 165 ARG B N 1
ATOM 2956 C CA . ARG B 1 134 ? 38.507 -22.962 -5.697 1.00 44.78 165 ARG B CA 1
ATOM 2957 C C . ARG B 1 134 ? 38.153 -23.162 -4.216 1.00 46.60 165 ARG B C 1
ATOM 2958 O O . ARG B 1 134 ? 38.821 -23.900 -3.508 1.00 49.17 165 ARG B O 1
ATOM 2966 N N . LEU B 1 135 ? 37.091 -22.505 -3.769 1.00 40.96 166 LEU B N 1
ATOM 2967 C CA . LEU B 1 135 ? 36.639 -22.615 -2.386 1.00 42.89 166 LEU B CA 1
ATOM 2968 C C . LEU B 1 135 ? 36.105 -24.017 -2.030 1.00 44.96 166 LEU B C 1
ATOM 2969 O O . LEU B 1 135 ? 36.356 -24.514 -0.920 1.00 49.86 166 LEU B O 1
ATOM 2974 N N . LYS B 1 136 ? 35.376 -24.650 -2.957 1.00 39.74 167 LYS B N 1
ATOM 2975 C CA . LYS B 1 136 ? 34.805 -25.968 -2.674 1.00 43.11 167 LYS B CA 1
ATOM 2976 C C . LYS B 1 136 ? 35.866 -27.062 -2.553 1.00 45.53 167 LYS B C 1
ATOM 2977 O O . LYS B 1 136 ? 35.727 -27.970 -1.725 1.00 45.04 167 LYS B O 1
ATOM 2983 N N . GLN B 1 137 ? 36.900 -26.984 -3.388 1.00 51.81 168 GLN B N 1
ATOM 2984 C CA . GLN B 1 137 ? 37.987 -27.958 -3.356 1.00 56.11 168 GLN B CA 1
ATOM 2985 C C . GLN B 1 137 ? 38.955 -27.702 -2.191 1.00 56.31 168 GLN B C 1
ATOM 2986 O O . GLN B 1 137 ? 39.747 -28.575 -1.852 1.00 59.85 168 GLN B O 1
ATOM 2992 N N . THR B 1 138 ? 38.866 -26.530 -1.560 1.00 56.69 169 THR B N 1
ATOM 2993 C CA . THR B 1 138 ? 39.754 -26.194 -0.432 1.00 61.97 169 THR B CA 1
ATOM 2994 C C . THR B 1 138 ? 39.028 -26.091 0.930 1.00 59.92 169 THR B C 1
ATOM 2995 O O . THR B 1 138 ? 38.798 -27.104 1.610 1.00 59.30 169 THR B O 1
ATOM 2999 N N . LYS B 1 139 ? 38.619 -24.882 1.279 1.00 57.26 170 LYS B N 1
ATOM 3000 C CA . LYS B 1 139 ? 38.015 -24.610 2.588 1.00 56.06 170 LYS B CA 1
ATOM 3001 C C . LYS B 1 139 ? 36.541 -24.984 2.791 1.00 53.39 170 LYS B C 1
ATOM 3002 O O . LYS B 1 139 ? 36.128 -25.186 3.937 1.00 48.58 170 LYS B O 1
ATOM 3008 N N . TYR B 1 140 ? 35.756 -25.120 1.718 1.00 43.84 171 TYR B N 1
ATOM 3009 C CA . TYR B 1 140 ? 34.320 -25.424 1.888 1.00 41.84 171 TYR B CA 1
ATOM 3010 C C . TYR B 1 140 ? 33.762 -26.591 1.063 1.00 40.50 171 TYR B C 1
ATOM 3011 O O . TYR B 1 140 ? 32.982 -26.363 0.131 1.00 36.16 171 TYR B O 1
ATOM 3020 N N . PRO B 1 141 ? 34.118 -27.849 1.432 1.00 38.93 172 PRO B N 1
ATOM 3021 C CA . PRO B 1 141 ? 33.608 -29.037 0.736 1.00 39.73 172 PRO B CA 1
ATOM 3022 C C . PRO B 1 141 ? 32.075 -29.149 0.714 1.00 40.52 172 PRO B C 1
ATOM 3023 O O . PRO B 1 141 ? 31.530 -29.759 -0.204 1.00 41.51 172 PRO B O 1
ATOM 3027 N N . GLU B 1 142 ? 31.405 -28.549 1.691 1.00 38.43 173 GLU B N 1
ATOM 3028 C CA . GLU B 1 142 ? 29.939 -28.588 1.751 1.00 40.22 173 GLU B CA 1
ATOM 3029 C C . GLU B 1 142 ? 29.242 -27.636 0.791 1.00 38.46 173 GLU B C 1
ATOM 3030 O O . GLU B 1 142 ? 28.030 -27.703 0.616 1.00 36.61 173 GLU B O 1
ATOM 3036 N N . LEU B 1 143 ? 29.994 -26.734 0.182 1.00 34.29 174 LEU B N 1
ATOM 3037 C CA . LEU B 1 143 ? 29.421 -25.751 -0.734 1.00 35.90 174 LEU B CA 1
ATOM 3038 C C . LEU B 1 143 ? 28.615 -26.369 -1.895 1.00 34.17 174 LEU B C 1
ATOM 3039 O O . LEU B 1 143 ? 29.121 -27.185 -2.660 1.00 38.83 174 LEU B O 1
ATOM 3044 N N . ASN B 1 144 ? 27.348 -25.976 -1.980 1.00 30.33 175 ASN B N 1
ATOM 3045 C CA . ASN B 1 144 ? 26.448 -26.390 -3.046 1.00 31.20 175 ASN B CA 1
ATOM 3046 C C . ASN B 1 144 ? 26.343 -25.209 -4.000 1.00 28.63 175 ASN B C 1
ATOM 3047 O O . ASN B 1 144 ? 25.801 -24.180 -3.647 1.00 29.11 175 ASN B O 1
ATOM 3052 N N . TRP B 1 145 ? 26.886 -25.349 -5.196 1.00 28.55 176 TRP B N 1
ATOM 3053 C CA . TRP B 1 145 ? 26.828 -24.261 -6.188 1.00 28.05 176 TRP B CA 1
ATOM 3054 C C . TRP B 1 145 ? 26.502 -24.848 -7.545 1.00 25.48 176 TRP B C 1
ATOM 3055 O O . TRP B 1 145 ? 26.597 -26.046 -7.729 1.00 22.57 176 TRP B O 1
ATOM 3066 N N . SER B 1 146 ? 26.080 -23.996 -8.469 1.00 24.62 177 SER B N 1
ATOM 3067 C CA . SER B 1 146 ? 25.930 -24.402 -9.877 1.00 23.31 177 SER B CA 1
ATOM 3068 C C . SER B 1 146 ? 26.114 -23.178 -10.785 1.00 23.37 177 SER B C 1
ATOM 3069 O O . SER B 1 146 ? 26.191 -22.052 -10.305 1.00 21.90 177 SER B O 1
ATOM 3072 N N . SER B 1 147 ? 26.172 -23.415 -12.104 1.00 21.59 178 SER B N 1
ATOM 3073 C CA . SER B 1 147 ? 26.289 -22.323 -13.068 1.00 22.02 178 SER B CA 1
ATOM 3074 C C . SER B 1 147 ? 25.024 -22.279 -13.897 1.00 24.18 178 SER B C 1
ATOM 3075 O O . SER B 1 147 ? 24.484 -23.345 -14.293 1.00 24.26 178 SER B O 1
ATOM 3078 N N . SER B 1 148 ? 24.594 -21.060 -14.219 1.00 22.39 179 SER B N 1
ATOM 3079 C CA . SER B 1 148 ? 23.435 -20.859 -15.086 1.00 21.35 179 SER B CA 1
ATOM 3080 C C . SER B 1 148 ? 23.940 -20.665 -16.477 1.00 19.77 179 SER B C 1
ATOM 3081 O O . SER B 1 148 ? 24.787 -19.819 -16.706 1.00 18.51 179 SER B O 1
ATOM 3084 N N . VAL B 1 149 ? 23.440 -21.446 -17.420 1.00 19.20 180 VAL B N 1
ATOM 3085 C CA . VAL B 1 149 ? 23.881 -21.325 -18.813 1.00 20.78 180 VAL B CA 1
ATOM 3086 C C . VAL B 1 149 ? 23.176 -20.201 -19.550 1.00 21.54 180 VAL B C 1
ATOM 3087 O O . VAL B 1 149 ? 23.728 -19.637 -20.522 1.00 21.72 180 VAL B O 1
ATOM 3091 N N . ASP B 1 150 ? 21.965 -19.866 -19.128 1.00 21.01 181 ASP B N 1
ATOM 3092 C CA . ASP B 1 150 ? 21.201 -18.852 -19.868 1.00 23.91 181 ASP B CA 1
ATOM 3093 C C . ASP B 1 150 ? 20.933 -17.533 -19.137 1.00 25.21 181 ASP B C 1
ATOM 3094 O O . ASP B 1 150 ? 20.343 -16.666 -19.723 1.00 26.45 181 ASP B O 1
ATOM 3099 N N . LYS B 1 151 ? 21.421 -17.376 -17.904 1.00 24.72 182 LYS B N 1
ATOM 3100 C CA . LYS B 1 151 ? 21.210 -16.138 -17.131 1.00 27.36 182 LYS B CA 1
ATOM 3101 C C . LYS B 1 151 ? 22.526 -15.414 -16.880 1.00 27.54 182 LYS B C 1
ATOM 3102 O O . LYS B 1 151 ? 23.545 -16.051 -16.637 1.00 23.65 182 LYS B O 1
ATOM 3108 N N . SER B 1 152 ? 22.475 -14.084 -16.944 1.00 24.52 183 SER B N 1
ATOM 3109 C CA . SER B 1 152 ? 23.638 -13.247 -16.684 1.00 25.40 183 SER B CA 1
ATOM 3110 C C . SER B 1 152 ? 23.712 -13.005 -15.181 1.00 24.20 183 SER B C 1
ATOM 3111 O O . SER B 1 152 ? 22.773 -13.344 -14.451 1.00 22.23 183 SER B O 1
ATOM 3114 N N . GLY B 1 153 ? 24.823 -12.426 -14.735 1.00 22.17 184 GLY B N 1
ATOM 3115 C CA . GLY B 1 153 ? 25.000 -12.020 -13.327 1.00 24.00 184 GLY B CA 1
ATOM 3116 C C . GLY B 1 153 ? 23.916 -11.074 -12.889 1.00 24.21 184 GLY B C 1
ATOM 3117 O O . GLY B 1 153 ? 23.414 -11.128 -11.752 1.00 26.22 184 GLY B O 1
ATOM 3118 N N . LYS B 1 154 ? 23.527 -10.203 -13.806 1.00 26.22 185 LYS B N 1
ATOM 3119 C CA . LYS B 1 154 ? 22.472 -9.247 -13.550 1.00 26.83 185 LYS B CA 1
ATOM 3120 C C . LYS B 1 154 ? 21.134 -9.994 -13.403 1.00 27.86 185 LYS B C 1
ATOM 3121 O O . LYS B 1 154 ? 20.405 -9.780 -12.445 1.00 29.04 185 LYS B O 1
ATOM 3127 N N . GLU B 1 155 ? 20.820 -10.911 -14.314 1.00 26.12 186 GLU B N 1
ATOM 3128 C CA . GLU B 1 155 ? 19.576 -11.672 -14.175 1.00 27.99 186 GLU B CA 1
ATOM 3129 C C . GLU B 1 155 ? 19.576 -12.515 -12.890 1.00 27.34 186 GLU B C 1
ATOM 3130 O O . GLU B 1 155 ? 18.542 -12.680 -12.263 1.00 27.89 186 GLU B O 1
ATOM 3136 N N . LEU B 1 156 ? 20.745 -13.029 -12.492 1.00 24.02 187 LEU B N 1
ATOM 3137 C CA . LEU B 1 156 ? 20.830 -13.824 -11.256 1.00 25.40 187 LEU B CA 1
ATOM 3138 C C . LEU B 1 156 ? 20.563 -12.967 -10.013 1.00 25.93 187 LEU B C 1
ATOM 3139 O O . LEU B 1 156 ? 19.919 -13.414 -9.069 1.00 26.72 187 LEU B O 1
ATOM 3144 N N . LEU B 1 157 ? 21.063 -11.735 -10.027 1.00 27.52 188 LEU B N 1
ATOM 3145 C CA . LEU B 1 157 ? 20.801 -10.798 -8.931 1.00 25.28 188 LEU B CA 1
ATOM 3146 C C . LEU B 1 157 ? 19.306 -10.486 -8.855 1.00 26.95 188 LEU B C 1
ATOM 3147 O O . LEU B 1 157 ? 18.726 -10.504 -7.763 1.00 24.85 188 LEU B O 1
ATOM 3152 N N . GLU B 1 158 ? 18.670 -10.267 -9.999 1.00 27.44 189 GLU B N 1
ATOM 3153 C CA . GLU B 1 158 ? 17.204 -10.045 -10.033 1.00 30.87 189 GLU B CA 1
ATOM 3154 C C . GLU B 1 158 ? 16.432 -11.236 -9.452 1.00 32.98 189 GLU B C 1
ATOM 3155 O O . GLU B 1 158 ? 15.423 -11.045 -8.767 1.00 36.30 189 GLU B O 1
ATOM 3161 N N . GLN B 1 159 ? 16.892 -12.463 -9.740 1.00 31.25 190 GLN B N 1
ATOM 3162 C CA . GLN B 1 159 ? 16.259 -13.662 -9.167 1.00 32.66 190 GLN B CA 1
ATOM 3163 C C . GLN B 1 159 ? 16.359 -13.701 -7.634 1.00 32.05 190 GLN B C 1
ATOM 3164 O O . GLN B 1 159 ? 15.411 -14.088 -6.952 1.00 29.67 190 GLN B O 1
ATOM 3170 N N . VAL B 1 160 ? 17.518 -13.325 -7.095 1.00 30.22 191 VAL B N 1
ATOM 3171 C CA . VAL B 1 160 ? 17.671 -13.272 -5.642 1.00 30.89 191 VAL B CA 1
ATOM 3172 C C . VAL B 1 160 ? 16.685 -12.257 -5.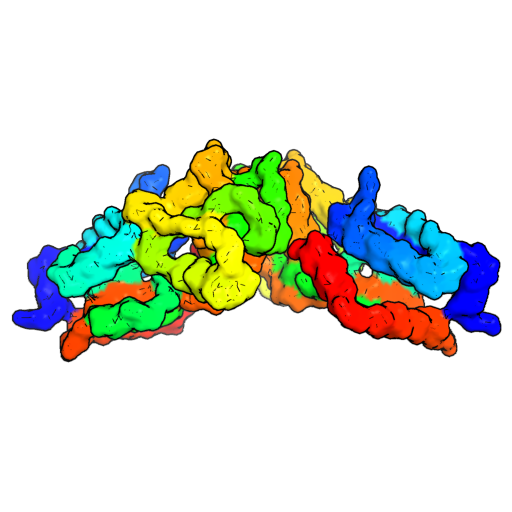072 1.00 33.04 191 VAL B C 1
ATOM 3173 O O . VAL B 1 160 ? 16.022 -12.520 -4.054 1.00 36.32 191 VAL B O 1
ATOM 3177 N N . ALA B 1 161 ? 16.562 -11.117 -5.754 1.00 35.28 192 ALA B N 1
ATOM 3178 C CA . ALA B 1 161 ? 15.646 -10.055 -5.324 1.00 35.28 192 ALA B CA 1
ATOM 3179 C C . ALA B 1 161 ? 14.193 -10.540 -5.278 1.00 37.29 192 ALA B C 1
ATOM 3180 O O . ALA B 1 161 ? 13.470 -10.226 -4.350 1.00 38.02 192 ALA B O 1
ATOM 3182 N N . GLU B 1 162 ? 13.804 -11.321 -6.282 1.00 39.02 193 GLU B N 1
ATOM 3183 C CA . GLU B 1 162 ? 12.445 -11.869 -6.384 1.00 43.10 193 GLU B CA 1
ATOM 3184 C C . GLU B 1 162 ? 12.205 -13.113 -5.522 1.00 44.30 193 GLU B C 1
ATOM 3185 O O . GLU B 1 162 ? 11.092 -13.598 -5.457 1.00 44.51 193 GLU B O 1
ATOM 3191 N N . GLY B 1 163 ? 13.240 -13.639 -4.870 1.00 43.08 194 GLY B N 1
ATOM 3192 C CA . GLY B 1 163 ? 13.070 -14.846 -4.046 1.00 42.42 194 GLY B CA 1
ATOM 3193 C C . GLY B 1 163 ? 13.049 -16.168 -4.805 1.00 40.98 194 GLY B C 1
ATOM 3194 O O . GLY B 1 163 ? 12.524 -17.167 -4.300 1.00 39.05 194 GLY B O 1
ATOM 3195 N N . LYS B 1 164 ? 13.643 -16.197 -5.995 1.00 41.82 195 LYS B N 1
ATOM 3196 C CA . LYS B 1 164 ? 13.704 -17.414 -6.822 1.00 42.83 195 LYS B CA 1
ATOM 3197 C C . LYS B 1 164 ? 15.070 -18.118 -6.748 1.00 43.31 195 LYS B C 1
ATOM 3198 O O . LYS B 1 164 ? 15.243 -19.242 -7.246 1.00 46.06 195 LYS B O 1
ATOM 3204 N N . LEU B 1 165 ? 16.028 -17.449 -6.115 1.00 36.87 196 LEU B N 1
ATOM 3205 C CA . LEU B 1 165 ? 17.383 -17.949 -5.950 1.00 34.65 196 LEU B CA 1
ATOM 3206 C C . LEU B 1 165 ? 17.808 -17.476 -4.587 1.00 32.18 196 LEU B C 1
ATOM 3207 O O . LEU B 1 165 ? 17.531 -16.343 -4.238 1.00 31.35 196 LEU B O 1
ATOM 3212 N N . ASP B 1 166 ? 18.450 -18.335 -3.801 1.00 31.81 197 ASP B N 1
ATOM 3213 C CA . ASP B 1 166 ? 18.850 -17.946 -2.440 1.00 31.89 197 ASP B CA 1
ATOM 3214 C C . ASP B 1 166 ? 20.047 -16.994 -2.422 1.00 30.57 197 ASP B C 1
ATOM 3215 O O . ASP B 1 166 ? 20.038 -15.973 -1.715 1.00 30.20 197 ASP B O 1
ATOM 3220 N N . TYR B 1 167 ? 21.067 -17.328 -3.212 1.00 27.66 198 TYR B N 1
ATOM 3221 C CA . TYR B 1 167 ? 22.288 -16.524 -3.260 1.00 26.01 198 TYR B CA 1
ATOM 3222 C C . TYR B 1 167 ? 22.960 -16.507 -4.618 1.00 25.34 198 TYR B C 1
ATOM 3223 O O . TYR B 1 167 ? 22.760 -17.410 -5.432 1.00 23.65 198 TYR B O 1
ATOM 3232 N N . THR B 1 168 ? 23.764 -15.466 -4.836 1.00 25.42 199 THR B N 1
ATOM 3233 C CA . THR B 1 168 ? 24.633 -15.358 -6.019 1.00 25.50 199 THR B CA 1
ATOM 3234 C C . THR B 1 168 ? 25.884 -14.679 -5.566 1.00 24.68 199 THR B C 1
ATOM 3235 O O . THR B 1 168 ? 25.892 -13.996 -4.523 1.00 22.93 199 THR B O 1
ATOM 3239 N N . LEU B 1 169 ? 26.950 -14.935 -6.298 1.00 25.69 200 LEU B N 1
ATOM 3240 C CA . LEU B 1 169 ? 28.250 -14.306 -6.082 1.00 29.27 200 LEU B CA 1
ATOM 3241 C C . LEU B 1 169 ? 28.406 -13.357 -7.261 1.00 30.01 200 LEU B C 1
ATOM 3242 O O . LEU B 1 169 ? 28.596 -13.819 -8.388 1.00 31.55 200 LEU B O 1
ATOM 3247 N N . GLY B 1 170 ? 28.263 -12.045 -7.020 1.00 29.28 201 GLY B N 1
ATOM 3248 C CA . GLY B 1 170 ? 28.377 -11.026 -8.084 1.00 30.48 201 GLY B CA 1
ATOM 3249 C C . GLY B 1 170 ? 29.463 -9.997 -7.785 1.00 28.54 201 GLY B C 1
ATOM 3250 O O . GLY B 1 170 ? 30.097 -10.051 -6.736 1.00 30.53 201 GLY B O 1
ATOM 3251 N N . ASP B 1 171 ? 29.659 -9.050 -8.705 1.00 27.35 202 ASP B N 1
ATOM 3252 C CA . ASP B 1 171 ? 30.693 -8.026 -8.518 1.00 29.55 202 ASP B CA 1
ATOM 3253 C C . ASP B 1 171 ? 30.064 -6.807 -7.827 1.00 27.99 202 ASP B C 1
ATOM 3254 O O . ASP B 1 171 ? 28.873 -6.498 -8.023 1.00 25.75 202 ASP B O 1
ATOM 3259 N N . SER B 1 172 ? 30.875 -6.150 -7.006 1.00 29.49 203 SER B N 1
ATOM 3260 C CA . SER B 1 172 ? 30.458 -5.001 -6.202 1.00 27.76 203 SER B CA 1
ATOM 3261 C C . SER B 1 172 ? 29.833 -3.844 -6.958 1.00 27.48 203 SER B C 1
ATOM 3262 O O . SER B 1 172 ? 28.971 -3.175 -6.415 1.00 27.53 203 SER B O 1
ATOM 3265 N N . ALA B 1 173 ? 30.268 -3.592 -8.184 1.00 29.27 204 ALA B N 1
ATOM 3266 C CA . ALA B 1 173 ? 29.741 -2.454 -8.966 1.00 30.41 204 ALA B CA 1
ATOM 3267 C C . ALA B 1 173 ? 28.312 -2.728 -9.431 1.00 30.05 204 ALA B C 1
ATOM 3268 O O . ALA B 1 173 ? 27.432 -1.891 -9.265 1.00 30.30 204 ALA B O 1
ATOM 3270 N N . THR B 1 174 ? 28.098 -3.909 -9.987 1.00 29.50 205 THR B N 1
ATOM 3271 C CA . THR B 1 174 ? 26.772 -4.352 -10.452 1.00 32.15 205 THR B CA 1
ATOM 3272 C C . THR B 1 174 ? 25.775 -4.465 -9.272 1.00 32.83 205 THR B C 1
ATOM 3273 O O . THR B 1 174 ? 24.612 -4.058 -9.366 1.00 31.40 205 THR B O 1
ATOM 3277 N N . IL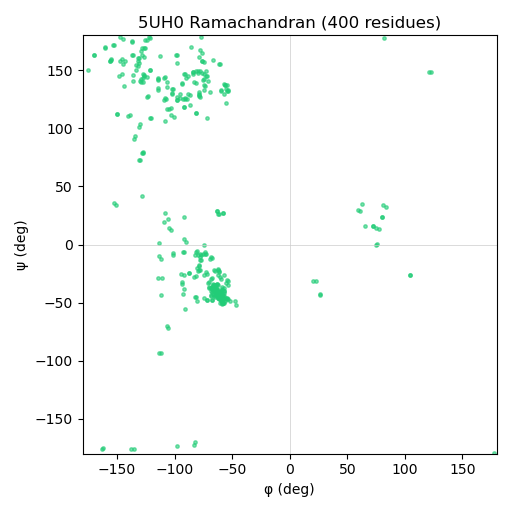E B 1 175 ? 26.245 -5.022 -8.162 1.00 30.19 206 ILE B N 1
ATOM 3278 C CA . ILE B 1 175 ? 25.405 -5.136 -6.964 1.00 31.89 206 ILE B CA 1
ATOM 3279 C C . ILE B 1 175 ? 24.904 -3.745 -6.546 1.00 34.17 206 ILE B C 1
ATOM 3280 O O . ILE B 1 175 ? 23.676 -3.536 -6.375 1.00 32.91 206 ILE B O 1
ATOM 3285 N N . ALA B 1 176 ? 25.836 -2.787 -6.448 1.00 32.79 207 ALA B N 1
ATOM 3286 C CA . ALA B 1 176 ? 25.491 -1.423 -6.032 1.00 38.57 207 ALA B CA 1
ATOM 3287 C C . ALA B 1 176 ? 24.399 -0.823 -6.922 1.00 38.56 207 ALA B C 1
ATOM 3288 O O . ALA B 1 176 ? 23.427 -0.291 -6.417 1.00 36.45 207 ALA B O 1
ATOM 3290 N N . LEU B 1 177 ? 24.542 -0.966 -8.243 1.00 37.24 208 LEU B N 1
ATOM 3291 C CA . LEU B 1 177 ? 23.559 -0.405 -9.165 1.00 42.00 208 LEU B CA 1
ATOM 3292 C C . LEU B 1 177 ? 22.182 -1.084 -9.059 1.00 41.42 208 LEU B C 1
ATOM 3293 O O . LEU B 1 177 ? 21.143 -0.401 -9.066 1.00 40.02 208 LEU B O 1
ATOM 3298 N N . LEU B 1 178 ? 22.165 -2.410 -8.949 1.00 38.24 209 LEU B N 1
ATOM 3299 C CA . LEU B 1 178 ? 20.894 -3.123 -8.852 1.00 40.66 209 LEU B CA 1
ATOM 3300 C C . LEU B 1 178 ? 20.179 -2.844 -7.532 1.00 41.43 209 LEU B C 1
ATOM 3301 O O . LEU B 1 178 ? 18.948 -2.884 -7.468 1.00 43.87 209 LEU B O 1
ATOM 3306 N N . GLN B 1 179 ? 20.958 -2.574 -6.488 1.00 42.90 210 GLN B N 1
ATOM 3307 C CA . GLN B 1 179 ? 20.380 -2.215 -5.189 1.00 46.13 210 GLN B CA 1
ATOM 3308 C C . GLN B 1 179 ? 19.489 -0.967 -5.226 1.00 47.61 210 GLN B C 1
ATOM 3309 O O . GLN B 1 179 ? 18.556 -0.876 -4.424 1.00 55.90 210 GLN B O 1
ATOM 3315 N N A ARG B 1 180 ? 19.755 -0.026 -6.135 0.50 49.05 211 ARG B N 1
ATOM 3316 N N B ARG B 1 180 ? 19.786 -0.034 -6.138 0.50 48.39 211 ARG B N 1
ATOM 3317 C CA A ARG B 1 180 ? 18.947 1.207 -6.199 0.50 49.13 211 ARG B CA 1
ATOM 3318 C CA B ARG B 1 180 ? 18.988 1.187 -6.314 0.50 48.04 211 ARG B CA 1
ATOM 3319 C C A ARG B 1 180 ? 17.543 0.959 -6.776 0.50 50.17 211 ARG B C 1
ATOM 3320 C C B ARG B 1 180 ? 17.539 0.879 -6.668 0.50 49.31 211 ARG B C 1
ATOM 3321 O O A ARG B 1 180 ? 16.672 1.841 -6.664 0.50 49.95 211 ARG B O 1
ATOM 3322 O O B ARG B 1 180 ? 16.625 1.623 -6.291 0.50 49.14 211 ARG B O 1
ATOM 3337 N N . ILE B 1 181 ? 17.349 -0.217 -7.402 1.00 48.04 212 ILE B N 1
ATOM 3338 C CA . ILE B 1 181 ? 16.034 -0.623 -7.905 1.00 50.79 212 ILE B CA 1
ATOM 3339 C C . ILE B 1 181 ? 15.525 -1.859 -7.175 1.00 46.69 212 ILE B C 1
ATOM 3340 O O . ILE B 1 181 ? 14.322 -2.102 -7.159 1.00 55.85 212 ILE B O 1
ATOM 3345 N N . HIS B 1 182 ? 16.421 -2.618 -6.550 1.00 41.24 213 HIS B N 1
ATOM 3346 C CA . HIS B 1 182 ? 16.037 -3.773 -5.734 1.00 41.83 213 HIS B CA 1
ATOM 3347 C C . HIS B 1 182 ? 16.704 -3.613 -4.361 1.00 44.13 213 HIS B C 1
ATOM 3348 O O . HIS B 1 182 ? 17.731 -4.251 -4.096 1.00 47.71 213 HIS B O 1
ATOM 3355 N N . PRO B 1 183 ? 16.128 -2.760 -3.477 1.00 52.39 214 PRO B N 1
ATOM 3356 C CA . PRO B 1 183 ? 16.713 -2.509 -2.142 1.00 50.90 214 PRO B CA 1
ATOM 3357 C C . PRO B 1 183 ? 16.775 -3.748 -1.250 1.00 49.82 214 PRO B C 1
ATOM 3358 O O . PRO B 1 183 ? 17.556 -3.776 -0.296 1.00 50.49 214 PRO B O 1
ATOM 3362 N N . GLN B 1 184 ? 15.939 -4.740 -1.566 1.00 49.49 215 GLN B N 1
ATOM 3363 C CA . GLN B 1 184 ? 15.931 -6.031 -0.857 1.00 48.72 215 GLN B CA 1
ATOM 3364 C C . GLN B 1 184 ? 17.222 -6.860 -1.098 1.00 45.19 215 GLN B C 1
ATOM 3365 O O . GLN B 1 184 ? 17.445 -7.861 -0.430 1.00 44.53 215 GLN B O 1
ATOM 3371 N N . LEU B 1 185 ? 18.049 -6.451 -2.060 1.00 44.24 216 LEU B N 1
ATOM 3372 C CA . LEU B 1 185 ? 19.334 -7.139 -2.288 1.00 39.01 216 LEU B CA 1
ATOM 3373 C C . LEU B 1 185 ? 20.316 -6.675 -1.248 1.00 36.88 216 LEU B C 1
ATOM 3374 O O . LEU B 1 185 ? 20.516 -5.485 -1.086 1.00 40.93 216 LEU B O 1
ATOM 3379 N N . ALA B 1 186 ? 20.957 -7.613 -0.564 1.00 37.06 217 ALA B N 1
ATOM 3380 C CA . ALA B 1 186 ? 21.915 -7.261 0.455 1.00 34.78 217 ALA B CA 1
ATOM 3381 C C . ALA B 1 186 ? 23.170 -8.076 0.308 1.00 37.07 217 ALA B C 1
ATOM 3382 O O . ALA B 1 186 ? 23.145 -9.186 -0.246 1.00 35.16 217 ALA B O 1
ATOM 3384 N N . VAL B 1 187 ? 24.272 -7.515 0.791 1.00 33.76 218 VAL B N 1
ATOM 3385 C CA . VAL B 1 187 ? 25.566 -8.184 0.767 1.00 36.71 218 VAL B CA 1
ATOM 3386 C C . VAL B 1 187 ? 25.719 -8.950 2.073 1.00 39.23 218 VAL B C 1
ATOM 3387 O O . VAL B 1 187 ? 25.566 -8.377 3.147 1.00 40.51 218 VAL B O 1
ATOM 3391 N N . ALA B 1 188 ? 25.992 -10.247 1.982 1.00 34.79 219 ALA B N 1
ATOM 3392 C CA . ALA B 1 188 ? 26.229 -11.062 3.164 1.00 35.64 219 ALA B CA 1
ATOM 3393 C C . ALA B 1 188 ? 27.682 -10.865 3.619 1.00 35.24 219 ALA B C 1
ATOM 3394 O O . ALA B 1 188 ? 27.952 -10.694 4.793 1.00 34.43 219 ALA B O 1
ATOM 3396 N N . PHE B 1 189 ? 28.614 -10.903 2.672 1.00 34.33 220 PHE B N 1
ATOM 3397 C CA . PHE B 1 189 ? 30.035 -10.694 2.953 1.00 33.03 220 PHE B CA 1
ATOM 3398 C C . PHE B 1 189 ? 30.808 -10.560 1.654 1.00 36.41 220 PHE B C 1
ATOM 3399 O O . PHE B 1 189 ? 30.287 -10.889 0.567 1.00 34.43 220 PHE B O 1
ATOM 3407 N N . ASP B 1 190 ? 32.022 -10.020 1.760 1.00 33.63 221 ASP B N 1
ATOM 3408 C CA . ASP B 1 190 ? 32.918 -9.906 0.637 1.00 37.14 221 ASP B CA 1
ATOM 3409 C C . ASP B 1 190 ? 33.622 -11.238 0.539 1.00 35.44 221 ASP B C 1
ATOM 3410 O O . ASP B 1 190 ? 33.877 -11.886 1.553 1.00 33.41 221 ASP B O 1
ATOM 3415 N N . VAL B 1 191 ? 33.934 -11.654 -0.672 1.00 30.06 222 VAL B N 1
ATOM 3416 C CA . VAL B 1 191 ? 34.577 -12.938 -0.913 1.00 32.79 222 VAL B CA 1
ATOM 3417 C C . VAL B 1 191 ? 35.995 -12.755 -1.419 1.00 34.82 222 VAL B C 1
ATOM 3418 O O . VAL B 1 191 ? 36.911 -13.461 -0.982 1.00 33.13 222 VAL B O 1
ATOM 3422 N N . THR B 1 192 ? 36.186 -11.822 -2.351 1.00 35.04 223 THR B N 1
ATOM 3423 C CA . THR B 1 192 ? 37.532 -11.548 -2.848 1.00 40.00 223 THR B CA 1
ATOM 3424 C C . THR B 1 192 ? 37.846 -10.056 -2.736 1.00 40.26 223 THR B C 1
ATOM 3425 O O . THR B 1 192 ? 36.941 -9.219 -2.591 1.00 41.44 223 THR B O 1
ATOM 3429 N N . ASP B 1 193 ? 39.135 -9.743 -2.781 1.00 43.96 224 ASP B N 1
ATOM 3430 C CA . ASP B 1 193 ? 39.596 -8.364 -2.831 1.00 47.98 224 ASP B CA 1
ATOM 3431 C C . ASP B 1 193 ? 39.389 -7.898 -4.275 1.00 48.71 224 ASP B C 1
ATOM 3432 O O . ASP B 1 193 ? 38.928 -8.673 -5.141 1.00 44.45 224 ASP B O 1
ATOM 3437 N N . GLU B 1 194 ? 39.724 -6.637 -4.524 1.00 43.92 225 GLU B N 1
ATOM 3438 C CA . GLU B 1 194 ? 39.572 -6.029 -5.833 1.00 44.69 225 GLU B CA 1
ATOM 3439 C C . GLU B 1 194 ? 40.240 -6.807 -6.992 1.00 43.95 225 GLU B C 1
ATOM 3440 O O . GLU B 1 194 ? 41.379 -7.258 -6.899 1.00 40.07 225 GLU B O 1
ATOM 3446 N N . GLU B 1 195 ? 39.485 -6.971 -8.073 1.00 32.89 226 GLU B N 1
ATOM 3447 C CA . GLU B 1 195 ? 39.964 -7.630 -9.265 1.00 34.94 226 GLU B CA 1
ATOM 3448 C C . GLU B 1 195 ? 39.645 -6.709 -10.431 1.00 31.25 226 GLU B C 1
ATOM 3449 O O . GLU B 1 195 ? 38.572 -6.092 -10.458 1.00 27.82 226 GLU B O 1
ATOM 3455 N N . PRO B 1 196 ? 40.581 -6.597 -11.390 1.00 30.27 227 PRO B N 1
ATOM 3456 C CA . PRO B 1 196 ? 40.390 -5.698 -12.514 1.00 29.71 227 PRO B CA 1
ATOM 3457 C C . PRO B 1 196 ? 39.434 -6.205 -13.576 1.00 25.62 227 PRO B C 1
ATOM 3458 O O . PRO B 1 196 ? 39.331 -7.415 -13.805 1.00 24.01 227 PRO B O 1
ATOM 3462 N N . VAL B 1 197 ? 38.726 -5.260 -14.205 1.00 24.98 228 VAL B N 1
ATOM 3463 C CA . VAL B 1 197 ? 37.826 -5.543 -15.278 1.00 22.74 228 VAL B CA 1
ATOM 3464 C C . VAL B 1 197 ? 38.494 -5.054 -16.547 1.00 23.38 228 VAL B C 1
ATOM 3465 O O . VAL B 1 197 ? 39.108 -3.963 -16.589 1.00 24.28 228 VAL B O 1
ATOM 3469 N N . THR B 1 198 ? 38.429 -5.875 -17.602 1.00 21.34 229 THR B N 1
ATOM 3470 C CA . THR B 1 198 ? 39.082 -5.513 -18.864 1.00 22.78 229 THR B CA 1
ATOM 3471 C C . THR B 1 198 ? 38.281 -5.955 -20.060 1.00 22.33 229 THR B C 1
ATOM 3472 O O . THR B 1 198 ? 37.453 -6.859 -19.974 1.00 21.82 229 THR B O 1
ATOM 3476 N N . TRP B 1 199 ? 38.531 -5.307 -21.174 1.00 19.90 230 TRP B N 1
ATOM 3477 C CA . TRP B 1 199 ? 38.042 -5.785 -22.443 1.00 20.29 230 TRP B CA 1
ATOM 3478 C C . TRP B 1 199 ? 38.915 -6.974 -22.888 1.00 20.91 230 TRP B C 1
ATOM 3479 O O . TRP B 1 199 ? 40.061 -7.097 -22.438 1.00 20.48 230 TRP B O 1
ATOM 3490 N N . TYR B 1 200 ? 38.378 -7.827 -23.774 1.00 18.48 231 TYR B N 1
ATOM 3491 C CA . TYR B 1 200 ? 39.145 -8.930 -24.326 1.00 20.44 231 TYR B CA 1
ATOM 3492 C C . TYR B 1 200 ? 39.154 -8.854 -25.852 1.00 21.02 231 TYR B C 1
ATOM 3493 O O . TYR B 1 200 ? 38.140 -8.493 -26.479 1.00 21.79 231 TYR B O 1
ATOM 3502 N N . PHE B 1 201 ? 40.292 -9.237 -26.425 1.00 18.32 232 PHE B N 1
ATOM 3503 C CA . PHE B 1 201 ? 40.516 -9.273 -27.854 1.00 21.67 232 PHE B CA 1
ATOM 3504 C C . PHE B 1 201 ? 41.114 -10.636 -28.217 1.00 21.45 232 PHE B C 1
ATOM 3505 O O . PHE B 1 201 ? 41.756 -11.298 -27.395 1.00 21.39 232 PHE B O 1
ATOM 3513 N N . LYS B 1 202 ? 40.942 -11.041 -29.453 1.00 19.69 233 LYS B N 1
ATOM 3514 C CA . LYS B 1 202 ? 41.480 -12.299 -29.879 1.00 22.31 233 LYS B CA 1
ATOM 3515 C C . LYS B 1 202 ? 43.011 -12.226 -29.966 1.00 21.76 233 LYS B C 1
ATOM 3516 O O . LYS B 1 202 ? 43.577 -11.163 -30.320 1.00 23.25 233 LYS B O 1
ATOM 3522 N N . GLN B 1 203 ? 43.693 -13.297 -29.562 1.00 21.72 234 GLN B N 1
ATOM 3523 C CA . GLN B 1 203 ? 45.151 -13.381 -29.797 1.00 24.39 234 GLN B CA 1
ATOM 3524 C C . GLN B 1 203 ? 45.362 -13.600 -31.283 1.00 27.48 234 GLN B C 1
ATOM 3525 O O . GLN B 1 203 ? 45.036 -14.639 -31.793 1.00 27.51 234 GLN B O 1
ATOM 3531 N N . SER B 1 204 ? 45.854 -12.600 -31.977 1.00 28.46 235 SER B N 1
ATOM 3532 C CA . SER B 1 204 ? 45.911 -12.614 -33.438 1.00 31.63 235 SER B CA 1
ATOM 3533 C C . SER B 1 204 ? 47.309 -12.677 -33.925 1.00 33.69 235 SER B C 1
ATOM 3534 O O . SER B 1 204 ? 48.236 -12.415 -33.169 1.00 28.29 235 SER B O 1
ATOM 3537 N N . ASP B 1 205 ? 47.463 -13.055 -35.199 1.00 33.94 236 ASP B N 1
ATOM 3538 C CA . ASP B 1 205 ? 48.777 -13.081 -35.817 1.00 34.95 236 ASP B CA 1
ATOM 3539 C C . ASP B 1 205 ? 49.326 -11.669 -36.012 1.00 29.97 236 ASP B C 1
ATOM 3540 O O . ASP B 1 205 ? 50.476 -11.524 -36.342 1.00 28.92 236 ASP B O 1
ATOM 3545 N N . ASP B 1 206 ? 48.468 -10.643 -35.846 1.00 29.12 237 ASP B N 1
ATOM 3546 C CA . ASP B 1 206 ? 48.918 -9.274 -35.952 1.00 31.82 237 ASP B CA 1
ATOM 3547 C C . ASP B 1 206 ? 48.428 -8.555 -34.677 1.00 31.29 237 ASP B C 1
ATOM 3548 O O . ASP B 1 206 ? 47.565 -9.024 -33.960 1.00 29.82 237 ASP B O 1
ATOM 3553 N N . ASP B 1 207 ? 49.021 -7.402 -34.421 1.00 30.53 238 ASP B N 1
ATOM 3554 C CA . ASP B 1 207 ? 48.759 -6.586 -33.210 1.00 28.89 238 ASP B CA 1
ATOM 3555 C C . ASP B 1 207 ? 48.015 -5.328 -33.609 1.00 25.44 238 ASP B C 1
ATOM 3556 O O . ASP B 1 207 ? 47.905 -4.425 -32.810 1.00 24.61 238 ASP B O 1
ATOM 3561 N N A SER B 1 208 ? 47.465 -5.310 -34.825 0.70 27.65 239 SER B N 1
ATOM 3562 N N B SER B 1 208 ? 47.505 -5.302 -34.832 0.30 26.78 239 SER B N 1
ATOM 3563 C CA A SER B 1 208 ? 46.890 -4.090 -35.390 0.70 27.66 239 SER B CA 1
ATOM 3564 C CA B SER B 1 208 ? 46.889 -4.106 -35.384 0.30 26.83 239 SER B CA 1
ATOM 3565 C C A SER B 1 208 ? 45.775 -3.512 -34.553 0.70 25.59 239 SER B C 1
ATOM 3566 C C B SER B 1 208 ? 45.777 -3.515 -34.522 0.30 25.42 239 SER B C 1
ATOM 3567 O O A SER B 1 208 ? 45.760 -2.302 -34.297 0.70 24.38 239 SER B O 1
ATOM 3568 O O B SER B 1 208 ? 45.790 -2.324 -34.206 0.30 24.99 239 SER B O 1
ATOM 3573 N N . LEU B 1 209 ? 44.840 -4.359 -34.108 1.00 24.73 240 LEU B N 1
ATOM 3574 C CA . LEU B 1 209 ? 43.650 -3.878 -33.388 1.00 22.89 240 LEU B CA 1
ATOM 3575 C C . LEU B 1 209 ? 43.964 -3.529 -31.975 1.00 25.27 240 LEU B C 1
ATOM 3576 O O . LEU B 1 209 ? 43.573 -2.472 -31.519 1.00 21.18 240 LEU B O 1
ATOM 3581 N N . TYR B 1 210 ? 44.677 -4.423 -31.273 1.00 23.43 241 TYR B N 1
ATOM 3582 C CA . TYR B 1 210 ? 45.133 -4.123 -29.911 1.00 23.78 241 TYR B CA 1
ATOM 3583 C C . TYR B 1 210 ? 45.983 -2.843 -29.880 1.00 22.78 241 TYR B C 1
ATOM 3584 O O . TYR B 1 210 ? 45.867 -2.068 -28.934 1.00 23.16 241 TYR B O 1
ATOM 3593 N N . ALA B 1 211 ? 46.872 -2.659 -30.859 1.00 26.22 242 ALA B N 1
ATOM 3594 C CA . ALA B 1 211 ? 47.691 -1.438 -30.935 1.00 25.34 242 ALA B CA 1
ATOM 3595 C C . ALA B 1 211 ? 46.803 -0.166 -31.036 1.00 24.31 242 ALA B C 1
ATOM 3596 O O . ALA B 1 211 ? 47.059 0.860 -30.390 1.00 25.07 242 ALA B O 1
ATOM 3598 N N . ALA B 1 212 ? 45.781 -0.256 -31.872 1.00 23.98 243 ALA B N 1
ATOM 3599 C CA . ALA B 1 212 ? 44.841 0.850 -32.069 1.00 24.20 243 ALA B CA 1
ATOM 3600 C C . ALA B 1 212 ? 44.114 1.120 -30.761 1.00 23.43 243 ALA B C 1
ATOM 3601 O O . ALA B 1 212 ? 43.883 2.277 -30.392 1.00 22.25 243 ALA B O 1
ATOM 3619 N N . LEU B 1 214 ? 45.260 0.578 -27.763 1.00 21.50 245 LEU B N 1
ATOM 3620 C CA . LEU B 1 214 ? 46.191 1.266 -26.845 1.00 22.97 245 LEU B CA 1
ATOM 3621 C C . LEU B 1 214 ? 46.395 2.738 -27.227 1.00 21.80 245 LEU B C 1
ATOM 3622 O O . LEU B 1 214 ? 46.582 3.587 -26.343 1.00 21.49 245 LEU B O 1
ATOM 3627 N N A ASP B 1 215 ? 46.382 3.031 -28.529 0.50 20.96 246 ASP B N 1
ATOM 3628 N N B ASP B 1 215 ? 46.378 3.059 -28.525 0.50 21.58 246 ASP B N 1
ATOM 3629 C CA A ASP B 1 215 ? 46.494 4.412 -29.002 0.50 21.56 246 ASP B CA 1
ATOM 3630 C CA B ASP B 1 215 ? 46.517 4.465 -28.931 0.50 22.70 246 ASP B CA 1
ATOM 3631 C C A ASP B 1 215 ? 45.272 5.198 -28.558 0.50 20.89 246 ASP B C 1
ATOM 3632 C C B ASP B 1 215 ? 45.258 5.231 -28.566 0.50 21.50 246 ASP B C 1
ATOM 3633 O O A ASP B 1 215 ? 45.390 6.329 -28.076 0.50 20.26 246 ASP B O 1
ATOM 3634 O O B ASP B 1 215 ? 45.330 6.389 -28.147 0.50 20.69 246 ASP B O 1
ATOM 3643 N N . PHE B 1 216 ? 44.111 4.578 -28.722 1.00 20.73 247 PHE B N 1
ATOM 3644 C CA . PHE B 1 216 ? 42.832 5.170 -28.314 1.00 19.54 247 PHE B CA 1
ATOM 3645 C C . PHE B 1 216 ? 42.832 5.404 -26.808 1.00 19.67 247 PHE B C 1
ATOM 3646 O O . PHE B 1 216 ? 42.506 6.482 -26.367 1.00 19.69 247 PHE B O 1
ATOM 3654 N N . TYR B 1 217 ? 43.242 4.402 -26.051 1.00 19.74 248 TYR B N 1
ATOM 3655 C CA . TYR B 1 217 ? 43.314 4.485 -24.601 1.00 21.93 248 TYR B CA 1
ATOM 3656 C C . TYR B 1 217 ? 44.230 5.618 -24.158 1.00 23.67 248 TYR B C 1
ATOM 3657 O O . TYR B 1 217 ? 43.898 6.324 -23.214 1.00 24.82 248 TYR B O 1
ATOM 3666 N N . SER B 1 218 ? 45.393 5.753 -24.804 1.00 24.75 249 SER B N 1
ATOM 3667 C CA . SER B 1 218 ? 46.347 6.832 -24.480 1.00 26.40 249 SER B CA 1
ATOM 3668 C C . SER B 1 218 ? 45.740 8.218 -24.752 1.00 25.38 249 SER B C 1
ATOM 3669 O O . SER B 1 218 ? 45.915 9.173 -23.982 1.00 24.83 249 SER B O 1
ATOM 3672 N N . GLU B 1 219 ? 45.051 8.354 -25.859 1.00 24.34 250 GLU B N 1
ATOM 3673 C CA . GLU B 1 219 ? 44.321 9.618 -26.138 1.00 25.25 250 GLU B CA 1
ATOM 3674 C C . GLU B 1 219 ? 43.251 9.921 -25.086 1.00 23.80 250 GLU B C 1
ATOM 3675 O O . GLU B 1 219 ? 43.117 11.057 -24.653 1.00 25.28 250 GLU B O 1
ATOM 3689 N N . VAL B 1 221 ? 43.209 8.897 -21.891 1.00 26.76 252 VAL B N 1
ATOM 3690 C CA . VAL B 1 221 ? 43.855 9.230 -20.627 1.00 29.00 252 VAL B CA 1
ATOM 3691 C C . VAL B 1 221 ? 44.381 10.679 -20.638 1.00 33.44 252 VAL B C 1
ATOM 3692 O O . VAL B 1 221 ? 44.449 11.317 -19.582 1.00 31.41 252 VAL B O 1
ATOM 3696 N N . GLU B 1 222 ? 44.791 11.192 -21.805 1.00 35.51 253 GLU B N 1
ATOM 3697 C CA . GLU B 1 222 ? 45.212 12.621 -21.873 1.00 40.50 253 GLU B CA 1
ATOM 3698 C C . GLU B 1 222 ? 44.127 13.572 -21.326 1.00 40.33 253 GLU B C 1
ATOM 3699 O O . GLU B 1 222 ? 42.947 13.490 -21.668 1.00 38.16 253 GLU B O 1
ATOM 3705 N N . ASP B 1 223 ? 44.528 14.477 -20.472 1.00 48.14 254 ASP B N 1
ATOM 3706 C CA . ASP B 1 223 ? 43.579 15.452 -19.923 1.00 52.07 254 ASP B CA 1
ATOM 3707 C C . ASP B 1 223 ? 42.486 14.778 -19.037 1.00 51.23 254 ASP B C 1
ATOM 3708 O O . ASP B 1 223 ? 41.458 15.380 -18.772 1.00 49.70 254 ASP B O 1
ATOM 3713 N N . GLY B 1 224 ? 42.714 13.527 -18.624 1.00 50.60 255 GLY B N 1
ATOM 3714 C CA . GLY B 1 224 ? 41.832 12.868 -17.655 1.00 47.63 255 GLY B CA 1
ATOM 3715 C C . GLY B 1 224 ? 40.453 12.404 -18.052 1.00 44.76 255 GLY B C 1
ATOM 3716 O O . GLY B 1 224 ? 39.675 12.083 -17.161 1.00 43.65 255 GLY B O 1
ATOM 3717 N N . SER B 1 225 ? 40.160 12.311 -19.352 1.00 39.70 256 SER B N 1
ATOM 3718 C CA . SER B 1 225 ? 38.826 11.901 -19.792 1.00 38.83 256 SER B CA 1
ATOM 3719 C C . SER B 1 225 ? 38.429 10.490 -19.378 1.00 36.43 256 SER B C 1
ATOM 3720 O O . SER B 1 225 ? 37.279 10.272 -19.084 1.00 38.56 256 SER B O 1
ATOM 3723 N N . LEU B 1 226 ? 39.351 9.523 -19.404 1.00 36.07 257 LEU B N 1
ATOM 3724 C CA . LEU B 1 226 ? 38.956 8.147 -19.051 1.00 33.59 257 LEU B CA 1
ATOM 3725 C C . LEU B 1 226 ? 38.642 8.036 -17.563 1.00 33.86 257 LEU B C 1
ATOM 3726 O O . LEU B 1 226 ? 37.722 7.315 -17.196 1.00 35.73 257 LEU B O 1
ATOM 3731 N N . ALA B 1 227 ? 39.399 8.749 -16.730 1.00 34.64 258 ALA B N 1
ATOM 3732 C CA . ALA B 1 227 ? 39.178 8.744 -15.273 1.00 37.29 258 ALA B CA 1
ATOM 3733 C C . ALA B 1 227 ? 37.799 9.267 -14.954 1.00 39.65 258 ALA B C 1
ATOM 3734 O O . ALA B 1 227 ? 37.097 8.705 -14.099 1.00 41.40 258 ALA B O 1
ATOM 3736 N N A ARG B 1 228 ? 37.436 10.385 -15.582 0.50 40.01 259 ARG B N 1
ATOM 3737 N N B ARG B 1 228 ? 37.376 10.280 -15.720 0.50 42.30 259 ARG B N 1
ATOM 3738 C CA A ARG B 1 228 ? 36.135 10.993 -15.348 0.50 40.29 259 ARG B CA 1
ATOM 3739 C CA B ARG B 1 228 ? 36.042 10.870 -15.616 0.50 43.86 259 ARG B CA 1
ATOM 3740 C C A ARG B 1 228 ? 35.045 9.989 -15.666 0.50 40.03 259 ARG B C 1
ATOM 3741 C C B ARG B 1 228 ? 34.971 9.853 -15.986 0.50 43.23 259 ARG B C 1
ATOM 3742 O O A ARG B 1 228 ? 34.173 9.731 -14.855 0.50 39.52 259 ARG B O 1
ATOM 3743 O O B ARG B 1 228 ? 33.999 9.713 -15.245 0.50 43.17 259 ARG B O 1
ATOM 3758 N N A LEU B 1 229 ? 35.127 9.388 -16.865 0.30 38.86 260 LEU B N 1
ATOM 3759 N N B LEU B 1 229 ? 35.127 9.164 -17.133 0.70 39.12 260 LEU B N 1
ATOM 3760 C CA A LEU B 1 229 ? 34.145 8.387 -17.328 0.30 39.40 260 LEU B CA 1
ATOM 3761 C CA B LEU B 1 229 ? 34.133 8.193 -17.560 0.70 40.06 260 LEU B CA 1
ATOM 3762 C C A LEU B 1 229 ? 34.039 7.208 -16.391 0.30 40.38 260 LEU B C 1
ATOM 3763 C C B LEU B 1 229 ? 34.048 7.042 -16.550 0.70 40.41 260 LEU B C 1
ATOM 3764 O O A LEU B 1 229 ? 32.937 6.746 -16.118 0.30 41.59 260 LEU B O 1
ATOM 3765 O O B LEU B 1 229 ? 32.973 6.504 -16.316 0.70 41.52 260 LEU B O 1
ATOM 3774 N N . GLU B 1 230 ? 35.175 6.696 -15.920 1.00 42.52 261 GLU B N 1
ATOM 3775 C CA . GLU B 1 230 ? 35.187 5.580 -14.967 1.00 41.73 261 GLU B CA 1
ATOM 3776 C C . GLU B 1 230 ? 34.430 5.973 -13.713 1.00 46.03 261 GLU B C 1
ATOM 3777 O O . GLU B 1 230 ? 33.497 5.255 -13.295 1.00 47.14 261 GLU B O 1
ATOM 3783 N N . GLU B 1 231 ? 34.768 7.144 -13.161 1.00 47.39 262 GLU B N 1
ATOM 3784 C CA . GLU B 1 231 ? 34.132 7.620 -11.922 1.00 51.65 262 GLU B CA 1
ATOM 3785 C C . GLU B 1 231 ? 32.631 7.915 -12.092 1.00 48.27 262 GLU B C 1
ATOM 3786 O O . GLU B 1 231 ? 31.832 7.608 -11.233 1.00 43.98 262 GLU B O 1
ATOM 3792 N N . LYS B 1 232 ? 32.277 8.492 -13.228 1.00 48.36 263 LYS B N 1
ATOM 3793 C CA . LYS B 1 232 ? 30.879 8.801 -13.565 1.00 51.64 263 LYS B CA 1
ATOM 3794 C C . LYS B 1 232 ? 30.028 7.535 -13.590 1.00 54.09 263 LYS B C 1
ATOM 3795 O O . LYS B 1 232 ? 28.939 7.528 -13.025 1.00 54.07 263 LYS B O 1
ATOM 3801 N N . TYR B 1 233 ? 30.514 6.456 -14.222 1.00 57.52 264 TYR B N 1
ATOM 3802 C CA . TYR B 1 233 ? 29.736 5.192 -14.268 1.00 56.76 264 TYR B CA 1
ATOM 3803 C C . TYR B 1 233 ? 30.072 4.224 -13.118 1.00 56.60 264 TYR B C 1
ATOM 3804 O O . TYR B 1 233 ? 29.872 3.016 -13.247 1.00 60.38 264 TYR B O 1
ATOM 3813 N N . LEU B 1 234 ? 30.594 4.764 -12.002 1.00 70.45 265 LEU B N 1
ATOM 3814 C CA . LEU B 1 234 ? 30.842 3.982 -10.777 1.00 73.18 265 LEU B CA 1
ATOM 3815 C C . LEU B 1 234 ? 30.496 4.802 -9.530 1.00 82.17 265 LEU B C 1
ATOM 3816 O O . LEU B 1 234 ? 31.365 5.179 -8.747 1.00 78.51 265 LEU B O 1
#

Sequence (455 aa):
NAQLDQIKARGELRVSTISSSPLIYSTEKDTPSGFDYELAKRFADYLGVKLVIIPHHNIDDDLFDALDNDDTDLLAAGLIYNRERLNRARTGPAYYSVSQQLVYRLGSPRPKSFSDLKGQVVVASGSAHTTLKRLKQTKYPEELNWSSSVDKKSGKELLEQVAEGKLDDYTTLGDSATIALLQRIHPQLAVAFDVTTDEEPVTWYFKQQSDDDSLYAALDDFYSEVEDGSLARLEEKYLNAQLDQIKARGELRVSTISSPLIYSTSGFDYELAKRFADYLGVKLVIIPHHNNIDDLFDALDNNDDTDLLAAGLIYNRERLNRARTGPAYYSVSSQQLVYRLGSPRPKSFSDLKGQVVVASGSAHTTLKKRLKQTKYPELNWSSSVDKSGKELLEQVAEGKLDYTLGDSATIALLQRRIHPQLAVAFDVTDEEPVTWYFKQSDDDSSLYAALDDFYSEVEDGSLARRLLEEKYL

Radius of gyration: 25.95 Å; Cα contacts (8 Å, |Δi|>4): 912; chains: 2; bounding box: 37×55×90 Å

CATH classification: 3.40.190.10 (+1 more: 3.40.190.10)

B-facto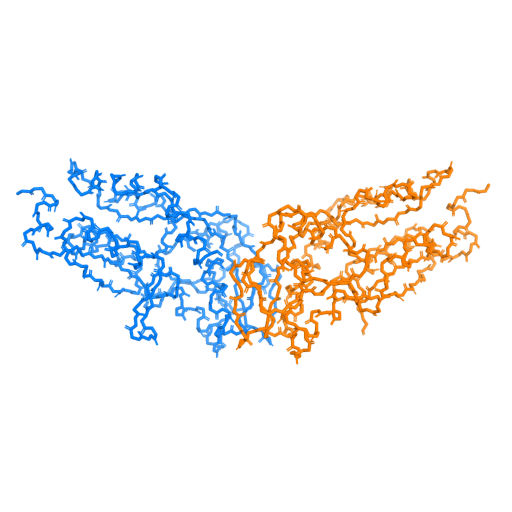r: mean 36.13, std 13.64, range [10.85, 116.19]

Organism: Yersinia pestis (NCBI:txid632)

Solvent-accessible surface area: 20997 Å² total